Protein 3CRA (pdb70)

InterPro domains:
  IPR004518 NTP pyrophosphohydrolase MazG-like domain [PF03819] (27-100)
  IPR004518 NTP pyrophosphohydrolase MazG-like domain [PF03819] (169-228)
  IPR011551 NTP pyrophosphohydrolase MazG [PTHR30522] (2-260)
  IPR011551 NTP pyrophosphohydrolase MazG [TIGR00444] (10-257)
  IPR048011 MazG-like, C-terminal domain [cd11529] (140-257)
  IPR048015 MazG-like, N-terminal domain [cd11528] (5-119)

Organism: Escherichia coli (strain K12) (NCBI:txid83333)

Foldseek 3Di:
DVVVVLLVVLVQCCPPVDDHPVLVPDDLVNLVVVLVVLVVQLVVCVVVVDVVSNVVSVVVNVNSVQSHQNNCVVVPNHHPVVVVVVVVVLVVVQPPDPVVSVVVVVVPDDDDDLQPPDPPPDDPLQSLLSVQVSCVVVPPADPDQPVLVVQLVVLVVQLVVLVPDPDRDPVSNVVSVSSNSSSVSSNCNVVVHRVVVVVVVVVVVVVVLVVVLVVVDPVVHPDVPVSPPVSSVVSVVVD/DCVVVLLVVLVPDVSPPDDCPPCVVVLVVLVVQLVVCVVVVPVVSNVVSVVVNVSSLSNVQVNCVVVVNCGDVVVVVVVVVVVVHDDDPDDLLPDQDPPDDPLQSLLVNQVSCVVVPRADPDLVVLVVQLVVLVVQLVVLVPDPDHPPVSNVVSVSVSSSSVSSNCVVVPHRVVVVVVVVVVVVVVLVVQLCVVCVVVVHDPVRDDVVRSVVSSVVSVVVVD

Secondary structure (DSSP, 8-state):
-HHHHHHHHHHHHH-TTT--SSGGG--HHHHHHHHHHHHHHHHHHHHTT-HHHHHHHHHHHHHHHHHHHHHHHTTTS--HHHHHHHHHHHHHT----HHHHHHHHHTSS--S-TT-S--TT--HHHHHHHHHHHHHTTT-S-SSHHHHHHHHHHHHHHHHHHHHSSS--HHHHHHHHHHHHHHHHHHHHHTT--HHHHHHHHHHHHHHHHHHHHHHHHHS-------HHHHHHHHHHT-/-THHHHHHHHTT---S---SSSSHHHHHHHHHHHHHHHHTT-HHHHHHHHHHHHHHHHHHHHHHHHTTS-HHHHHHHHHHHHHH--PPPP-TT-S--TTS-HHHHHHHHHHHHHHTT-S-SSSHHHHHHHHHHHHHHHHHHSSSS--HHHHHHHHHHHHHHHHHHHHHTT--HHHHHHHHHHHHHHHHHHHHHHHHTTT--GGGS-HHHHHHHHHHHHHTT-

B-factor: mean 45.44, std 17.06, range [15.1, 91.83]

Structure (mmCIF, N/CA/C/O backbone):
data_3CRA
#
_entry.id   3CRA
#
_cell.length_a   62.789
_cell.length_b   67.568
_cell.length_c   140.425
_cell.angle_alpha   90.00
_cell.angle_beta   90.00
_cell.angle_gamma   90.00
#
_symmetry.space_group_name_H-M   'P 21 21 21'
#
loop_
_entity.id
_entity.type
_entity.pdbx_description
1 polymer 'Protein mazG'
2 water water
#
l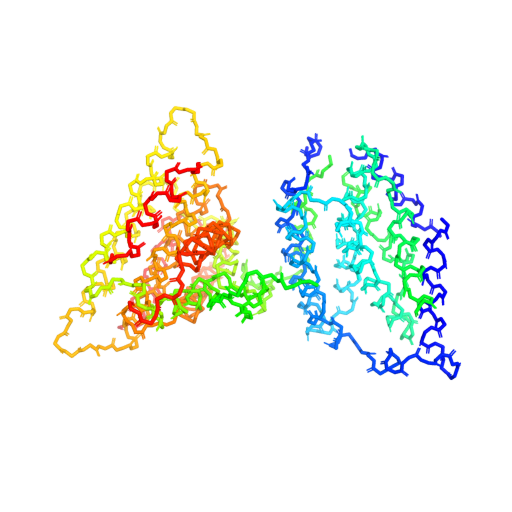oop_
_atom_site.group_PDB
_atom_site.id
_atom_site.type_symbol
_atom_site.label_atom_id
_atom_site.label_alt_id
_atom_site.label_comp_id
_atom_site.label_asym_id
_atom_site.label_entity_id
_atom_site.label_seq_id
_atom_site.pdbx_PDB_ins_code
_atom_site.Cartn_x
_atom_site.Cartn_y
_atom_site.Cartn_z
_atom_site.occupancy
_atom_site.B_iso_or_equiv
_atom_site.auth_seq_id
_atom_site.auth_comp_id
_atom_site.auth_asym_id
_atom_site.auth_atom_id
_atom_site.pdbx_PDB_model_num
ATOM 1 N N . ASN A 1 4 ? -5.241 60.751 85.279 1.00 61.83 2 ASN A N 1
ATOM 2 C CA . ASN A 1 4 ? -6.705 61.028 85.391 1.00 60.56 2 ASN A CA 1
ATOM 3 C C . ASN A 1 4 ? -7.609 60.021 84.665 1.00 58.56 2 ASN A C 1
ATOM 4 O O . ASN A 1 4 ? -8.701 59.742 85.132 1.00 57.94 2 ASN A O 1
ATOM 9 N N . GLN A 1 5 ? -7.179 59.490 83.521 1.00 57.04 3 GLN A N 1
ATOM 10 C CA . GLN A 1 5 ? -7.882 58.324 82.916 1.00 56.27 3 GLN A CA 1
ATOM 11 C C . GLN A 1 5 ? -7.996 57.123 83.897 1.00 54.78 3 GLN A C 1
ATOM 12 O O . GLN A 1 5 ? -9.011 56.431 83.909 1.00 53.76 3 GLN A O 1
ATOM 18 N N . ILE A 1 6 ? -6.968 56.883 84.721 1.00 53.57 4 ILE A N 1
ATOM 19 C CA . ILE A 1 6 ? -7.110 55.867 85.768 1.00 54.29 4 ILE A CA 1
ATOM 20 C C . ILE A 1 6 ? -8.418 55.987 86.576 1.00 54.95 4 ILE A C 1
ATOM 21 O O . ILE A 1 6 ? -9.088 54.964 86.875 1.00 54.60 4 ILE A O 1
ATOM 26 N N . ASP A 1 7 ? -8.814 57.238 86.869 1.00 55.25 5 ASP A N 1
ATOM 27 C CA . ASP A 1 7 ? -10.024 57.467 87.626 1.00 55.47 5 ASP A CA 1
ATOM 28 C C . ASP A 1 7 ? -11.305 57.078 86.877 1.00 55.30 5 ASP A C 1
ATOM 29 O O . ASP A 1 7 ? -12.280 56.663 87.490 1.00 54.26 5 ASP A O 1
ATOM 34 N N . ARG A 1 8 ? -11.266 57.177 85.544 1.00 55.44 6 ARG A N 1
ATOM 35 C CA . ARG A 1 8 ? -12.341 56.731 84.670 1.00 55.48 6 ARG A CA 1
ATOM 36 C C . ARG A 1 8 ? -12.452 55.218 84.762 1.00 54.53 6 ARG A C 1
ATOM 37 O O . ARG A 1 8 ? -13.534 54.627 85.050 1.00 53.71 6 ARG A O 1
ATOM 45 N N . LEU A 1 9 ? -11.303 54.583 84.524 1.00 53.47 7 LEU A N 1
ATOM 46 C CA . LEU A 1 9 ? -11.172 53.106 84.675 1.00 51.95 7 LEU A CA 1
ATOM 47 C C . LEU A 1 9 ? -11.814 52.613 85.989 1.00 50.95 7 LEU A C 1
ATOM 48 O O . LEU A 1 9 ? -12.666 51.697 85.990 1.00 49.66 7 LEU A O 1
ATOM 53 N N . LEU A 1 10 ? -11.417 53.248 87.106 1.00 50.41 8 LEU A N 1
ATOM 54 C CA . LEU A 1 10 ? -11.952 52.872 88.450 1.00 48.70 8 LEU A CA 1
ATOM 55 C C . LEU A 1 10 ? -13.471 52.979 88.569 1.00 49.24 8 LEU A C 1
ATOM 56 O O . LEU A 1 10 ? -14.161 52.007 89.027 1.00 48.36 8 LEU A O 1
ATOM 61 N N . THR A 1 11 ? -14.036 54.094 88.070 1.00 50.25 9 THR A N 1
ATOM 62 C CA . THR A 1 11 ? -15.494 54.230 88.168 1.00 51.05 9 THR A CA 1
ATOM 63 C C . THR A 1 11 ? -16.218 53.318 87.181 1.00 51.02 9 THR A C 1
ATOM 64 O O . THR A 1 11 ? -17.214 52.686 87.534 1.00 50.91 9 THR A O 1
ATOM 68 N N . ILE A 1 12 ? -15.682 53.192 85.964 1.00 52.23 10 ILE A N 1
ATOM 69 C CA . ILE A 1 12 ? -16.236 52.248 84.988 1.00 52.04 10 ILE A CA 1
ATOM 70 C C . ILE A 1 12 ? -16.285 50.881 85.622 1.00 51.55 10 ILE A C 1
ATOM 71 O O . ILE A 1 12 ? -17.363 50.272 85.658 1.00 51.12 10 ILE A O 1
ATOM 76 N N . MET A 1 13 ? -15.134 50.421 86.148 1.00 51.54 11 MET A N 1
ATOM 77 C CA . MET A 1 13 ? -15.069 49.180 86.956 1.00 51.95 11 MET A CA 1
ATOM 78 C C . MET A 1 13 ? -16.098 49.109 88.084 1.00 52.49 11 MET A C 1
ATOM 79 O O . MET A 1 13 ? -16.742 48.082 88.289 1.00 52.88 11 MET A O 1
ATOM 84 N N . GLN A 1 14 ? -16.233 50.198 88.829 1.00 53.73 12 GLN A N 1
ATOM 85 C CA . GLN A 1 14 ? -17.280 50.331 89.837 1.00 54.32 12 GLN A CA 1
ATOM 86 C C . GLN A 1 14 ? -18.648 50.196 89.190 1.00 55.34 12 GLN A C 1
ATOM 87 O O . GLN A 1 14 ? -19.456 49.345 89.579 1.00 55.10 12 GLN A O 1
ATOM 93 N N . ARG A 1 15 ? -18.902 51.028 88.177 1.00 56.81 13 ARG A N 1
ATOM 94 C CA . ARG A 1 15 ? -20.190 51.021 87.502 1.00 58.18 13 ARG A CA 1
ATOM 95 C C . ARG A 1 15 ? -20.551 49.661 86.866 1.00 58.62 13 ARG A C 1
ATOM 96 O O . ARG A 1 15 ? -21.733 49.283 86.843 1.00 58.81 13 ARG A O 1
ATOM 104 N N . LEU A 1 16 ? -19.535 48.907 86.415 1.00 59.73 14 LEU A N 1
ATOM 105 C CA . LEU A 1 16 ? -19.719 47.549 85.859 1.00 59.79 14 LEU A CA 1
ATOM 106 C C . LEU A 1 16 ? -20.207 46.553 86.885 1.00 60.63 14 LEU A C 1
ATOM 107 O O . LEU A 1 16 ? -20.940 45.610 86.559 1.00 60.11 14 LEU A O 1
ATOM 112 N N . ARG A 1 17 ? -19.784 46.746 88.134 1.00 61.86 15 ARG A N 1
ATOM 113 C CA . ARG A 1 17 ? -20.269 45.887 89.215 1.00 63.10 15 ARG A CA 1
ATOM 114 C C . ARG A 1 17 ? -21.383 46.484 90.075 1.00 65.16 15 ARG A C 1
ATOM 115 O O . ARG A 1 17 ? -22.065 45.753 90.820 1.00 64.99 15 ARG A O 1
ATOM 123 N N . ASP A 1 18 ? -21.571 47.796 89.928 1.00 67.53 16 ASP A N 1
ATOM 124 C CA . ASP A 1 18 ? -22.713 48.519 90.496 1.00 70.26 16 ASP A CA 1
ATOM 125 C C . ASP A 1 18 ? -23.942 47.599 90.586 1.00 72.14 16 ASP A C 1
ATOM 126 O O . ASP A 1 18 ? -24.401 47.064 89.581 1.00 71.95 16 ASP A O 1
ATOM 131 N N . PRO A 1 19 ? -24.407 47.321 91.819 1.00 74.75 17 PRO A N 1
ATOM 132 C CA . PRO A 1 19 ? -25.364 46.229 91.977 1.00 76.91 17 PRO A CA 1
ATOM 133 C C . PRO A 1 19 ? -26.746 46.582 92.543 1.00 79.02 17 PRO A C 1
ATOM 134 O O . PRO A 1 19 ? -26.825 46.875 93.752 1.00 79.67 17 PRO A O 1
ATOM 138 N N . GLU A 1 20 ? -27.820 46.660 91.750 1.00 80.78 18 GLU A N 1
ATOM 139 C CA . GLU A 1 20 ? -28.007 47.403 90.488 1.00 82.85 18 GLU A CA 1
ATOM 140 C C . GLU A 1 20 ? -27.095 48.652 90.241 1.00 83.36 18 GLU A C 1
ATOM 141 O O . GLU A 1 20 ? -26.717 49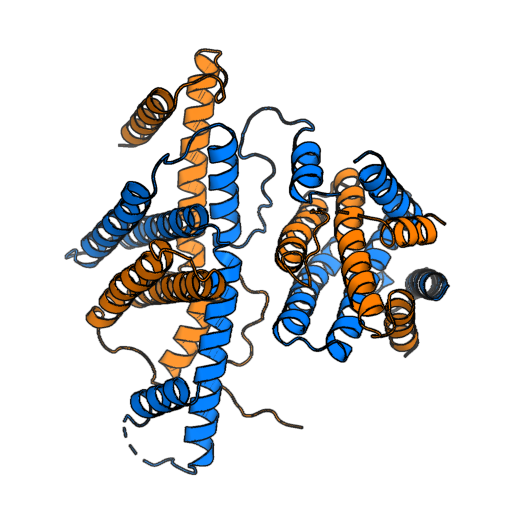.293 91.229 1.00 83.34 18 GLU A O 1
ATOM 147 N N . ASN A 1 21 ? -26.724 49.044 88.997 1.00 84.38 19 ASN A N 1
ATOM 148 C CA . ASN A 1 21 ? -26.599 48.289 87.715 1.00 84.93 19 ASN A CA 1
ATOM 149 C C . ASN A 1 21 ? -25.219 48.699 87.080 1.00 84.93 19 ASN A C 1
ATOM 150 O O . ASN A 1 21 ? -24.947 49.922 86.945 1.00 84.77 19 ASN A O 1
ATOM 155 N N . GLY A 1 22 ? -24.352 47.759 86.647 1.00 84.40 20 GLY A N 1
ATOM 156 C CA . GLY A 1 22 ? -24.601 46.318 86.472 1.00 83.57 20 GLY A CA 1
ATOM 157 C C . GLY A 1 22 ? -25.250 46.097 85.118 1.00 83.03 20 GLY A C 1
ATOM 158 O O . GLY A 1 22 ? -26.278 46.721 84.867 1.00 83.13 20 GLY A O 1
ATOM 159 N N . CYS A 1 23 ? -24.701 45.262 84.221 1.00 82.41 21 CYS A N 1
ATOM 160 C CA . CYS A 1 23 ? -23.492 44.444 84.401 1.00 81.26 21 CYS A CA 1
ATOM 161 C C . CYS A 1 23 ? -22.568 44.326 83.144 1.00 80.18 21 CYS A C 1
ATOM 162 O O . CYS A 1 23 ? -21.998 45.358 82.756 1.00 80.31 21 CYS A O 1
ATOM 165 N N . PRO A 1 24 ? -22.358 43.112 82.512 1.00 78.91 22 PRO A N 1
ATOM 166 C CA . PRO A 1 24 ? -22.580 41.618 82.408 1.00 77.97 22 PRO A CA 1
ATOM 167 C C . PRO A 1 24 ? -23.334 40.771 83.528 1.00 76.55 22 PRO A C 1
ATOM 168 O O . PRO A 1 24 ? -24.475 41.151 83.850 1.00 76.39 22 PRO A O 1
ATOM 172 N N . TRP A 1 25 ? -22.833 39.655 84.108 1.00 74.81 23 TRP A N 1
ATOM 173 C CA . TRP A 1 25 ? -21.571 38.876 83.896 1.00 72.96 23 TRP A CA 1
ATOM 174 C C . TRP A 1 25 ? -20.380 39.284 84.790 1.00 71.09 23 TRP A C 1
ATOM 175 O O . TRP A 1 25 ? -19.904 38.479 85.613 1.00 70.31 23 TRP A O 1
ATOM 186 N N . ASP A 1 26 ? -19.905 40.514 84.618 1.00 69.00 24 ASP A N 1
ATOM 187 C CA . ASP A 1 26 ? -18.912 41.087 85.514 1.00 67.05 24 ASP A CA 1
ATOM 188 C C . ASP A 1 26 ? -19.318 40.793 86.938 1.00 65.81 24 ASP A C 1
ATOM 189 O O . ASP A 1 26 ? -18.573 40.164 87.681 1.00 65.53 24 ASP A O 1
ATOM 194 N N . LYS A 1 27 ? -20.540 41.185 87.272 1.00 64.20 25 LYS A N 1
ATOM 195 C CA . LYS A 1 27 ? -21.141 40.949 88.570 1.00 62.98 25 LYS A CA 1
ATOM 196 C C . LYS A 1 27 ? -20.918 39.536 89.083 1.00 61.89 25 LYS A C 1
ATOM 197 O O . LYS A 1 27 ? -20.650 39.356 90.262 1.00 61.66 25 LYS A O 1
ATOM 203 N N . GLU A 1 28 ? -21.006 38.541 88.196 1.00 60.46 26 GLU A N 1
ATOM 204 C CA . GLU A 1 28 ? -20.850 37.123 88.592 1.00 59.22 26 GLU A CA 1
ATOM 205 C C . GLU A 1 28 ? -19.395 36.633 88.625 1.00 56.04 26 GLU A C 1
ATOM 206 O O . GLU A 1 28 ? -19.156 35.492 88.986 1.00 55.56 26 GLU A O 1
ATOM 212 N N . GLN A 1 29 ? -18.452 37.478 88.216 1.00 52.86 27 GLN A N 1
ATOM 213 C CA . GLN A 1 29 ? -17.032 37.132 88.294 1.00 51.16 27 GLN A CA 1
ATOM 214 C C . GLN A 1 29 ? -16.595 37.259 89.759 1.00 49.99 27 GLN A C 1
ATOM 215 O O . GLN A 1 29 ? -17.080 38.156 90.455 1.00 50.47 27 GLN A O 1
ATOM 221 N N . THR A 1 30 ? -15.695 36.359 90.170 1.00 47.87 28 THR A N 1
ATOM 222 C CA . THR A 1 30 ? -15.068 36.247 91.473 1.00 46.13 28 THR A CA 1
ATOM 223 C C . THR A 1 30 ? -13.522 36.233 91.304 1.00 45.84 28 THR A C 1
ATOM 224 O O . THR A 1 30 ? -13.041 36.324 90.197 1.00 45.21 28 THR A O 1
ATOM 228 N N . PHE A 1 31 ? -12.743 36.111 92.395 1.00 45.22 29 PHE A N 1
ATOM 229 C CA . PHE A 1 31 ? -11.262 36.051 92.292 1.00 43.81 29 PHE A CA 1
ATOM 230 C C . PHE A 1 31 ? -10.836 34.805 91.450 1.00 44.38 29 PHE A C 1
ATOM 231 O O . PHE A 1 31 ? -9.920 34.884 90.576 1.00 43.59 29 PHE A O 1
ATOM 239 N N . ALA A 1 32 ? -11.527 33.687 91.701 1.00 43.49 30 ALA A N 1
ATOM 240 C CA . ALA A 1 32 ? -11.317 32.426 91.000 1.00 43.94 30 ALA A CA 1
ATOM 241 C C . ALA A 1 32 ? -11.629 32.488 89.512 1.00 43.85 30 ALA A C 1
ATOM 242 O O . ALA A 1 32 ? -10.890 31.960 88.701 1.00 44.92 30 ALA A O 1
ATOM 244 N N . THR A 1 33 ? -12.698 33.153 89.125 1.00 43.60 31 THR A N 1
ATOM 245 C CA . THR A 1 33 ? -13.019 33.213 87.703 1.00 43.69 31 THR A CA 1
ATOM 246 C C . THR A 1 33 ? -12.115 34.148 86.876 1.00 43.09 31 THR A C 1
ATOM 247 O O . THR A 1 33 ? -11.936 33.917 85.677 1.00 43.07 31 THR A O 1
ATOM 251 N N . ILE A 1 34 ? -11.528 35.180 87.502 1.00 42.01 32 ILE A N 1
ATOM 252 C CA . ILE A 1 34 ? -10.619 36.087 86.827 1.00 40.05 32 ILE A CA 1
ATOM 253 C C . ILE A 1 34 ? -9.223 35.449 86.715 1.00 39.66 32 ILE A C 1
ATOM 254 O O . ILE A 1 34 ? -8.517 35.711 85.767 1.00 37.63 32 ILE A O 1
ATOM 259 N N . ALA A 1 35 ? -8.840 34.615 87.672 1.00 39.10 33 ALA A N 1
ATOM 260 C CA . ALA A 1 35 ? -7.530 33.968 87.643 1.00 39.72 33 ALA A CA 1
ATOM 261 C C . ALA A 1 35 ? -7.023 33.488 86.256 1.00 39.35 33 ALA A C 1
ATOM 262 O O . ALA A 1 35 ? -5.956 33.937 85.824 1.00 40.64 33 ALA A O 1
ATOM 264 N N . PRO A 1 36 ? -7.763 32.592 85.554 1.00 39.61 34 PRO A N 1
ATOM 265 C CA . PRO A 1 36 ? -7.182 32.108 84.260 1.00 39.30 34 PRO A CA 1
ATOM 266 C C . PRO A 1 36 ? -7.040 33.217 83.240 1.00 38.39 34 PRO A C 1
ATOM 267 O O . PRO A 1 36 ? -6.060 33.239 82.493 1.00 38.92 34 PRO A O 1
ATOM 271 N N . TYR A 1 37 ? -7.957 34.176 83.208 1.00 38.17 35 TYR A N 1
ATOM 272 C CA . TYR A 1 37 ? -7.705 35.351 82.348 1.00 38.77 35 TYR A CA 1
ATOM 273 C C . TYR A 1 37 ? -6.400 36.088 82.647 1.00 37.11 35 TYR A C 1
ATOM 274 O O . TYR A 1 37 ? -5.745 36.607 81.739 1.00 36.46 35 TYR A O 1
ATOM 283 N N . THR A 1 38 ? -6.016 36.166 83.917 1.00 35.20 36 THR A N 1
ATOM 284 C CA . THR A 1 38 ? -4.753 36.832 84.254 1.00 34.26 36 THR A CA 1
ATOM 285 C C . THR A 1 38 ? -3.552 36.058 83.682 1.00 33.55 36 THR A C 1
ATOM 286 O O . THR A 1 38 ? -2.563 36.652 83.221 1.00 34.01 36 THR A O 1
ATOM 290 N N . LEU A 1 39 ? -3.620 34.737 83.766 1.00 32.98 37 LEU A N 1
ATOM 291 C CA . LEU A 1 39 ? -2.602 33.863 83.198 1.00 33.33 37 LEU A CA 1
ATOM 292 C C . LEU A 1 39 ? -2.527 34.063 81.658 1.00 33.60 37 LEU A C 1
ATOM 293 O O . LEU A 1 39 ? -1.450 34.310 81.103 1.00 32.99 37 LEU A O 1
ATOM 298 N N . GLU A 1 40 ? -3.685 33.968 81.015 1.00 35.29 38 GLU A N 1
ATOM 299 C CA . GLU A 1 40 ? -3.816 34.157 79.601 1.00 38.59 38 GLU A CA 1
ATOM 300 C C . GLU A 1 40 ? -3.242 35.464 79.260 1.00 37.24 38 GLU A C 1
ATOM 301 O O . GLU A 1 40 ? -2.399 35.567 78.405 1.00 38.81 38 GLU A O 1
ATOM 307 N N . GLU A 1 41 ? -3.695 36.517 79.931 1.00 37.63 39 GLU A N 1
ATOM 308 C CA . GLU A 1 41 ? -3.241 37.884 79.599 1.00 35.02 39 GLU A CA 1
ATOM 309 C C . GLU A 1 41 ? -1.767 38.132 79.789 1.00 34.61 39 GLU A C 1
ATOM 310 O O . GLU A 1 41 ? -1.154 38.781 78.971 1.00 35.03 39 GLU A O 1
ATOM 316 N N . THR A 1 42 ? -1.168 37.662 80.870 1.00 34.22 40 THR A N 1
ATOM 317 C CA . THR A 1 42 ? 0.269 37.778 81.021 1.00 33.89 40 THR A CA 1
ATOM 318 C C . THR A 1 42 ? 1.143 37.202 79.840 1.00 35.90 40 THR A C 1
ATOM 319 O O . THR A 1 42 ? 2.220 37.756 79.473 1.00 35.66 40 THR A O 1
ATOM 323 N N . TYR A 1 43 ? 0.737 36.060 79.293 1.00 35.90 41 TYR A N 1
ATOM 324 C CA . TYR A 1 43 ? 1.484 35.517 78.131 1.00 36.72 41 TYR A CA 1
ATOM 325 C C . TYR A 1 43 ? 1.273 36.389 76.899 1.00 37.93 41 TYR A C 1
ATOM 326 O O . TYR A 1 43 ? 2.155 36.472 76.060 1.00 39.33 41 TYR A O 1
ATOM 335 N N . GLU A 1 44 ? 0.123 37.047 76.805 1.00 39.00 42 GLU A N 1
ATOM 336 C CA . GLU A 1 44 ? -0.111 37.972 75.689 1.00 41.39 42 GLU A CA 1
ATOM 337 C C . GLU A 1 44 ? 0.765 39.193 75.795 1.00 41.68 42 GLU A C 1
ATOM 338 O O . GLU A 1 44 ? 1.361 39.635 74.792 1.00 41.16 42 GLU A O 1
ATOM 344 N N . VAL A 1 45 ? 0.834 39.765 77.001 1.00 42.24 43 VAL A N 1
ATOM 345 C CA . VAL A 1 45 ? 1.876 40.733 77.308 1.00 42.72 43 VAL A CA 1
ATOM 346 C C . VAL A 1 45 ? 3.272 40.270 76.871 1.00 43.16 43 VAL A C 1
ATOM 347 O O . VAL A 1 45 ? 3.954 40.989 76.136 1.00 42.96 43 VAL A O 1
ATOM 351 N N . LEU A 1 46 ? 3.712 39.104 77.345 1.00 43.41 44 LEU A N 1
ATOM 352 C CA . LEU A 1 46 ? 5.062 38.580 77.000 1.00 44.20 44 LEU A CA 1
ATOM 353 C C . LEU A 1 46 ? 5.213 38.345 75.477 1.00 44.19 44 LEU A C 1
ATOM 354 O O . LEU A 1 46 ? 6.289 38.477 74.952 1.00 44.27 44 LEU A O 1
ATOM 359 N N . ASP A 1 47 ? 4.136 37.960 74.793 1.00 44.59 45 ASP A N 1
ATOM 360 C CA . ASP A 1 47 ? 4.178 37.797 73.327 1.00 45.76 45 ASP A CA 1
ATOM 361 C C . ASP A 1 47 ? 4.315 39.132 72.601 1.00 46.40 45 ASP A C 1
ATOM 362 O O . ASP A 1 47 ? 5.168 39.257 71.725 1.00 47.15 45 ASP A O 1
ATOM 367 N N . ALA A 1 48 ? 3.481 40.122 72.944 1.00 46.85 46 ALA A N 1
ATOM 368 C CA . ALA A 1 48 ? 3.619 41.491 72.382 1.00 46.56 46 ALA A CA 1
ATOM 369 C C . ALA A 1 48 ? 5.014 42.072 72.618 1.00 46.81 46 ALA A C 1
ATOM 370 O O . ALA A 1 48 ? 5.511 42.830 71.798 1.00 46.74 46 ALA A O 1
ATOM 372 N N . ILE A 1 49 ? 5.654 41.704 73.719 1.00 47.37 47 ILE A N 1
ATOM 373 C CA . ILE A 1 49 ? 7.054 42.071 73.980 1.00 48.87 47 ILE A CA 1
ATOM 374 C C . ILE A 1 49 ? 8.042 41.370 73.072 1.00 50.31 47 ILE A C 1
ATOM 375 O O . ILE A 1 49 ? 8.820 42.040 72.429 1.00 51.20 47 ILE A O 1
ATOM 380 N N . ALA A 1 50 ? 8.042 40.031 73.064 1.00 51.83 48 ALA A N 1
ATOM 381 C CA . ALA A 1 50 ? 8.875 39.211 72.141 1.00 53.56 48 ALA A CA 1
ATOM 382 C C . ALA A 1 50 ? 8.827 39.659 70.650 1.00 54.42 48 ALA A C 1
ATOM 383 O O . ALA A 1 50 ? 9.839 39.648 69.983 1.00 54.67 48 ALA A O 1
ATOM 385 N N . ARG A 1 51 ? 7.640 40.026 70.170 1.00 55.92 49 ARG A N 1
ATOM 386 C CA . ARG A 1 51 ? 7.385 40.557 68.843 1.00 57.85 49 ARG A CA 1
ATOM 387 C C . ARG A 1 51 ? 7.710 42.057 68.689 1.00 59.78 49 ARG A C 1
ATOM 388 O O . ARG A 1 51 ? 7.620 42.625 67.582 1.00 60.74 49 ARG A O 1
ATOM 396 N N . GLU A 1 52 ? 8.059 42.685 69.814 1.00 61.51 50 GLU A N 1
ATOM 397 C CA . GLU A 1 52 ? 8.284 44.134 69.981 1.00 62.46 50 GLU A CA 1
ATOM 398 C C . GLU A 1 52 ? 7.277 45.086 69.347 1.00 63.13 50 GLU A C 1
ATOM 399 O O . GLU A 1 52 ? 7.681 46.132 68.844 1.00 64.40 50 GLU A O 1
ATOM 405 N N . ASP A 1 53 ? 5.982 44.773 69.354 1.00 62.86 51 ASP A N 1
ATOM 406 C CA . ASP A 1 53 ? 5.058 45.818 68.944 1.00 62.89 51 ASP A CA 1
ATOM 407 C C . ASP A 1 53 ? 4.246 46.463 70.080 1.00 62.57 51 ASP A C 1
ATOM 408 O O . ASP A 1 53 ? 3.593 45.796 70.908 1.00 61.81 51 ASP A O 1
ATOM 413 N N . PHE A 1 54 ? 4.302 47.787 70.095 1.00 62.13 52 PHE A N 1
ATOM 414 C CA . PHE A 1 54 ? 3.797 48.564 71.199 1.00 61.69 52 PHE A CA 1
ATOM 415 C C . PHE A 1 54 ? 2.334 49.017 71.067 1.00 60.79 52 PHE A C 1
ATOM 416 O O . PHE A 1 54 ? 1.726 49.357 72.071 1.00 60.22 52 PHE A O 1
ATOM 424 N N . ASP A 1 55 ? 1.777 49.015 69.849 1.00 59.95 53 ASP A N 1
ATOM 425 C CA . ASP A 1 55 ? 0.307 49.071 69.646 1.00 58.71 53 ASP A CA 1
ATOM 426 C C . ASP A 1 55 ? -0.388 47.939 70.397 1.00 56.86 53 ASP A C 1
ATOM 427 O O . ASP A 1 55 ? -1.312 48.155 71.201 1.00 55.86 53 ASP A O 1
ATOM 432 N N . ASP A 1 56 ? 0.046 46.728 70.063 1.00 54.66 54 ASP A N 1
ATOM 433 C CA . ASP A 1 56 ? -0.328 45.508 70.790 1.00 53.75 54 ASP A CA 1
ATOM 434 C C . ASP A 1 56 ? -0.110 45.614 72.315 1.00 51.09 54 ASP A C 1
ATOM 435 O O . ASP A 1 56 ? -1.060 45.475 73.070 1.00 50.29 54 ASP A O 1
ATOM 440 N N . LEU A 1 57 ? 1.120 45.922 72.729 1.00 49.07 55 LEU A N 1
ATOM 441 C CA . LEU A 1 57 ? 1.510 45.975 74.121 1.00 46.97 55 LEU A CA 1
ATOM 442 C C . LEU A 1 57 ? 0.695 46.960 75.026 1.00 48.62 55 LEU A C 1
ATOM 443 O O . LEU A 1 57 ? 0.306 46.620 76.149 1.00 45.97 55 LEU A O 1
ATOM 448 N N . ARG A 1 58 ? 0.462 48.180 74.528 1.00 49.81 56 ARG A N 1
ATOM 449 C CA . ARG A 1 58 ? -0.348 49.159 75.220 1.00 51.06 56 ARG A CA 1
ATOM 450 C C . ARG A 1 58 ? -1.766 48.691 75.404 1.00 50.86 56 ARG A C 1
ATOM 451 O O . ARG A 1 58 ? -2.391 49.030 76.399 1.00 51.54 56 ARG A O 1
ATOM 459 N N . GLY A 1 59 ? -2.302 47.959 74.425 1.00 50.73 57 GLY A N 1
ATOM 460 C CA . GLY A 1 59 ? -3.618 47.302 74.552 1.00 49.68 57 GLY A CA 1
ATOM 461 C C . GLY A 1 59 ? -3.583 46.224 75.638 1.00 49.99 57 GLY A C 1
ATOM 462 O O . GLY A 1 59 ? -4.438 46.195 76.546 1.00 49.18 57 GLY A O 1
ATOM 463 N N . GLU A 1 60 ? -2.585 45.342 75.545 1.00 49.44 58 GLU A N 1
ATOM 464 C CA . GLU A 1 60 ? -2.480 44.183 76.436 1.00 49.34 58 GLU A CA 1
ATOM 465 C C . GLU A 1 60 ? -2.242 44.649 77.904 1.00 48.55 58 GLU A C 1
ATOM 466 O O . GLU A 1 60 ? -2.855 44.110 78.815 1.00 47.14 58 GLU A O 1
ATOM 472 N N . LEU A 1 61 ? -1.389 45.654 78.117 1.00 47.66 59 LEU A N 1
ATOM 473 C CA . LEU A 1 61 ? -1.204 46.216 79.475 1.00 48.27 59 LEU A CA 1
ATOM 474 C C . LEU A 1 61 ? -2.522 46.807 80.051 1.00 47.97 59 LEU A C 1
ATOM 475 O O . LEU A 1 61 ? -2.871 46.595 81.189 1.00 47.83 59 LEU A O 1
ATOM 480 N N . GLY A 1 62 ? -3.256 47.522 79.216 1.00 47.42 60 GLY A N 1
ATOM 481 C CA . GLY A 1 62 ? -4.614 47.913 79.537 1.00 47.10 60 GLY A CA 1
ATOM 482 C C . GLY A 1 62 ? -5.416 46.745 80.045 1.00 46.27 60 GLY A C 1
ATOM 483 O O . GLY A 1 62 ? -6.150 46.870 81.021 1.00 45.62 60 GLY A O 1
ATOM 484 N N . ASP A 1 63 ? -5.293 45.600 79.392 1.00 45.80 61 ASP A N 1
ATOM 485 C CA . ASP A 1 63 ? -6.084 44.446 79.830 1.00 45.71 61 ASP A CA 1
ATOM 486 C C . ASP A 1 63 ? -5.634 43.842 81.140 1.00 43.41 61 ASP A C 1
ATOM 487 O O . ASP A 1 63 ? -6.473 43.355 81.850 1.00 43.90 61 ASP A O 1
ATOM 492 N N . LEU A 1 64 ? -4.336 43.954 81.429 1.00 41.99 62 LEU A N 1
ATOM 493 C CA . LEU A 1 64 ? -3.659 43.486 82.633 1.00 42.66 62 LEU A CA 1
ATOM 494 C C . LEU A 1 64 ? -4.073 44.375 83.836 1.00 42.43 62 LEU A C 1
ATOM 495 O O . LEU A 1 64 ? -4.635 43.884 84.765 1.00 42.74 62 LEU A O 1
ATOM 500 N N . LEU A 1 65 ? -3.845 45.690 83.744 1.00 43.05 63 LEU A N 1
ATOM 501 C CA . LEU A 1 65 ? -4.538 46.687 84.539 1.00 43.32 63 LEU A CA 1
ATOM 502 C C . LEU A 1 65 ? -6.013 46.359 84.716 1.00 43.93 63 LEU A C 1
ATOM 503 O O . LEU A 1 65 ? -6.496 46.187 85.805 1.00 44.11 63 LEU A O 1
ATOM 508 N N . PHE A 1 66 ? -6.776 46.252 83.661 1.00 44.77 64 PHE A N 1
ATOM 509 C CA . PHE A 1 66 ? -8.184 46.057 83.912 1.00 45.43 64 PHE A CA 1
ATOM 510 C C . PHE A 1 66 ? -8.317 44.973 84.987 1.00 45.86 64 PHE A C 1
ATOM 511 O O . PHE A 1 66 ? -9.196 45.063 85.838 1.00 45.31 64 PHE A O 1
ATOM 519 N N . GLN A 1 67 ? -7.430 43.962 84.913 1.00 45.65 65 GLN A N 1
ATOM 520 C CA . GLN A 1 67 ? -7.394 42.752 85.779 1.00 44.78 65 GLN A CA 1
ATOM 521 C C . GLN A 1 67 ? -7.138 43.206 87.191 1.00 42.60 65 GLN A C 1
ATOM 522 O O . GLN A 1 67 ? -7.840 42.815 88.097 1.00 41.46 65 GLN A O 1
ATOM 528 N N . VAL A 1 68 ? -6.071 43.966 87.353 1.00 40.35 66 VAL A N 1
ATOM 529 C CA . VAL A 1 68 ? -5.670 44.417 88.679 1.00 40.28 66 VAL A CA 1
ATOM 530 C C . VAL A 1 68 ? -6.779 45.240 89.331 1.00 39.49 66 VAL A C 1
ATOM 531 O O . VAL A 1 68 ? -6.997 45.125 90.517 1.00 37.93 66 VAL A O 1
ATOM 535 N N . VAL A 1 69 ? -7.515 45.995 88.509 1.00 39.92 67 VAL A N 1
ATOM 536 C CA . VAL A 1 69 ? -8.540 46.944 88.974 1.00 40.40 67 VAL A CA 1
ATOM 537 C C . VAL A 1 69 ? -9.747 46.101 89.328 1.00 41.31 67 VAL A C 1
ATOM 538 O O . VAL A 1 69 ? -10.376 46.285 90.390 1.00 42.98 67 VAL A O 1
ATOM 542 N N . PHE A 1 70 ? -9.964 45.065 88.524 1.00 40.37 68 PHE A N 1
ATOM 543 C CA . PHE A 1 70 ? -11.031 44.116 88.773 1.00 40.44 68 PHE A CA 1
ATOM 544 C C . PHE A 1 70 ? -10.827 43.431 90.154 1.00 39.20 68 PHE A C 1
ATOM 545 O O . PHE A 1 70 ? -11.739 43.404 90.985 1.00 38.73 68 PHE A O 1
ATOM 553 N N . TYR A 1 71 ? -9.636 42.917 90.407 1.00 37.66 69 TYR A N 1
ATOM 554 C CA . TYR A 1 71 ? -9.338 42.313 91.723 1.00 36.45 69 TYR A CA 1
ATOM 555 C C . TYR A 1 71 ? -9.518 43.323 92.885 1.00 36.18 69 TYR A C 1
ATOM 556 O O . TYR A 1 71 ? -10.118 42.983 93.877 1.00 36.62 69 TYR A O 1
ATOM 565 N N . ALA A 1 72 ? -9.007 44.549 92.742 1.00 36.62 70 ALA A N 1
ATOM 566 C CA . ALA A 1 72 ? -9.113 45.600 93.773 1.00 37.55 70 ALA A CA 1
ATOM 567 C C . ALA A 1 72 ? -10.568 45.869 94.129 1.00 37.77 70 ALA A C 1
ATOM 568 O O . ALA A 1 72 ? -10.913 45.940 95.300 1.00 40.71 70 ALA A O 1
ATOM 570 N N . GLN A 1 73 ? -11.439 45.896 93.129 1.00 38.53 71 GLN A N 1
ATOM 571 C CA . GLN A 1 73 ? -12.864 46.206 93.291 1.00 38.23 71 GLN A CA 1
ATOM 572 C C . GLN A 1 73 ? -13.524 45.098 94.022 1.00 39.12 71 GLN A C 1
ATOM 573 O O . GLN A 1 73 ? -14.311 45.336 94.981 1.00 38.11 71 GLN A O 1
ATOM 579 N N . MET A 1 74 ? -13.241 43.864 93.596 1.00 37.35 72 MET A N 1
ATOM 580 C CA . MET A 1 74 ? -13.815 42.742 94.260 1.00 37.75 72 MET A CA 1
ATOM 581 C C . MET A 1 74 ? -13.325 42.655 95.706 1.00 38.38 72 MET A C 1
ATOM 582 O O . MET A 1 74 ? -14.090 42.216 96.573 1.00 38.36 72 MET A O 1
ATOM 587 N N . ALA A 1 75 ? -12.056 43.034 95.951 1.00 37.11 73 ALA A N 1
ATOM 588 C CA . ALA A 1 75 ? -11.534 43.112 97.324 1.00 37.64 73 ALA A CA 1
ATOM 589 C C . ALA A 1 75 ? -12.236 44.266 98.087 1.00 37.95 73 ALA A C 1
ATOM 590 O O . ALA A 1 75 ? -12.473 44.134 99.260 1.00 39.18 73 ALA A O 1
ATOM 592 N N . GLN A 1 76 ? -12.581 45.366 97.412 1.00 39.13 74 GLN A N 1
ATOM 593 C CA . GLN A 1 76 ? -13.103 46.548 98.101 1.00 39.73 74 GLN A CA 1
ATOM 594 C C . GLN A 1 76 ? -14.538 46.379 98.519 1.00 41.42 74 GLN A C 1
ATOM 595 O O . GLN A 1 76 ? -14.949 46.932 99.554 1.00 41.42 74 GLN A O 1
ATOM 601 N N . GLU A 1 77 ? -15.291 45.644 97.697 1.00 40.66 75 GLU A N 1
ATOM 602 C CA . GLU A 1 77 ? -16.592 45.106 97.982 1.00 41.08 75 GLU A CA 1
ATOM 603 C C . GLU A 1 77 ? -16.648 44.197 99.208 1.00 41.79 75 GLU A C 1
ATOM 604 O O . GLU A 1 77 ? -17.725 43.957 99.755 1.00 42.54 75 GLU A O 1
ATOM 610 N N . GLU A 1 78 ? -15.526 43.632 99.629 1.00 41.81 76 GLU A N 1
ATOM 611 C CA . GLU A 1 78 ? -15.525 42.855 100.878 1.00 42.40 76 GLU A CA 1
ATOM 612 C C . GLU A 1 78 ? -14.825 43.613 102.004 1.00 40.08 76 GLU A C 1
ATOM 613 O O . GLU A 1 78 ? -14.625 43.040 103.041 1.00 40.43 76 GLU A O 1
ATOM 619 N N . GLY A 1 79 ? -14.392 44.844 101.746 1.00 38.36 77 GLY A N 1
ATOM 620 C CA . GLY A 1 79 ? -13.759 45.728 102.695 1.00 37.84 77 GLY A CA 1
ATOM 621 C C . GLY A 1 79 ? -12.304 45.491 103.010 1.00 39.23 77 GLY A C 1
ATOM 622 O O . GLY A 1 79 ? -11.783 46.052 103.964 1.00 38.54 77 GLY A O 1
ATOM 623 N N . ARG A 1 80 ? -11.631 44.705 102.162 1.00 38.72 78 ARG A N 1
ATOM 624 C CA . ARG A 1 80 ? -10.298 44.187 102.472 1.00 38.02 78 ARG A CA 1
ATOM 625 C C . ARG A 1 80 ? -9.307 45.235 102.128 1.00 37.69 78 ARG A C 1
ATOM 626 O O . ARG A 1 80 ? -8.504 45.630 102.982 1.00 37.70 78 ARG A O 1
ATOM 634 N N . PHE A 1 81 ? -9.379 45.723 100.885 1.00 36.15 79 PHE A N 1
ATOM 635 C CA . PHE A 1 81 ? -8.519 46.809 100.397 1.00 37.78 79 PHE A CA 1
ATOM 636 C C . PHE A 1 81 ? -9.093 47.381 99.106 1.00 36.93 79 PHE A C 1
ATOM 637 O O . PHE A 1 81 ? -10.019 46.837 98.520 1.00 38.88 79 PHE A O 1
ATOM 645 N N . ASP A 1 82 ? -8.556 48.512 98.705 1.00 38.97 80 ASP A N 1
ATOM 646 C CA . ASP A 1 82 ? -8.856 49.164 97.441 1.00 39.65 80 ASP A CA 1
ATOM 647 C C . ASP A 1 82 ? -7.587 49.393 96.638 1.00 38.96 80 ASP A C 1
ATOM 648 O O . ASP A 1 82 ? -6.482 49.100 97.101 1.00 37.30 80 ASP A O 1
ATOM 653 N N . PHE A 1 83 ? -7.770 49.895 95.416 1.00 40.24 81 PHE A N 1
ATOM 654 C CA . PHE A 1 83 ? -6.674 50.187 94.504 1.00 39.83 81 PHE A CA 1
ATOM 655 C C . PHE A 1 83 ? -5.598 51.076 95.117 1.00 41.30 81 PHE A C 1
ATOM 656 O O . PHE A 1 83 ? -4.405 50.768 95.044 1.00 39.95 81 PHE A O 1
ATOM 664 N N . ASN A 1 84 ? -6.016 52.196 95.723 1.00 42.41 82 ASN A N 1
ATOM 665 C CA . ASN A 1 84 ? -5.095 53.114 96.440 1.00 42.18 82 ASN A CA 1
ATOM 666 C C . ASN A 1 84 ? -4.244 52.411 97.514 1.00 40.72 82 ASN A C 1
ATOM 667 O O . ASN A 1 84 ? -3.018 52.677 97.620 1.00 39.37 82 ASN A O 1
ATOM 672 N N . ASP A 1 85 ? -4.852 51.512 98.308 1.00 39.82 83 ASP A N 1
ATOM 673 C CA . ASP A 1 85 ? -4.072 50.684 99.296 1.00 40.35 83 ASP A CA 1
ATOM 674 C C . ASP A 1 85 ? -3.039 49.736 98.571 1.00 40.78 83 ASP A C 1
ATOM 675 O O . ASP A 1 85 ? -1.938 49.513 99.075 1.00 39.10 83 ASP A O 1
ATOM 680 N N . ILE A 1 86 ? -3.429 49.153 97.423 1.00 41.97 84 ILE A N 1
ATOM 681 C CA . ILE A 1 86 ? -2.437 48.409 96.605 1.00 42.19 84 ILE A CA 1
ATOM 682 C C . ILE A 1 86 ? -1.319 49.385 96.222 1.00 43.51 84 ILE A C 1
ATOM 683 O O . ILE A 1 86 ? -0.142 49.113 96.456 1.00 45.31 84 ILE A O 1
ATOM 688 N N . CYS A 1 87 ? -1.659 50.528 95.653 1.00 44.17 85 CYS A N 1
ATOM 689 C CA . CYS A 1 87 ? -0.594 51.431 95.211 1.00 46.58 85 CYS A CA 1
ATOM 690 C C . CYS A 1 87 ? 0.183 51.953 96.398 1.00 47.45 85 CYS A C 1
ATOM 691 O O . CYS A 1 87 ? 1.403 52.105 96.313 1.00 48.78 85 CYS A O 1
ATOM 694 N N . ALA A 1 88 ? -0.508 52.201 97.517 1.00 49.75 86 ALA A N 1
ATOM 695 C CA . ALA A 1 88 ? 0.150 52.613 98.798 1.00 50.69 86 ALA A CA 1
ATOM 696 C C . ALA A 1 88 ? 1.212 51.638 99.284 1.00 50.91 86 ALA A C 1
ATOM 697 O O . ALA A 1 88 ? 2.325 52.040 99.613 1.00 52.68 86 ALA A O 1
ATOM 699 N N . ALA A 1 89 ? 0.864 50.359 99.369 1.00 51.09 87 ALA A N 1
ATOM 700 C CA . ALA A 1 89 ? 1.805 49.338 99.825 1.00 50.26 87 ALA A CA 1
ATOM 701 C C . ALA A 1 89 ? 3.013 49.113 98.897 1.00 50.66 87 ALA A C 1
ATOM 702 O O . ALA A 1 89 ? 4.125 49.013 99.393 1.00 50.80 87 ALA A O 1
ATOM 704 N N . ILE A 1 90 ? 2.835 49.011 97.572 1.00 51.61 88 ILE A N 1
ATOM 705 C CA . ILE A 1 90 ? 4.046 48.904 96.707 1.00 52.60 88 ILE A CA 1
ATOM 706 C C . ILE A 1 90 ? 4.917 50.169 96.845 1.00 53.37 88 ILE A C 1
ATOM 707 O O . ILE A 1 90 ? 6.108 50.054 97.041 1.00 55.18 88 ILE A O 1
ATOM 712 N N . SER A 1 91 ? 4.313 51.350 96.740 1.00 53.52 89 SER A N 1
ATOM 713 C CA . SER A 1 91 ? 5.031 52.598 96.889 1.00 53.73 89 SER A CA 1
ATOM 714 C C . SER A 1 91 ? 5.847 52.615 98.157 1.00 53.97 89 SER A C 1
ATOM 715 O O . SER A 1 91 ? 6.959 53.080 98.127 1.00 54.72 89 SER A O 1
ATOM 718 N N . ASP A 1 92 ? 5.295 52.092 99.252 1.00 55.77 90 ASP A N 1
ATOM 719 C CA . ASP A 1 92 ? 5.961 52.067 100.571 1.00 56.60 90 ASP A CA 1
ATOM 720 C C . ASP A 1 92 ? 7.156 51.177 100.480 1.00 57.89 90 ASP A C 1
ATOM 721 O O . ASP A 1 92 ? 8.233 51.563 100.885 1.00 58.57 90 ASP A O 1
ATOM 726 N N . LYS A 1 93 ? 6.942 49.988 99.940 1.00 59.04 91 LYS A N 1
ATOM 727 C CA . LYS A 1 93 ? 7.968 48.976 99.787 1.00 60.59 91 LYS A CA 1
ATOM 728 C C . LYS A 1 93 ? 9.132 49.422 98.889 1.00 61.17 91 LYS A C 1
ATOM 729 O O . LYS A 1 93 ? 10.289 49.133 99.174 1.00 60.80 91 LYS A O 1
ATOM 735 N N . LEU A 1 94 ? 8.817 50.088 97.780 1.00 62.11 92 LEU A N 1
ATOM 736 C CA . LEU A 1 94 ? 9.843 50.540 96.860 1.00 62.42 92 LEU A CA 1
ATOM 737 C C . LEU A 1 94 ? 10.648 51.682 97.492 1.00 64.21 92 LEU A C 1
ATOM 738 O O . LEU A 1 94 ? 11.839 51.820 97.205 1.00 63.76 92 LEU A O 1
ATOM 743 N N . GLU A 1 95 ? 9.974 52.503 98.311 1.00 65.66 93 GLU A N 1
ATOM 744 C CA . GLU A 1 95 ? 10.589 53.659 98.976 1.00 67.55 93 GLU A CA 1
ATOM 745 C C . GLU A 1 95 ? 11.579 53.178 100.020 1.00 68.33 93 GLU A C 1
ATOM 746 O O . GLU A 1 95 ? 12.769 53.424 99.904 1.00 69.16 93 GLU A O 1
ATOM 752 N N . ARG A 1 96 ? 11.073 52.457 101.011 1.00 69.54 94 ARG A N 1
ATOM 753 C CA . ARG A 1 96 ? 11.863 51.756 102.010 1.00 70.57 94 ARG A CA 1
ATOM 754 C C . ARG A 1 96 ? 13.012 50.896 101.473 1.00 70.93 94 ARG A C 1
ATOM 755 O O . ARG A 1 96 ? 13.734 50.301 102.262 1.00 71.55 94 ARG A O 1
ATOM 763 N N . ARG A 1 97 ? 13.193 50.824 100.151 1.00 71.68 95 ARG A N 1
ATOM 764 C CA . ARG A 1 97 ? 14.230 49.951 99.544 1.00 71.76 95 ARG A CA 1
ATOM 765 C C . ARG A 1 97 ? 15.212 50.633 98.557 1.00 71.77 95 ARG A C 1
ATOM 766 O O . ARG A 1 97 ? 15.321 51.871 98.494 1.00 71.49 95 ARG A O 1
ATOM 774 N N . LEU A 1 114 ? 18.076 50.800 92.951 1.00 71.06 112 LEU A N 1
ATOM 775 C CA . LEU A 1 114 ? 16.725 50.228 93.148 1.00 71.17 112 LEU A CA 1
ATOM 776 C C . LEU A 1 114 ? 16.235 49.599 91.881 1.00 70.96 112 LEU A C 1
ATOM 777 O O . LEU A 1 114 ? 15.834 50.288 90.953 1.00 71.93 112 LEU A O 1
ATOM 782 N N . ALA A 1 115 ? 16.144 48.289 91.866 1.00 72.29 113 ALA A N 1
ATOM 783 C CA . ALA A 1 115 ? 15.767 47.530 93.043 1.00 73.58 113 ALA A CA 1
ATOM 784 C C . ALA A 1 115 ? 16.884 46.887 93.856 1.00 74.47 113 ALA A C 1
ATOM 785 O O . ALA A 1 115 ? 17.664 47.630 94.455 1.00 74.71 113 ALA A O 1
ATOM 787 N N . ARG A 1 116 ? 17.008 45.548 93.896 1.00 75.65 114 ARG A N 1
ATOM 788 C CA . ARG A 1 116 ? 16.436 44.575 92.932 1.00 76.02 114 ARG A CA 1
ATOM 789 C C . ARG A 1 116 ? 14.991 44.018 93.168 1.00 75.79 114 ARG A C 1
ATOM 790 O O . ARG A 1 116 ? 14.338 44.303 94.177 1.00 75.15 114 ARG A O 1
ATOM 798 N N . TRP A 1 117 ? 14.516 43.244 92.186 1.00 75.29 115 TRP A N 1
ATOM 799 C CA . TRP A 1 117 ? 13.223 42.581 92.242 1.00 75.15 115 TRP A CA 1
ATOM 800 C C . TRP A 1 117 ? 13.324 41.273 93.016 1.00 74.62 115 TRP A C 1
ATOM 801 O O . TRP A 1 117 ? 12.330 40.786 93.546 1.00 75.24 115 TRP A O 1
ATOM 812 N N . GLU A 1 118 ? 14.527 40.717 93.067 1.00 73.83 116 GLU A N 1
ATOM 813 C CA . GLU A 1 118 ? 14.833 39.559 93.882 1.00 73.20 116 GLU A CA 1
ATOM 814 C C . GLU A 1 118 ? 14.731 39.936 95.339 1.00 72.48 116 GLU A C 1
ATOM 815 O O . GLU A 1 118 ? 14.224 39.173 96.152 1.00 72.16 116 GLU A O 1
ATOM 821 N N . GLN A 1 119 ? 15.223 41.124 95.661 1.00 72.10 117 GLN A N 1
ATOM 822 C CA . GLN A 1 119 ? 15.283 41.602 97.040 1.00 72.04 117 GLN A CA 1
ATOM 823 C C . GLN A 1 119 ? 13.867 41.685 97.673 1.00 71.30 117 GLN A C 1
ATOM 824 O O . GLN A 1 119 ? 13.603 41.101 98.735 1.00 70.69 117 GLN A O 1
ATOM 830 N N . ILE A 1 120 ? 12.977 42.400 96.974 1.00 70.69 118 ILE A N 1
ATOM 831 C CA . ILE A 1 120 ? 11.556 42.557 97.312 1.00 69.82 118 ILE A CA 1
ATOM 832 C C . ILE A 1 120 ? 10.867 41.216 97.559 1.00 69.03 118 ILE A C 1
ATOM 833 O O . ILE A 1 120 ? 10.139 41.047 98.541 1.00 68.99 118 ILE A O 1
ATOM 838 N N . LYS A 1 121 ? 11.106 40.281 96.646 1.00 68.09 119 LYS A N 1
ATOM 839 C CA . LYS A 1 121 ? 10.603 38.919 96.729 1.00 67.06 119 LYS A CA 1
ATOM 840 C C . LYS A 1 121 ? 11.144 38.079 97.888 1.00 66.93 119 LYS A C 1
ATOM 841 O O . LYS A 1 121 ? 10.393 37.349 98.511 1.00 66.46 119 LYS A O 1
ATOM 847 N N . THR A 1 122 ? 12.442 38.161 98.163 1.00 67.53 120 THR A N 1
ATOM 848 C CA . THR A 1 122 ? 13.065 37.285 99.174 1.00 68.13 120 THR A CA 1
ATOM 849 C C . THR A 1 122 ? 12.757 37.721 100.613 1.00 68.40 120 THR A C 1
ATOM 850 O O . THR A 1 122 ? 12.685 36.892 101.526 1.00 68.16 120 THR A O 1
ATOM 854 N N . GLU A 1 123 ? 12.576 39.017 100.819 1.00 68.62 121 GLU A N 1
ATOM 855 C CA . GLU A 1 123 ? 12.151 39.468 102.143 1.00 68.99 121 GLU A CA 1
ATOM 856 C C . GLU A 1 123 ? 10.639 39.319 102.347 1.00 68.96 121 GLU A C 1
ATOM 857 O O . GLU A 1 123 ? 10.163 39.288 103.491 1.00 67.97 121 GLU A O 1
ATOM 863 N N . GLU A 1 124 ? 9.896 39.249 101.232 1.00 68.97 122 GLU A N 1
ATOM 864 C CA . GLU A 1 124 ? 8.510 38.826 101.275 1.00 69.36 122 GLU A CA 1
ATOM 865 C C . GLU A 1 124 ? 8.475 37.430 101.898 1.00 70.34 122 GLU A C 1
ATOM 866 O O . GLU A 1 124 ? 7.772 37.205 102.872 1.00 70.36 122 GLU A O 1
ATOM 872 N N . ARG A 1 125 ? 9.260 36.511 101.348 1.00 71.51 123 ARG A N 1
ATOM 873 C CA . ARG A 1 125 ? 9.372 35.134 101.851 1.00 73.42 123 ARG A CA 1
ATOM 874 C C . ARG A 1 125 ? 9.811 35.081 103.330 1.00 74.42 123 ARG A C 1
ATOM 875 O O . ARG A 1 125 ? 9.254 34.294 104.126 1.00 74.73 123 ARG A O 1
ATOM 883 N N . ALA A 1 126 ? 10.791 35.923 103.692 1.00 75.81 124 ALA A N 1
ATOM 884 C CA . ALA A 1 126 ? 11.420 35.944 105.044 1.00 77.08 124 ALA A CA 1
ATOM 885 C C . ALA A 1 126 ? 10.424 36.066 106.220 1.00 77.87 124 ALA A C 1
ATOM 886 O O . ALA A 1 126 ? 10.810 36.046 107.400 1.00 78.52 124 ALA A O 1
ATOM 888 N N . GLN A 1 127 ? 9.142 36.160 105.870 1.00 78.81 125 GLN A N 1
ATOM 889 C CA . GLN A 1 127 ? 8.023 36.186 106.809 1.00 79.26 125 GLN A CA 1
ATOM 890 C C . GLN A 1 127 ? 7.012 35.081 106.438 1.00 79.58 125 GLN A C 1
ATOM 891 O O . GLN A 1 127 ? 6.444 35.126 105.344 1.00 79.82 125 GLN A O 1
ATOM 897 N N . LYS A 1 128 ? 6.803 34.069 107.292 1.00 79.69 126 LYS A N 1
ATOM 898 C CA . LYS A 1 128 ? 7.584 33.797 108.508 1.00 79.63 126 LYS A CA 1
ATOM 899 C C . LYS A 1 128 ? 7.613 32.293 108.800 1.00 79.23 126 LYS A C 1
ATOM 900 O O . LYS A 1 128 ? 7.723 31.868 109.961 1.00 79.22 126 LYS A O 1
ATOM 906 N N . ALA A 1 129 ? 7.493 31.489 107.749 1.00 78.57 127 ALA A N 1
ATOM 907 C CA . ALA A 1 129 ? 7.992 30.120 107.796 1.00 77.91 127 ALA A CA 1
ATOM 908 C C . ALA A 1 129 ? 9.503 30.227 108.174 1.00 77.30 127 ALA A C 1
ATOM 909 O O . ALA A 1 129 ? 10.226 31.046 107.589 1.00 77.56 127 ALA A O 1
ATOM 911 N N . GLN A 1 130 ? 10.019 29.447 109.129 1.00 75.70 128 GLN A N 1
ATOM 912 C CA . GLN A 1 130 ? 9.480 28.183 109.653 1.00 74.35 128 GLN A CA 1
ATOM 913 C C . GLN A 1 130 ? 9.509 27.065 108.602 1.00 71.55 128 GLN A C 1
ATOM 914 O O . GLN A 1 130 ? 9.047 27.196 107.457 1.00 70.56 128 GLN A O 1
ATOM 920 N N . HIS A 1 131 ? 10.087 25.970 109.071 1.00 68.31 129 HIS A N 1
ATOM 921 C CA . HIS A 1 131 ? 10.189 24.725 108.363 1.00 64.67 129 HIS A CA 1
ATOM 922 C C . HIS A 1 131 ? 10.964 24.883 107.046 1.00 61.34 129 HIS A C 1
ATOM 923 O O . HIS A 1 131 ? 12.134 25.305 107.051 1.00 61.07 129 HIS A O 1
ATOM 930 N N . SER A 1 132 ? 10.325 24.587 105.928 1.00 56.71 130 SER A N 1
ATOM 931 C CA . SER A 1 132 ? 11.115 24.161 104.790 1.00 52.01 130 SER A CA 1
ATOM 932 C C . SER A 1 132 ? 11.618 25.275 103.909 1.00 50.12 130 SER A C 1
ATOM 933 O O . SER A 1 132 ? 10.974 26.314 103.745 1.00 48.28 130 SER A O 1
ATOM 936 N N . ALA A 1 133 ? 12.759 24.986 103.289 1.00 48.72 131 ALA A N 1
ATOM 937 C CA . ALA A 1 133 ? 13.292 25.785 102.193 1.00 48.16 131 ALA A CA 1
ATOM 938 C C . ALA A 1 133 ? 12.490 26.248 100.891 1.00 47.52 131 ALA A C 1
ATOM 939 O O . ALA A 1 133 ? 12.980 27.102 100.223 1.00 50.54 131 ALA A O 1
ATOM 941 N N . LEU A 1 134 ? 11.358 25.816 100.378 1.00 47.62 132 LEU A N 1
ATOM 942 C CA . LEU A 1 134 ? 10.751 24.555 99.987 1.00 44.35 132 LEU A CA 1
ATOM 943 C C . LEU A 1 134 ? 9.220 24.757 100.179 1.00 43.55 132 LEU A C 1
ATOM 944 O O . LEU A 1 134 ? 8.417 24.509 99.290 1.00 39.78 132 LEU A O 1
ATOM 949 N N . ASP A 1 135 ? 8.852 25.320 101.326 1.00 42.26 133 ASP A N 1
ATOM 950 C CA . ASP A 1 135 ? 7.494 25.828 101.522 1.00 42.66 133 ASP A CA 1
ATOM 951 C C . ASP A 1 135 ? 7.216 27.041 100.682 1.00 43.21 133 ASP A C 1
ATOM 952 O O . ASP A 1 135 ? 8.145 27.786 100.312 1.00 42.87 133 ASP A O 1
ATOM 957 N N . ASP A 1 136 ? 5.928 27.220 100.361 1.00 44.71 134 ASP A N 1
ATOM 958 C CA . ASP A 1 136 ? 5.426 28.422 99.706 1.00 45.69 134 ASP A CA 1
ATOM 959 C C . ASP A 1 136 ? 5.921 28.477 98.269 1.00 44.73 134 ASP A C 1
ATOM 960 O O . ASP A 1 136 ? 6.455 29.503 97.803 1.00 45.93 134 ASP A O 1
ATOM 965 N N . ILE A 1 137 ? 5.782 27.356 97.579 1.00 43.34 135 ILE A N 1
ATOM 966 C CA . ILE A 1 137 ? 6.095 27.334 96.154 1.00 42.39 135 ILE A CA 1
ATOM 967 C C . ILE A 1 137 ? 4.757 27.140 95.425 1.00 43.15 135 ILE A C 1
ATOM 968 O O . ILE A 1 137 ? 4.076 26.116 95.628 1.00 44.83 135 ILE A O 1
ATOM 973 N N . PRO A 1 138 ? 4.343 28.133 94.618 1.00 42.39 136 PRO A N 1
ATOM 974 C CA . PRO A 1 138 ? 3.045 27.944 94.007 1.00 42.49 136 PRO A CA 1
ATOM 975 C C . PRO A 1 138 ? 2.903 26.522 93.453 1.00 42.84 136 PRO A C 1
ATOM 976 O O . PRO A 1 138 ? 3.769 26.025 92.706 1.00 43.70 136 PRO A O 1
ATOM 980 N N . ARG A 1 139 ? 1.865 25.824 93.871 1.00 43.09 137 ARG A N 1
ATOM 981 C CA . ARG A 1 139 ? 1.476 24.564 93.210 1.00 43.57 137 ARG A CA 1
ATOM 982 C C . ARG A 1 139 ? 1.094 24.702 91.686 1.00 41.78 137 ARG A C 1
ATOM 983 O O . ARG A 1 139 ? 1.136 23.706 90.942 1.00 42.63 137 ARG A O 1
ATOM 991 N N . SER A 1 140 ? 0.731 25.909 91.232 1.00 38.66 138 SER A N 1
ATOM 992 C CA . SER A 1 140 ? 0.411 26.157 89.816 1.00 38.06 138 SER A CA 1
ATOM 993 C C . SER A 1 140 ? 1.619 26.192 88.793 1.00 36.04 138 SER A C 1
ATOM 994 O O . SER A 1 140 ? 1.411 26.245 87.576 1.00 36.03 138 SER A O 1
ATOM 997 N N . LEU A 1 141 ? 2.853 26.205 89.275 1.00 33.21 139 LEU A N 1
ATOM 998 C CA . LEU A 1 141 ? 4.010 26.521 88.405 1.00 30.73 139 LEU A CA 1
ATOM 999 C C . LEU A 1 141 ? 4.272 25.490 87.300 1.00 28.92 139 LEU A C 1
ATOM 1000 O O . LEU A 1 141 ? 4.280 24.306 87.573 1.00 28.90 139 LEU A O 1
ATOM 1005 N N . PRO A 1 142 ? 4.484 25.917 86.047 1.00 28.70 140 PRO A N 1
ATOM 1006 C CA . PRO A 1 142 ? 4.939 24.975 85.015 1.00 25.91 140 PRO A CA 1
ATOM 1007 C C . PRO A 1 142 ? 6.134 24.191 85.553 1.00 24.95 140 PRO A C 1
ATOM 1008 O O . PRO A 1 142 ? 6.859 24.715 86.389 1.00 24.91 140 PRO A O 1
ATOM 1012 N N . ALA A 1 143 ? 6.328 22.957 85.092 1.00 23.04 141 ALA A N 1
ATOM 1013 C CA . ALA A 1 143 ? 7.356 22.068 85.634 1.00 23.83 141 ALA A CA 1
ATOM 1014 C C . ALA A 1 143 ? 8.769 22.593 85.638 1.00 22.62 141 ALA A C 1
ATOM 1015 O O . ALA A 1 143 ? 9.512 22.393 86.621 1.00 23.77 141 ALA A O 1
ATOM 1017 N N . LEU A 1 144 ? 9.148 23.265 84.561 1.00 24.03 142 LEU A N 1
ATOM 1018 C CA . LEU A 1 144 ? 10.525 23.820 84.485 1.00 25.37 142 LEU A CA 1
ATOM 1019 C C . LEU A 1 144 ? 10.760 24.954 85.495 1.00 24.86 142 LEU A C 1
ATOM 1020 O O . LEU A 1 144 ? 11.835 25.020 86.101 1.00 23.16 142 LEU A O 1
ATOM 1025 N N . MET A 1 145 ? 9.761 25.860 85.623 1.00 26.52 143 MET A N 1
ATOM 1026 C CA . MET A 1 145 ? 9.740 26.932 86.620 1.00 28.50 143 MET A CA 1
ATOM 1027 C C . MET A 1 145 ? 9.809 26.368 88.004 1.00 26.89 143 MET A C 1
ATOM 1028 O O . MET A 1 145 ? 10.625 26.784 88.806 1.00 25.11 143 MET A O 1
ATOM 1033 N N . ARG A 1 146 ? 9.005 25.339 88.281 1.00 26.88 144 ARG A N 1
ATOM 1034 C CA . ARG A 1 146 ? 9.036 24.734 89.616 1.00 27.03 144 ARG A CA 1
ATOM 1035 C C . ARG A 1 146 ? 10.376 24.083 89.884 1.00 26.25 144 ARG A C 1
ATOM 1036 O O . ARG A 1 146 ? 10.913 24.205 91.002 1.00 29.06 144 ARG A O 1
ATOM 1044 N N . ALA A 1 147 ? 10.962 23.352 88.922 1.00 24.36 145 ALA A N 1
ATOM 1045 C CA . ALA A 1 147 ? 12.267 22.664 89.238 1.00 24.34 145 ALA A CA 1
ATOM 1046 C C . ALA A 1 147 ? 13.356 23.671 89.557 1.00 24.28 145 ALA A C 1
ATOM 1047 O O . ALA A 1 147 ? 14.166 23.442 90.416 1.00 25.97 145 ALA A O 1
ATOM 1049 N N . GLN A 1 148 ? 13.383 24.779 88.822 1.00 26.26 146 GLN A N 1
ATOM 1050 C CA . GLN A 1 148 ? 14.428 25.785 88.916 1.00 28.10 146 GLN A CA 1
ATOM 1051 C C . GLN A 1 148 ? 14.266 26.508 90.228 1.00 28.75 146 GLN A C 1
ATOM 1052 O O . GLN A 1 148 ? 15.265 26.790 90.945 1.00 28.53 146 GLN A O 1
ATOM 1058 N N . LYS A 1 149 ? 13.001 26.766 90.587 1.00 29.69 147 LYS A N 1
ATOM 1059 C CA . LYS A 1 149 ? 12.703 27.372 91.905 1.00 31.25 147 LYS A CA 1
ATOM 1060 C C . LYS A 1 149 ? 13.118 26.439 93.072 1.00 30.22 147 LYS A C 1
ATOM 1061 O O . LYS A 1 149 ? 13.813 26.852 93.998 1.00 30.27 147 LYS A O 1
ATOM 1067 N N . ILE A 1 150 ? 12.721 25.168 93.036 1.00 29.64 148 ILE A N 1
ATOM 1068 C CA . ILE A 1 150 ? 13.240 24.204 94.029 1.00 28.46 148 ILE A CA 1
ATOM 1069 C C . ILE A 1 150 ? 14.742 24.194 94.139 1.00 28.43 148 ILE A C 1
ATOM 1070 O O . ILE A 1 150 ? 15.264 24.204 95.235 1.00 28.69 148 ILE A O 1
ATOM 1075 N N . GLN A 1 151 ? 15.446 24.101 93.001 1.00 26.94 149 GLN A N 1
ATOM 1076 C CA . GLN A 1 151 ? 16.889 24.104 92.987 1.00 27.02 149 GLN A CA 1
ATOM 1077 C C . GLN A 1 151 ? 17.522 25.374 93.605 1.00 27.54 149 GLN A C 1
ATOM 1078 O O . GLN A 1 151 ? 18.517 25.287 94.354 1.00 29.38 149 GLN A O 1
ATOM 1084 N N . LYS A 1 152 ? 16.972 26.530 93.306 1.00 28.63 150 LYS A N 1
ATOM 1085 C CA . LYS A 1 152 ? 17.553 27.772 93.818 1.00 31.55 150 LYS A CA 1
ATOM 1086 C C . LYS A 1 152 ? 17.243 27.944 95.326 1.00 34.31 150 LYS A C 1
ATOM 1087 O O . LYS A 1 152 ? 18.104 28.338 96.148 1.00 33.36 150 LYS A O 1
ATOM 1093 N N . ARG A 1 153 ? 15.999 27.637 95.727 1.00 34.75 151 ARG A N 1
ATOM 1094 C CA . ARG A 1 153 ? 15.745 27.503 97.189 1.00 35.00 151 ARG A CA 1
ATOM 1095 C C . ARG A 1 153 ? 16.767 26.639 97.918 1.00 34.87 151 ARG A C 1
ATOM 1096 O O . ARG A 1 153 ? 17.228 27.060 98.952 1.00 35.56 151 ARG A O 1
ATOM 1104 N N . CYS A 1 154 ? 17.171 25.479 97.369 1.00 33.86 152 CYS A N 1
ATOM 1105 C CA . CYS A 1 154 ? 18.150 24.618 97.992 1.00 33.62 152 CYS A CA 1
ATOM 1106 C C . CYS A 1 154 ? 19.568 25.204 97.902 1.00 36.07 152 CYS A C 1
ATOM 1107 O O . CYS A 1 154 ? 20.369 25.032 98.822 1.00 36.23 152 CYS A O 1
ATOM 1110 N N . ALA A 1 155 ? 19.885 25.816 96.759 1.00 35.71 153 ALA A N 1
ATOM 1111 C CA . ALA A 1 155 ? 21.129 26.536 96.595 1.00 37.20 153 ALA A CA 1
ATOM 1112 C C . ALA A 1 155 ? 21.235 27.595 97.678 1.00 37.54 153 ALA A C 1
ATOM 1113 O O . ALA A 1 155 ? 22.268 27.691 98.317 1.00 38.23 153 ALA A O 1
ATOM 1115 N N . ASN A 1 156 ? 20.189 28.396 97.864 1.00 38.52 154 ASN A N 1
ATOM 1116 C CA . ASN A 1 156 ? 20.206 29.462 98.877 1.00 39.40 154 ASN A CA 1
ATOM 1117 C C . ASN A 1 156 ? 20.605 28.996 100.285 1.00 39.53 154 ASN A C 1
ATOM 1118 O O . ASN A 1 156 ? 20.983 29.834 101.096 1.00 39.82 154 ASN A O 1
ATOM 1123 N N . VAL A 1 157 ? 20.532 27.695 100.566 1.00 37.32 155 VAL A N 1
ATOM 1124 C CA . VAL A 1 157 ? 20.927 27.162 101.875 1.00 37.48 155 VAL A CA 1
ATOM 1125 C C . VAL A 1 157 ? 22.195 26.391 101.740 1.00 38.02 155 VAL A C 1
ATOM 1126 O O . VAL A 1 157 ? 22.641 25.744 102.692 1.00 40.26 155 VAL A O 1
ATOM 1130 N N . GLY A 1 158 ? 22.810 26.490 100.565 1.00 36.42 156 GLY A N 1
ATOM 1131 C CA . GLY A 1 158 ? 24.078 25.816 100.360 1.00 37.09 156 GLY A CA 1
ATOM 1132 C C . GLY A 1 158 ? 24.091 24.433 99.741 1.00 36.18 156 GLY A C 1
ATOM 1133 O O . GLY A 1 158 ? 25.173 23.899 99.550 1.00 36.43 156 GLY A O 1
ATOM 1134 N N . PHE A 1 159 ? 22.915 23.871 99.402 1.00 34.18 157 PHE A N 1
ATOM 1135 C CA . PHE A 1 159 ? 22.867 22.574 98.696 1.00 33.56 157 PHE A CA 1
ATOM 1136 C C . PHE A 1 159 ? 22.788 22.787 97.158 1.00 32.80 157 PHE A C 1
ATOM 1137 O O . PHE A 1 159 ? 21.732 23.174 96.606 1.00 30.63 157 PHE A O 1
ATOM 1145 N N . ASP A 1 160 ? 23.930 22.560 96.505 1.00 32.71 158 ASP A N 1
ATOM 1146 C CA . ASP A 1 160 ? 24.174 22.864 95.099 1.00 33.34 158 ASP A CA 1
ATOM 1147 C C . ASP A 1 160 ? 25.527 22.318 94.713 1.00 35.23 158 ASP A C 1
ATOM 1148 O O . ASP A 1 160 ? 26.402 22.117 95.553 1.00 35.96 158 ASP A O 1
ATOM 1153 N N . TRP A 1 161 ? 25.710 22.092 93.416 1.00 37.25 159 TRP A N 1
ATOM 1154 C CA . TRP A 1 161 ? 27.032 21.771 92.852 1.00 38.40 159 TRP A CA 1
ATOM 1155 C C . TRP A 1 161 ? 27.882 23.036 92.867 1.00 39.09 159 TRP A C 1
ATOM 1156 O O . TRP A 1 161 ? 27.342 24.106 92.721 1.00 37.96 159 TRP A O 1
ATOM 1167 N N . THR A 1 162 ? 29.195 22.916 93.109 1.00 41.69 160 THR A N 1
ATOM 1168 C CA . THR A 1 162 ? 30.091 24.084 93.242 1.00 43.13 160 THR A CA 1
ATOM 1169 C C . THR A 1 162 ? 30.739 24.410 91.899 1.00 43.45 160 THR A C 1
ATOM 1170 O O . THR A 1 162 ? 30.973 25.605 91.600 1.00 45.96 160 THR A O 1
ATOM 1174 N N . THR A 1 163 ? 31.048 23.375 91.116 1.00 41.87 161 THR A N 1
ATOM 1175 C CA . THR A 1 163 ? 31.544 23.516 89.709 1.00 39.67 161 THR A CA 1
ATOM 1176 C C . THR A 1 163 ? 30.577 23.074 88.549 1.00 38.58 161 THR A C 1
ATOM 1177 O O . THR A 1 163 ? 29.623 22.303 88.741 1.00 36.80 161 THR A O 1
ATOM 1181 N N . LEU A 1 164 ? 30.870 23.545 87.341 1.00 37.29 162 LEU A N 1
ATOM 1182 C CA . LEU A 1 164 ? 29.994 23.315 86.213 1.00 35.68 162 LEU A CA 1
ATOM 1183 C C . LEU A 1 164 ? 30.063 21.905 85.601 1.00 35.43 162 LEU A C 1
ATOM 1184 O O . LEU A 1 164 ? 29.039 21.409 85.125 1.00 33.60 162 LEU A O 1
ATOM 1189 N N . GLY A 1 165 ? 31.242 21.268 85.619 1.00 34.02 163 GLY A N 1
ATOM 1190 C CA . GLY A 1 165 ? 31.436 19.989 84.958 1.00 34.01 163 GLY A CA 1
ATOM 1191 C C . GLY A 1 165 ? 30.630 18.777 85.433 1.00 34.85 163 GLY A C 1
ATOM 1192 O O . GLY A 1 165 ? 30.255 17.949 84.625 1.00 35.29 163 GLY A O 1
ATOM 1193 N N . PRO A 1 166 ? 30.478 18.584 86.770 1.00 34.12 164 PRO A N 1
ATOM 1194 C CA . PRO A 1 166 ? 29.658 17.468 87.373 1.00 32.35 164 PRO A CA 1
ATOM 1195 C C . PRO A 1 166 ? 28.156 17.689 87.083 1.00 29.43 164 PRO A C 1
ATOM 1196 O O . PRO A 1 166 ? 27.399 16.742 87.001 1.00 32.47 164 PRO A O 1
ATOM 1200 N N . VAL A 1 167 ? 27.765 18.923 86.848 1.00 28.49 165 VAL A N 1
ATOM 1201 C CA . VAL A 1 167 ? 26.412 19.281 86.426 1.00 27.89 165 VAL A CA 1
ATOM 1202 C C . VAL A 1 167 ? 26.167 18.726 85.048 1.00 29.02 165 VAL A C 1
ATOM 1203 O O . VAL A 1 167 ? 25.073 18.196 84.789 1.00 27.69 165 VAL A O 1
ATOM 1207 N N . VAL A 1 168 ? 27.139 18.933 84.114 1.00 27.46 166 VAL A N 1
ATOM 1208 C CA . VAL A 1 168 ? 27.032 18.409 82.752 1.00 25.28 166 VAL A CA 1
ATOM 1209 C C . VAL A 1 168 ? 27.098 16.910 82.877 1.00 25.45 166 VAL A C 1
ATOM 1210 O O . VAL A 1 168 ? 26.383 16.162 82.216 1.00 24.20 166 VAL A O 1
ATOM 1214 N N . ASP A 1 169 ? 27.939 16.437 83.760 1.00 26.21 167 ASP A N 1
ATOM 1215 C CA . ASP A 1 169 ? 28.076 15.014 83.824 1.00 27.64 167 ASP A CA 1
ATOM 1216 C C . ASP A 1 169 ? 26.796 14.292 84.331 1.00 27.36 167 ASP A C 1
ATOM 1217 O O . ASP A 1 169 ? 26.516 13.135 83.999 1.00 26.20 167 ASP A O 1
ATOM 1222 N N . LYS A 1 170 ? 26.104 14.948 85.246 1.00 27.20 168 LYS A N 1
ATOM 1223 C CA . LYS A 1 170 ? 24.811 14.446 85.724 1.00 26.00 168 LYS A CA 1
ATOM 1224 C C . LYS A 1 170 ? 23.788 14.408 84.598 1.00 25.15 168 LYS A C 1
ATOM 1225 O O . LYS A 1 170 ? 22.969 13.502 84.563 1.00 26.55 168 LYS A O 1
ATOM 1231 N N . VAL A 1 171 ? 23.847 15.327 83.632 1.00 24.94 169 VAL A N 1
ATOM 1232 C CA . VAL A 1 171 ? 22.965 15.203 82.427 1.00 23.75 169 VAL A CA 1
ATOM 1233 C C . VAL A 1 171 ? 23.271 13.884 81.663 1.00 24.18 169 VAL A C 1
ATOM 1234 O O . VAL A 1 171 ? 22.375 13.138 81.242 1.00 21.58 169 VAL A O 1
ATOM 1238 N N . TYR A 1 172 ? 24.547 13.611 81.444 1.00 24.61 170 TYR A N 1
ATOM 1239 C CA . TYR A 1 172 ? 24.989 12.426 80.725 1.00 25.55 170 TYR A CA 1
ATOM 1240 C C . TYR A 1 172 ? 24.592 11.166 81.487 1.00 25.21 170 TYR A C 1
ATOM 1241 O O . TYR A 1 172 ? 24.247 10.164 80.911 1.00 27.53 170 TYR A O 1
ATOM 1250 N N . GLU A 1 173 ? 24.690 11.200 82.791 1.00 26.32 171 GLU A N 1
ATOM 1251 C CA . GLU A 1 173 ? 24.316 10.036 83.591 1.00 28.54 171 GLU A CA 1
ATOM 1252 C C . GLU A 1 173 ? 22.817 9.768 83.480 1.00 26.17 171 GLU A C 1
ATOM 1253 O O . GLU A 1 173 ? 22.407 8.645 83.376 1.00 25.29 171 GLU A O 1
ATOM 1259 N N . GLU A 1 174 ? 22.004 10.810 83.424 1.00 26.66 172 GLU A N 1
ATOM 1260 C CA . GLU A 1 174 ? 20.563 10.629 83.379 1.00 25.06 172 GLU A CA 1
ATOM 1261 C C . GLU A 1 174 ? 20.156 10.225 81.979 1.00 25.64 172 GLU A C 1
ATOM 1262 O O . GLU A 1 174 ? 19.197 9.408 81.793 1.00 25.45 172 GLU A O 1
ATOM 1268 N N . ILE A 1 175 ? 20.871 10.710 80.968 1.00 22.96 173 ILE A N 1
ATOM 1269 C CA . ILE A 1 175 ? 20.584 10.158 79.609 1.00 24.75 173 ILE A CA 1
ATOM 1270 C C . ILE A 1 175 ? 20.836 8.632 79.518 1.00 25.43 173 ILE A C 1
ATOM 1271 O O . ILE A 1 175 ? 20.089 7.878 78.903 1.00 27.89 173 ILE A O 1
ATOM 1276 N N . ASP A 1 176 ? 21.931 8.175 80.090 1.00 26.82 174 ASP A N 1
ATOM 1277 C CA . ASP A 1 176 ? 22.279 6.722 80.141 1.00 26.00 174 ASP A CA 1
ATOM 1278 C C . ASP A 1 176 ? 21.242 5.911 80.927 1.00 26.24 174 ASP A C 1
ATOM 1279 O O . ASP A 1 176 ? 20.830 4.852 80.555 1.00 26.07 174 ASP A O 1
ATOM 1284 N N . GLU A 1 177 ? 20.834 6.420 82.042 1.00 25.90 175 GLU A N 1
ATOM 1285 C CA . GLU A 1 177 ? 19.711 5.867 82.786 1.00 30.01 175 GLU A CA 1
ATOM 1286 C C . GLU A 1 177 ? 18.440 5.723 81.966 1.00 29.68 175 GLU A C 1
ATOM 1287 O O . GLU A 1 177 ? 17.878 4.635 81.891 1.00 30.59 175 GLU A O 1
ATOM 1293 N N . VAL A 1 178 ? 17.921 6.838 81.424 1.00 29.02 176 VAL A N 1
ATOM 1294 C CA . VAL A 1 178 ? 16.762 6.794 80.458 1.00 27.92 176 VAL A CA 1
ATOM 1295 C C . VAL A 1 178 ? 16.959 5.701 79.387 1.00 30.04 176 VAL A C 1
ATOM 1296 O O . VAL A 1 178 ? 16.043 4.876 79.094 1.00 28.89 176 VAL A O 1
ATOM 1300 N N . MET A 1 179 ? 18.143 5.667 78.757 1.00 29.71 177 MET A N 1
ATOM 1301 C CA . MET A 1 179 ? 18.370 4.791 77.612 1.00 29.15 177 MET A CA 1
ATOM 1302 C C . MET A 1 179 ? 18.525 3.309 78.057 1.00 31.12 177 MET A C 1
ATOM 1303 O O . MET A 1 179 ? 18.079 2.369 77.360 1.00 31.81 177 MET A O 1
ATOM 1308 N N . TYR A 1 180 ? 19.131 3.099 79.186 1.00 31.46 178 TYR A N 1
ATOM 1309 C CA . TYR A 1 180 ? 19.090 1.781 79.807 1.00 34.72 178 TYR A CA 1
ATOM 1310 C C . TYR A 1 180 ? 17.652 1.234 79.969 1.00 34.91 178 TYR A C 1
ATOM 1311 O O . TYR A 1 180 ? 17.361 0.186 79.520 1.00 33.78 178 TYR A O 1
ATOM 1320 N N . GLU A 1 181 ? 16.750 1.984 80.635 1.00 37.52 179 GLU A N 1
ATOM 1321 C CA . GLU A 1 181 ? 15.347 1.574 80.795 1.00 36.44 179 GLU A CA 1
ATOM 1322 C C . GLU A 1 181 ? 14.675 1.262 79.475 1.00 37.88 179 GLU A C 1
ATOM 1323 O O . GLU A 1 181 ? 13.894 0.298 79.378 1.00 39.29 179 GLU A O 1
ATOM 1329 N N . ALA A 1 182 ? 14.987 2.064 78.465 1.00 38.36 180 ALA A N 1
ATOM 1330 C CA . ALA A 1 182 ? 14.349 2.040 77.137 1.00 37.80 180 ALA A CA 1
ATOM 1331 C C . ALA A 1 182 ? 14.786 0.853 76.348 1.00 38.73 180 ALA A C 1
ATOM 1332 O O . ALA A 1 182 ? 14.087 0.423 75.443 1.00 38.41 180 ALA A O 1
ATOM 1334 N N . ARG A 1 183 ? 15.984 0.389 76.646 1.00 40.81 181 ARG A N 1
ATOM 1335 C CA . ARG A 1 183 ? 16.555 -0.799 76.044 1.00 43.28 181 ARG A CA 1
ATOM 1336 C C . ARG A 1 183 ? 16.076 -2.126 76.616 1.00 43.84 181 ARG A C 1
ATOM 1337 O O . ARG A 1 183 ? 16.358 -3.155 76.025 1.00 45.03 181 ARG A O 1
ATOM 1345 N N . GLN A 1 184 ? 15.385 -2.109 77.757 1.00 45.00 182 GLN A N 1
ATOM 1346 C CA . GLN A 1 184 ? 15.115 -3.336 78.479 1.00 45.93 182 GLN A CA 1
ATOM 1347 C C . GLN A 1 184 ? 14.189 -4.214 77.671 1.00 46.12 182 GLN A C 1
ATOM 1348 O O . GLN A 1 184 ? 13.331 -3.701 76.963 1.00 45.68 182 GLN A O 1
ATOM 1354 N N . ALA A 1 185 ? 14.359 -5.537 77.795 1.00 48.12 183 ALA A N 1
ATOM 1355 C CA . ALA A 1 185 ? 13.441 -6.540 77.126 1.00 49.11 183 ALA A CA 1
ATOM 1356 C C . ALA A 1 185 ? 11.981 -6.248 77.439 1.00 49.00 183 ALA A C 1
ATOM 1357 O O . ALA A 1 185 ? 11.146 -6.128 76.555 1.00 50.00 183 ALA A O 1
ATOM 1359 N N . VAL A 1 186 ? 11.691 -6.050 78.715 1.00 48.94 184 VAL A N 1
ATOM 1360 C CA . VAL A 1 186 ? 10.387 -5.588 79.096 1.00 48.22 184 VAL A CA 1
ATOM 1361 C C . VAL A 1 186 ? 10.643 -4.214 79.635 1.00 47.20 184 VAL A C 1
ATOM 1362 O O . VAL A 1 186 ? 11.321 -4.063 80.669 1.00 45.91 184 VAL A O 1
ATOM 1366 N N . VAL A 1 187 ? 10.091 -3.204 78.963 1.00 46.49 185 VAL A N 1
ATOM 1367 C CA . VAL A 1 187 ? 10.254 -1.848 79.454 1.00 45.71 185 VAL A CA 1
ATOM 1368 C C . VAL A 1 187 ? 9.301 -1.579 80.628 1.00 46.16 185 VAL A C 1
ATOM 1369 O O . VAL A 1 187 ? 8.073 -1.749 80.528 1.00 47.40 185 VAL A O 1
ATOM 1373 N N . ASP A 1 188 ? 9.895 -1.202 81.752 1.00 44.22 186 ASP A N 1
ATOM 1374 C CA . ASP A 1 188 ? 9.193 -0.688 82.865 1.00 43.31 186 ASP A CA 1
ATOM 1375 C C . ASP A 1 188 ? 8.888 0.804 82.635 1.00 42.88 186 ASP A C 1
ATOM 1376 O O . ASP A 1 188 ? 9.779 1.656 82.736 1.00 42.60 186 ASP A O 1
ATOM 1381 N N . GLN A 1 189 ? 7.620 1.096 82.341 1.00 41.82 187 GLN A N 1
ATOM 1382 C CA . GLN A 1 189 ? 7.127 2.396 81.879 1.00 41.33 187 GLN A CA 1
ATOM 1383 C C . GLN A 1 189 ? 7.175 3.462 82.953 1.00 39.58 187 GLN A C 1
ATOM 1384 O O . GLN A 1 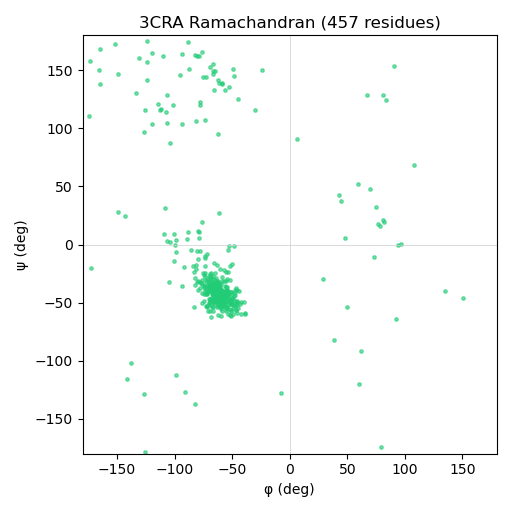189 ? 7.482 4.631 82.700 1.00 38.01 187 GLN A O 1
ATOM 1390 N N . ALA A 1 190 ? 6.852 3.049 84.159 1.00 38.03 188 ALA A N 1
ATOM 1391 C CA . ALA A 1 190 ? 6.915 3.892 85.311 1.00 36.96 188 ALA A CA 1
ATOM 1392 C C . ALA A 1 190 ? 8.394 4.327 85.628 1.00 35.89 188 ALA A C 1
ATOM 1393 O O . ALA A 1 190 ? 8.703 5.484 85.976 1.00 32.78 188 ALA A O 1
ATOM 1395 N N . LYS A 1 191 ? 9.287 3.351 85.542 1.00 35.14 189 LYS A N 1
ATOM 1396 C CA . LYS A 1 191 ? 10.693 3.587 85.803 1.00 34.54 189 LYS A CA 1
ATOM 1397 C C . LYS A 1 191 ? 11.327 4.445 84.668 1.00 33.07 189 LYS A C 1
ATOM 1398 O O . LYS A 1 191 ? 12.144 5.318 84.928 1.00 31.47 189 LYS A O 1
ATOM 1404 N N . LEU A 1 192 ? 10.903 4.208 83.438 1.00 31.78 190 LEU A N 1
ATOM 1405 C CA . LEU A 1 192 ? 11.311 5.016 82.300 1.00 33.47 190 LEU A CA 1
ATOM 1406 C C . LEU A 1 192 ? 10.814 6.489 82.414 1.00 32.65 190 LEU A C 1
ATOM 1407 O O . LEU A 1 192 ? 11.586 7.475 82.159 1.00 31.86 190 LEU A O 1
ATOM 1412 N N . GLU A 1 193 ? 9.533 6.660 82.751 1.00 29.88 191 GLU A N 1
ATOM 1413 C CA . GLU A 1 193 ? 9.060 7.988 83.155 1.00 30.15 191 GLU A CA 1
ATOM 1414 C C . GLU A 1 193 ? 9.842 8.635 84.322 1.00 29.33 191 GLU A C 1
ATOM 1415 O O . GLU A 1 193 ? 10.144 9.839 84.311 1.00 26.66 191 GLU A O 1
ATOM 1421 N N . GLU A 1 194 ? 10.121 7.874 85.378 1.00 29.99 192 GLU A N 1
ATOM 1422 C CA . GLU A 1 194 ? 10.970 8.404 86.453 1.00 30.33 192 GLU A CA 1
ATOM 1423 C C . GLU A 1 194 ? 12.377 8.869 85.992 1.00 29.22 192 GLU A C 1
ATOM 1424 O O . GLU A 1 194 ? 12.821 9.955 86.344 1.00 29.49 192 GLU A O 1
ATOM 1430 N N . GLU A 1 195 ? 13.103 8.033 85.266 1.00 28.60 193 GLU A N 1
ATOM 1431 C CA . GLU A 1 195 ? 14.376 8.473 84.678 1.00 28.05 193 GLU A CA 1
ATOM 1432 C C . GLU A 1 195 ? 14.274 9.675 83.738 1.00 26.89 193 GLU A C 1
ATOM 1433 O O . GLU A 1 195 ? 15.061 10.612 83.848 1.00 26.56 193 GLU A O 1
ATOM 1439 N N . MET A 1 196 ? 13.280 9.676 82.855 1.00 25.39 194 MET A N 1
ATOM 1440 C CA . MET A 1 196 ? 13.028 10.818 82.019 1.00 25.95 194 MET A CA 1
ATOM 1441 C C . MET A 1 196 ? 12.850 12.095 82.818 1.00 26.09 194 MET A C 1
ATOM 1442 O O . MET A 1 196 ? 13.378 13.148 82.446 1.00 23.73 194 MET A O 1
ATOM 1447 N N . GLY A 1 197 ? 12.082 11.994 83.920 1.00 24.79 195 GLY A N 1
ATOM 1448 C CA . GLY A 1 197 ? 11.872 13.104 84.802 1.00 23.77 195 GLY A CA 1
ATOM 1449 C C . GLY A 1 197 ? 13.157 13.588 85.423 1.00 23.65 195 GLY A C 1
ATOM 1450 O O . GLY A 1 197 ? 13.374 14.803 85.514 1.00 22.30 195 GLY A O 1
ATOM 1451 N N . ASP A 1 198 ? 14.014 12.656 85.875 1.00 23.48 196 ASP A N 1
ATOM 1452 C CA . ASP A 1 198 ? 15.299 13.052 86.488 1.00 23.53 196 ASP A CA 1
ATOM 1453 C C . ASP A 1 198 ? 16.222 13.665 85.384 1.00 23.15 196 ASP A C 1
ATOM 1454 O O . ASP A 1 198 ? 16.978 14.564 85.633 1.00 25.28 196 ASP A O 1
ATOM 1459 N N . LEU A 1 199 ? 16.167 13.148 84.166 1.00 22.87 197 LEU A N 1
ATOM 1460 C CA . LEU A 1 199 ? 16.971 13.757 83.077 1.00 23.63 197 LEU A CA 1
ATOM 1461 C C . LEU A 1 199 ? 16.489 15.226 82.915 1.00 23.58 197 LEU A C 1
ATOM 1462 O O . LEU A 1 199 ? 17.281 16.177 82.854 1.00 24.81 197 LEU A O 1
ATOM 1467 N N . LEU A 1 200 ? 15.198 15.434 82.800 1.00 22.77 198 LEU A N 1
ATOM 1468 C CA . LEU A 1 200 ? 14.725 16.831 82.684 1.00 24.19 198 LEU A CA 1
ATOM 1469 C C . LEU A 1 200 ? 15.116 17.735 83.853 1.00 23.92 198 LEU A C 1
ATOM 1470 O O . LEU A 1 200 ? 15.430 18.916 83.673 1.00 26.55 198 LEU A O 1
ATOM 1475 N N . PHE A 1 201 ? 15.045 17.225 85.072 1.00 24.53 199 PHE A N 1
ATOM 1476 C CA . PHE A 1 201 ? 15.492 17.963 86.244 1.00 22.59 199 PHE A CA 1
ATOM 1477 C C . PHE A 1 201 ? 16.991 18.381 86.163 1.00 24.31 199 PHE A C 1
ATOM 1478 O O . PHE A 1 201 ? 17.356 19.504 86.489 1.00 23.08 199 PHE A O 1
ATOM 1486 N N . ALA A 1 202 ? 17.829 17.424 85.797 1.00 24.55 200 ALA A N 1
ATOM 1487 C CA . ALA A 1 202 ? 19.246 17.612 85.517 1.00 24.99 200 ALA A CA 1
ATOM 1488 C C . ALA A 1 202 ? 19.460 18.660 84.465 1.00 24.55 200 ALA A C 1
ATOM 1489 O O . ALA A 1 202 ? 20.341 19.448 84.632 1.00 25.74 200 ALA A O 1
ATOM 1491 N N . THR A 1 203 ? 18.690 18.666 83.366 1.00 24.33 201 THR A N 1
ATOM 1492 C CA . THR A 1 203 ? 18.913 19.661 82.359 1.00 24.68 201 THR A CA 1
ATOM 1493 C C . THR A 1 203 ? 18.523 21.040 82.863 1.00 24.50 201 THR A C 1
ATOM 1494 O O . THR A 1 203 ? 19.077 22.018 82.414 1.00 25.18 201 THR A O 1
ATOM 1498 N N . VAL A 1 204 ? 17.524 21.156 83.756 1.00 23.22 202 VAL A N 1
ATOM 1499 C CA . VAL A 1 204 ? 17.197 22.456 84.396 1.00 21.34 202 VAL A CA 1
ATOM 1500 C C . VAL A 1 204 ? 18.355 22.931 85.271 1.00 21.01 202 VAL A C 1
ATOM 1501 O O . VAL A 1 204 ? 18.634 24.129 85.313 1.00 21.05 202 VAL A O 1
ATOM 1505 N N . ASN A 1 205 ? 18.961 22.030 86.055 1.00 22.52 203 ASN A N 1
ATOM 1506 C CA . ASN A 1 205 ? 20.147 22.329 86.894 1.00 25.88 203 ASN A CA 1
ATOM 1507 C C . ASN A 1 205 ? 21.279 22.948 86.019 1.00 26.99 203 ASN A C 1
ATOM 1508 O O . ASN A 1 205 ? 22.021 23.861 86.422 1.00 28.26 203 ASN A O 1
ATOM 1513 N N . LEU A 1 206 ? 21.449 22.382 84.837 1.00 27.25 204 LEU A N 1
ATOM 1514 C CA . LEU A 1 206 ? 22.464 22.898 83.867 1.00 26.50 204 LEU A CA 1
ATOM 1515 C C . LEU A 1 206 ? 22.016 24.259 83.386 1.00 26.38 204 LEU A C 1
ATOM 1516 O O . LEU A 1 206 ? 22.788 25.176 83.360 1.00 27.81 204 LEU A O 1
ATOM 1521 N N . ALA A 1 207 ? 20.781 24.395 82.903 1.00 25.09 205 ALA A N 1
ATOM 1522 C CA . ALA A 1 207 ? 20.298 25.716 82.499 1.00 25.63 205 ALA A CA 1
ATOM 1523 C C . ALA A 1 207 ? 20.538 26.766 83.561 1.00 26.75 205 ALA A C 1
ATOM 1524 O O . ALA A 1 207 ? 21.012 27.871 83.265 1.00 29.29 205 ALA A O 1
ATOM 1526 N N . ARG A 1 208 ? 20.208 26.434 84.790 1.00 26.70 206 ARG A N 1
ATOM 1527 C CA . ARG A 1 208 ? 20.417 27.321 85.926 1.00 27.98 206 ARG A CA 1
ATOM 1528 C C . ARG A 1 208 ? 21.874 27.643 86.193 1.00 27.56 206 ARG A C 1
ATOM 1529 O O . ARG A 1 208 ? 22.222 28.785 86.408 1.00 27.37 206 ARG A O 1
ATOM 1537 N N . HIS A 1 209 ? 22.717 26.635 86.182 1.00 28.73 207 HIS A N 1
ATOM 1538 C CA . HIS A 1 209 ? 24.139 26.848 86.350 1.00 28.79 207 HIS A CA 1
ATOM 1539 C C . HIS A 1 209 ? 24.722 27.670 85.208 1.00 30.78 207 HIS A C 1
ATOM 1540 O O . HIS A 1 209 ? 25.674 28.396 85.429 1.00 30.66 207 HIS A O 1
ATOM 1547 N N . LEU A 1 210 ? 24.130 27.581 84.013 1.00 30.40 208 LEU A N 1
ATOM 1548 C CA . LEU A 1 210 ? 24.472 28.463 82.895 1.00 29.76 208 LEU A CA 1
ATOM 1549 C C . LEU A 1 210 ? 23.856 29.915 82.910 1.00 30.24 208 LEU A C 1
ATOM 1550 O O . LEU A 1 210 ? 24.065 30.669 81.971 1.00 31.90 208 LEU A O 1
ATOM 1555 N N . GLY A 1 211 ? 23.145 30.360 83.955 1.00 29.65 209 GLY A N 1
ATOM 1556 C CA . GLY A 1 211 ? 22.638 31.753 83.940 1.00 27.88 209 GLY A CA 1
ATOM 1557 C C . GLY A 1 211 ? 21.365 31.897 83.147 1.00 28.54 209 GLY A C 1
ATOM 1558 O O . GLY A 1 211 ? 20.980 33.013 82.703 1.00 27.28 209 GLY A O 1
ATOM 1559 N N . THR A 1 212 ? 20.645 30.780 82.908 1.00 28.11 210 THR A N 1
ATOM 1560 C CA . THR A 1 212 ? 19.450 30.911 82.042 1.00 27.27 210 THR A CA 1
ATOM 1561 C C . THR A 1 212 ? 18.213 30.502 82.836 1.00 27.39 210 THR A C 1
ATOM 1562 O O . THR A 1 212 ? 18.353 29.840 83.876 1.00 26.57 210 THR A O 1
ATOM 1566 N N . LYS A 1 213 ? 17.003 30.848 82.317 1.00 27.11 211 LYS A N 1
ATOM 1567 C CA . LYS A 1 213 ? 15.756 30.372 82.889 1.00 28.14 211 LYS A CA 1
ATOM 1568 C C . LYS A 1 213 ? 15.193 29.360 81.948 1.00 24.67 211 LYS A C 1
ATOM 1569 O O . LYS A 1 213 ? 14.848 29.687 80.820 1.00 25.79 211 LYS A O 1
ATOM 1575 N N . ALA A 1 214 ? 15.137 28.132 82.418 1.00 22.98 212 ALA A N 1
ATOM 1576 C CA . ALA A 1 214 ? 14.754 26.977 81.615 1.00 24.40 212 ALA A CA 1
ATOM 1577 C C . ALA A 1 214 ? 13.381 27.133 80.961 1.00 25.34 212 ALA A C 1
ATOM 1578 O O . ALA A 1 214 ? 13.235 26.833 79.789 1.00 25.35 212 ALA A O 1
ATOM 1580 N N . GLU A 1 215 ? 12.371 27.648 81.679 1.00 24.32 213 GLU A N 1
ATOM 1581 C CA . GLU A 1 215 ? 11.039 27.715 81.088 1.00 26.48 213 GLU A CA 1
ATOM 1582 C C . GLU A 1 215 ? 11.020 28.749 79.967 1.00 27.22 213 GLU A C 1
ATOM 1583 O O . GLU A 1 215 ? 10.504 28.505 78.865 1.00 27.78 213 GLU A O 1
ATOM 1589 N N . ILE A 1 216 ? 11.567 29.932 80.248 1.00 27.37 214 ILE A N 1
ATOM 1590 C CA . ILE A 1 216 ? 11.751 30.940 79.178 1.00 27.36 214 ILE A CA 1
ATOM 1591 C C . ILE A 1 216 ? 12.582 30.445 77.989 1.00 26.95 214 ILE A C 1
ATOM 1592 O O . ILE A 1 216 ? 12.199 30.647 76.844 1.00 29.80 214 ILE A O 1
ATOM 1597 N N . ALA A 1 217 ? 13.666 29.732 78.245 1.00 25.54 215 ALA A N 1
ATOM 1598 C CA . ALA A 1 217 ? 14.516 29.239 77.159 1.00 24.18 215 ALA A CA 1
ATOM 1599 C C . ALA A 1 217 ? 13.694 28.341 76.264 1.00 23.55 215 ALA A C 1
ATOM 1600 O O . ALA A 1 217 ? 13.717 28.463 75.046 1.00 22.68 215 ALA A O 1
ATOM 1602 N N . LEU A 1 218 ? 12.941 27.421 76.861 1.00 22.80 216 LEU A N 1
ATOM 1603 C CA . LEU A 1 218 ? 12.151 26.551 75.990 1.00 22.80 216 LEU A CA 1
ATOM 1604 C C . LEU A 1 218 ? 11.049 27.342 75.350 1.00 22.79 216 LEU A C 1
ATOM 1605 O O . LEU A 1 218 ? 10.710 27.111 74.192 1.00 24.65 216 LEU A O 1
ATOM 1610 N N . GLN A 1 219 ? 10.427 28.299 76.041 1.00 27.08 217 GLN A N 1
ATOM 1611 C CA . GLN A 1 219 ? 9.385 29.116 75.306 1.00 26.87 217 GLN A CA 1
ATOM 1612 C C . GLN A 1 219 ? 9.948 29.718 74.013 1.00 26.41 217 GLN A C 1
ATOM 1613 O O . GLN A 1 219 ? 9.280 29.718 72.954 1.00 25.12 217 GLN A O 1
ATOM 1619 N N . LYS A 1 220 ? 11.168 30.258 74.081 1.00 25.19 218 LYS A N 1
ATOM 1620 C CA . LYS A 1 220 ? 11.805 30.832 72.836 1.00 26.02 218 LYS A CA 1
ATOM 1621 C C . LYS A 1 220 ? 12.130 29.789 71.776 1.00 25.20 218 LYS A C 1
ATOM 1622 O O . LYS A 1 220 ? 11.974 30.072 70.595 1.00 27.03 218 LYS A O 1
ATOM 1628 N N . ALA A 1 221 ? 12.575 28.596 72.175 1.00 24.03 219 ALA A N 1
ATOM 1629 C CA . ALA A 1 221 ? 12.805 27.482 71.236 1.00 24.19 219 ALA A CA 1
ATOM 1630 C C . ALA A 1 221 ? 11.489 27.031 70.560 1.00 23.40 219 ALA A C 1
ATOM 1631 O O . ALA A 1 221 ? 11.478 26.636 69.384 1.00 24.57 219 ALA A O 1
ATOM 1633 N N . ASN A 1 222 ? 10.406 27.034 71.332 1.00 21.97 220 ASN A N 1
ATOM 1634 C CA . ASN A 1 222 ? 9.060 26.723 70.828 1.00 22.75 220 ASN A CA 1
ATOM 1635 C C . ASN A 1 222 ? 8.664 27.708 69.763 1.00 23.27 220 ASN A C 1
ATOM 1636 O O . ASN A 1 222 ? 8.257 27.322 68.670 1.00 24.39 220 ASN A O 1
ATOM 1641 N N . GLU A 1 223 ? 8.819 29.018 70.018 1.00 24.58 221 GLU A N 1
ATOM 1642 C CA . GLU A 1 223 ? 8.486 30.019 68.973 1.00 25.48 221 GLU A CA 1
ATOM 1643 C C . GLU A 1 223 ? 9.394 29.951 67.761 1.00 25.65 221 GLU A C 1
ATOM 1644 O O . GLU A 1 223 ? 9.005 30.110 66.601 1.00 25.73 221 GLU A O 1
ATOM 1650 N N . LYS A 1 224 ? 10.653 29.705 68.007 1.00 26.79 222 LYS A N 1
ATOM 1651 C CA . LYS A 1 224 ? 11.578 29.464 66.867 1.00 27.81 222 LYS A CA 1
ATOM 1652 C C . LYS A 1 224 ? 11.116 28.339 65.939 1.00 27.23 222 LYS A C 1
ATOM 1653 O O . LYS A 1 224 ? 11.031 28.510 64.698 1.00 28.50 222 LYS A O 1
ATOM 1659 N N . PHE A 1 225 ? 10.891 27.176 66.526 1.00 27.04 223 PHE A N 1
ATOM 1660 C CA . PHE A 1 225 ? 10.441 26.007 65.777 1.00 27.85 223 PHE A CA 1
ATOM 1661 C C . PHE A 1 225 ? 9.071 26.240 65.061 1.00 29.59 223 PHE A C 1
ATOM 1662 O O . PHE A 1 225 ? 8.848 25.872 63.910 1.00 28.71 223 PHE A O 1
ATOM 1670 N N . GLU A 1 226 ? 8.138 26.814 65.794 1.00 31.89 224 GLU A N 1
ATOM 1671 C CA . GLU A 1 226 ? 6.841 27.134 65.253 1.00 33.62 224 GLU A CA 1
ATOM 1672 C C . GLU A 1 226 ? 6.928 28.080 64.065 1.00 34.67 224 GLU A C 1
ATOM 1673 O O . GLU A 1 226 ? 6.323 27.845 63.027 1.00 35.34 224 GLU A O 1
ATOM 1679 N N . ARG A 1 227 ? 7.722 29.133 64.196 1.00 37.83 225 ARG A N 1
ATOM 1680 C CA . ARG A 1 227 ? 8.000 30.114 63.087 1.00 40.52 225 ARG A CA 1
ATOM 1681 C C . ARG A 1 227 ? 8.608 29.423 61.837 1.00 39.03 225 ARG A C 1
ATOM 1682 O O . ARG A 1 227 ? 8.129 29.590 60.680 1.00 39.28 225 ARG A O 1
ATOM 1690 N N . ARG A 1 228 ? 9.633 28.596 62.036 1.00 37.77 226 ARG A N 1
ATOM 1691 C CA . ARG A 1 228 ? 10.138 27.798 60.915 1.00 37.01 226 ARG A CA 1
ATOM 1692 C C . ARG A 1 228 ? 9.092 26.863 60.329 1.00 36.08 226 ARG A C 1
ATOM 1693 O O . ARG A 1 228 ? 9.032 26.682 59.095 1.00 35.73 226 ARG A O 1
ATOM 1701 N N . PHE A 1 229 ? 8.329 26.188 61.183 1.00 32.59 227 PHE A N 1
ATOM 1702 C CA . PHE A 1 229 ? 7.437 25.148 60.621 1.00 32.27 227 PHE A CA 1
ATOM 1703 C C . PHE A 1 229 ? 6.381 25.804 59.785 1.00 31.03 227 PHE A C 1
ATOM 1704 O O . PHE A 1 229 ? 6.076 25.328 58.722 1.00 33.65 227 PHE A O 1
ATOM 1712 N N . ARG A 1 230 ? 5.840 26.894 60.304 1.00 33.39 228 ARG A N 1
ATOM 1713 C CA . ARG A 1 230 ? 4.858 27.735 59.646 1.00 35.54 228 ARG A CA 1
ATOM 1714 C C . ARG A 1 230 ? 5.353 28.198 58.256 1.00 36.74 228 ARG A C 1
ATOM 1715 O O . ARG A 1 230 ? 4.627 28.097 57.250 1.00 38.10 228 ARG A O 1
ATOM 1723 N N . GLU A 1 231 ? 6.616 28.600 58.178 1.00 36.80 229 GLU A N 1
ATOM 1724 C CA . GLU A 1 231 ? 7.231 28.944 56.896 1.00 38.44 229 GLU A CA 1
ATOM 1725 C C . GLU A 1 231 ? 7.287 27.719 55.911 1.00 37.57 229 GLU A C 1
ATOM 1726 O O . GLU A 1 231 ? 6.814 27.801 54.781 1.00 37.62 229 GLU A O 1
ATOM 1732 N N . VAL A 1 232 ? 7.834 26.595 56.332 1.00 35.66 230 VAL A N 1
ATOM 1733 C CA . VAL A 1 232 ? 7.771 25.416 55.505 1.00 37.26 230 VAL A CA 1
ATOM 1734 C C . VAL A 1 232 ? 6.298 25.115 55.001 1.00 37.53 230 VAL A C 1
ATOM 1735 O O . VAL A 1 232 ? 6.049 24.697 53.817 1.00 37.42 230 VAL A O 1
ATOM 1739 N N . GLU A 1 233 ? 5.330 25.269 55.916 1.00 37.39 231 GLU A N 1
ATOM 1740 C CA . GLU A 1 233 ? 3.921 25.086 55.578 1.00 38.04 231 GLU A CA 1
ATOM 1741 C C . GLU A 1 233 ? 3.484 26.049 54.458 1.00 40.48 231 GLU A C 1
ATOM 1742 O O . GLU A 1 233 ? 2.834 25.648 53.506 1.00 39.93 231 GLU A O 1
ATOM 1748 N N . ARG A 1 234 ? 3.795 27.323 54.643 1.00 42.99 232 ARG A N 1
ATOM 1749 C CA . ARG A 1 234 ? 3.559 28.407 53.674 1.00 45.83 232 ARG A CA 1
ATOM 1750 C C . ARG A 1 234 ? 4.210 28.067 52.335 1.00 47.28 232 ARG A C 1
ATOM 1751 O O . ARG A 1 234 ? 3.597 28.214 51.289 1.00 48.27 232 ARG A O 1
ATOM 1759 N N . ILE A 1 235 ? 5.450 27.592 52.379 1.00 48.62 233 ILE A N 1
ATOM 1760 C CA . ILE A 1 235 ? 6.159 27.213 51.169 1.00 50.05 233 ILE A CA 1
ATOM 1761 C C . ILE A 1 235 ? 5.510 25.997 50.501 1.00 51.50 233 ILE A C 1
ATOM 1762 O O . ILE A 1 235 ? 5.130 26.071 49.321 1.00 53.58 233 ILE A O 1
ATOM 1767 N N . VAL A 1 236 ? 5.386 24.878 51.208 1.00 51.74 234 VAL A N 1
ATOM 1768 C CA . VAL A 1 236 ? 4.750 23.698 50.608 1.00 51.64 234 VAL A CA 1
ATOM 1769 C C . VAL A 1 236 ? 3.356 24.051 50.065 1.00 52.70 234 VAL A C 1
ATOM 1770 O O . V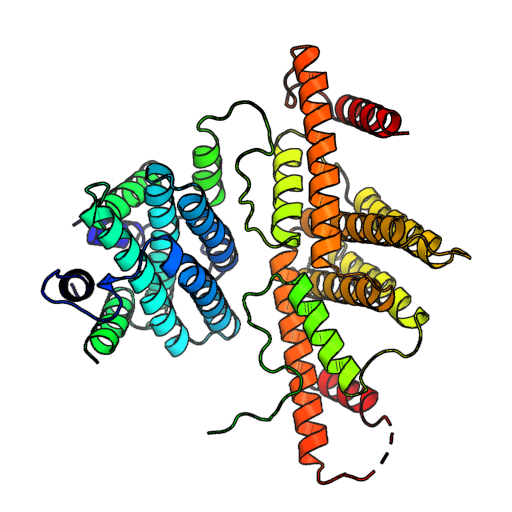AL A 1 236 ? 2.937 23.528 49.041 1.00 52.24 234 VAL A O 1
ATOM 1774 N N . ALA A 1 237 ? 2.644 24.933 50.765 1.00 53.94 235 ALA A N 1
ATOM 1775 C CA . ALA A 1 237 ? 1.272 25.306 50.413 1.00 56.24 235 ALA A CA 1
ATOM 1776 C C . ALA A 1 237 ? 1.221 26.191 49.154 1.00 58.64 235 ALA A C 1
ATOM 1777 O O . ALA A 1 237 ? 0.381 26.001 48.261 1.00 58.91 235 ALA A O 1
ATOM 1779 N N . ALA A 1 238 ? 2.140 27.147 49.067 1.00 61.07 236 ALA A N 1
ATOM 1780 C CA . ALA A 1 238 ? 2.219 27.982 47.893 1.00 63.33 236 ALA A CA 1
ATOM 1781 C C . ALA A 1 238 ? 2.571 27.148 46.659 1.00 64.78 236 ALA A C 1
ATOM 1782 O O . ALA A 1 238 ? 2.325 27.573 45.535 1.00 65.48 236 ALA A O 1
ATOM 1784 N N . ARG A 1 239 ? 3.096 25.944 46.858 1.00 66.87 237 ARG A N 1
ATOM 1785 C CA . ARG A 1 239 ? 3.715 25.229 45.737 1.00 68.61 237 ARG A CA 1
ATOM 1786 C C . ARG A 1 239 ? 2.975 25.282 44.409 1.00 70.00 237 ARG A C 1
ATOM 1787 O O . ARG A 1 239 ? 3.559 25.815 43.451 1.00 71.52 237 ARG A O 1
ATOM 1795 N N . GLY A 1 240 ? 1.721 24.805 44.324 1.00 70.27 238 GLY A N 1
ATOM 1796 C CA . GLY A 1 240 ? 0.939 24.363 45.461 1.00 70.31 238 GLY A CA 1
ATOM 1797 C C . GLY A 1 240 ? 0.174 23.089 45.174 1.00 70.89 238 GLY A C 1
ATOM 1798 O O . GLY A 1 240 ? 0.738 21.981 45.228 1.00 70.97 238 GLY A O 1
ATOM 1799 N N . LEU A 1 241 ? -1.104 23.226 44.915 1.00 20.00 239 LEU A N 1
ATOM 1800 C CA . LEU A 1 241 ? -2.032 22.151 44.583 1.00 20.00 239 LEU A CA 1
ATOM 1801 C C . LEU A 1 241 ? -1.744 20.899 45.403 1.00 20.00 239 LEU A C 1
ATOM 1802 O O . LEU A 1 241 ? -2.440 20.562 46.407 1.00 69.31 239 LEU A O 1
ATOM 1807 N N . GLU A 1 242 ? -0.774 20.136 44.922 1.00 68.49 240 GLU A N 1
ATOM 1808 C CA . GLU A 1 242 ? -0.478 18.772 45.325 1.00 67.56 240 GLU A CA 1
ATOM 1809 C C . GLU A 1 242 ? -1.410 17.998 46.322 1.00 66.43 240 GLU A C 1
ATOM 1810 O O . GLU A 1 242 ? -1.289 18.044 47.558 1.00 65.54 240 GLU A O 1
ATOM 1816 N N . MET A 1 243 ? -2.370 17.308 45.703 1.00 64.94 241 MET A N 1
ATOM 1817 C CA . MET A 1 243 ? -2.819 15.990 46.116 1.00 62.83 241 MET A CA 1
ATOM 1818 C C . MET A 1 243 ? -1.707 15.022 45.699 1.00 62.82 241 MET A C 1
ATOM 1819 O O . MET A 1 243 ? -1.705 13.866 46.125 1.00 62.30 241 MET A O 1
ATOM 1824 N N . THR A 1 244 ? -0.883 15.519 44.781 1.00 20.00 242 THR A N 1
ATOM 1825 C CA . THR A 1 244 ? 0.311 14.833 44.302 1.00 20.00 242 THR A CA 1
ATOM 1826 C C . THR A 1 244 ? 1.494 15.018 45.234 1.00 20.00 242 THR A C 1
ATOM 1827 O O . THR A 1 244 ? 1.333 15.170 46.434 1.00 63.99 242 THR A O 1
ATOM 1831 N N . GLU A 1 249 ? 11.683 15.194 51.936 1.00 77.87 247 GLU A N 1
ATOM 1832 C CA . GLU A 1 249 ? 10.565 14.518 51.256 1.00 78.29 247 GLU A CA 1
ATOM 1833 C C . GLU A 1 249 ? 10.315 14.941 49.779 1.00 78.06 247 GLU A C 1
ATOM 1834 O O . GLU A 1 249 ? 10.241 14.032 48.942 1.00 78.20 247 GLU A O 1
ATOM 1840 N N . THR A 1 250 ? 10.144 16.237 49.410 1.00 77.59 248 THR A N 1
ATOM 1841 C CA . THR A 1 250 ? 9.639 17.444 50.197 1.00 76.97 248 THR A CA 1
ATOM 1842 C C . THR A 1 250 ? 10.336 18.047 51.498 1.00 76.35 248 THR A C 1
ATOM 1843 O O . THR A 1 250 ? 11.222 18.926 51.392 1.00 76.23 248 THR A O 1
ATOM 1847 N N . MET A 1 251 ? 9.922 17.577 52.688 1.00 74.98 249 MET A N 1
ATOM 1848 C CA . MET A 1 251 ? 9.893 18.405 53.922 1.00 73.53 249 MET A CA 1
ATOM 1849 C C . MET A 1 251 ? 11.205 18.806 54.628 1.00 72.91 249 MET A C 1
ATOM 1850 O O . MET A 1 251 ? 11.345 19.962 55.049 1.00 71.55 249 MET A O 1
ATOM 1855 N N . GLU A 1 252 ? 12.144 17.865 54.732 1.00 72.16 250 GLU A N 1
ATOM 1856 C CA . GLU A 1 252 ? 13.399 18.070 55.450 1.00 72.01 250 GLU A CA 1
ATOM 1857 C C . GLU A 1 252 ? 14.323 19.039 54.713 1.00 71.98 250 GLU A C 1
ATOM 1858 O O . GLU A 1 252 ? 15.125 19.745 55.331 1.00 71.94 250 GLU A O 1
ATOM 1864 N N . GLU A 1 253 ? 14.175 19.098 53.389 1.00 72.02 251 GLU A N 1
ATOM 1865 C CA . GLU A 1 253 ? 14.932 20.021 52.539 1.00 71.69 251 GLU A CA 1
ATOM 1866 C C . GLU A 1 253 ? 14.405 21.486 52.606 1.00 70.19 251 GLU A C 1
ATOM 1867 O O . GLU A 1 253 ? 15.190 22.455 52.662 1.00 69.75 251 GLU A O 1
ATOM 1873 N N . VAL A 1 254 ? 13.080 21.650 52.611 1.00 68.49 252 VAL A N 1
ATOM 1874 C CA . VAL A 1 254 ? 12.486 22.987 52.832 1.00 67.00 252 VAL A CA 1
ATOM 1875 C C . VAL A 1 254 ? 12.814 23.484 54.260 1.00 65.92 252 VAL A C 1
ATOM 1876 O O . VAL A 1 254 ? 13.204 24.642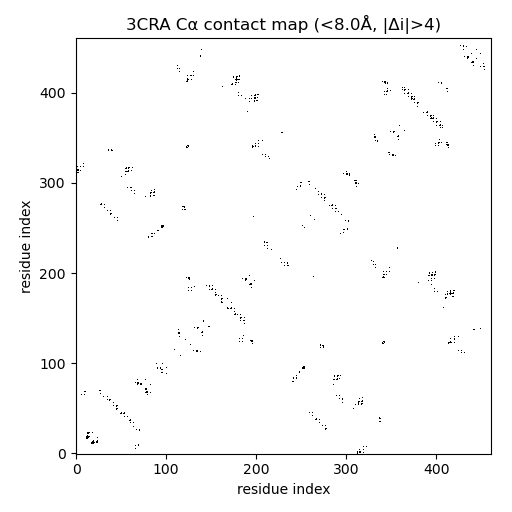 54.428 1.00 65.67 252 VAL A O 1
ATOM 1880 N N . TRP A 1 255 ? 12.688 22.607 55.263 1.00 64.83 253 TRP A N 1
ATOM 1881 C CA . TRP A 1 255 ? 13.122 22.942 56.632 1.00 64.58 253 TRP A CA 1
ATOM 1882 C C . TRP A 1 255 ? 14.562 23.463 56.567 1.00 65.26 253 TRP A C 1
ATOM 1883 O O . TRP A 1 255 ? 14.845 24.551 57.050 1.00 64.92 253 TRP A O 1
ATOM 1894 N N . GLN A 1 256 ? 15.444 22.716 55.908 1.00 66.49 254 GLN A N 1
ATOM 1895 C CA . GLN A 1 256 ? 16.811 23.196 55.645 1.00 68.25 254 GLN A CA 1
ATOM 1896 C C . GLN A 1 256 ? 16.961 24.609 55.027 1.00 68.71 254 GLN A C 1
ATOM 1897 O O . GLN A 1 256 ? 17.735 25.438 55.570 1.00 68.72 254 GLN A O 1
ATOM 1903 N N . GLN A 1 257 ? 16.245 24.871 53.918 1.00 69.31 255 GLN A N 1
ATOM 1904 C CA . GLN A 1 257 ? 16.253 26.193 53.239 1.00 69.67 255 GLN A CA 1
ATOM 1905 C C . GLN A 1 257 ? 15.789 27.306 54.178 1.00 70.06 255 GLN A C 1
ATOM 1906 O O . GLN A 1 257 ? 16.492 28.297 54.343 1.00 70.30 255 GLN A O 1
ATOM 1912 N N . VAL A 1 258 ? 14.617 27.128 54.798 1.00 70.09 256 VAL A N 1
ATOM 1913 C CA . VAL A 1 258 ? 14.044 28.097 55.750 1.00 70.24 256 VAL A CA 1
ATOM 1914 C C . VAL A 1 258 ? 15.026 28.400 56.892 1.00 72.00 256 VAL A C 1
ATOM 1915 O O . VAL A 1 258 ? 15.137 29.544 57.341 1.00 71.42 256 VAL A O 1
ATOM 1919 N N . LYS A 1 259 ? 15.719 27.350 57.346 1.00 74.22 257 LYS A N 1
ATOM 1920 C CA . LYS A 1 259 ? 16.802 27.419 58.341 1.00 77.00 257 LYS A CA 1
ATOM 1921 C C . LYS A 1 259 ? 17.957 28.301 57.790 1.00 78.90 257 LYS A C 1
ATOM 1922 O O . LYS A 1 259 ? 18.475 29.177 58.507 1.00 78.91 257 LYS A O 1
ATOM 1928 N N . ARG A 1 260 ? 18.324 28.081 56.514 1.00 80.87 258 ARG A N 1
ATOM 1929 C CA . ARG A 1 260 ? 19.309 28.934 55.805 1.00 82.99 258 ARG A CA 1
ATOM 1930 C C . ARG A 1 260 ? 18.855 30.397 55.723 1.00 83.73 258 ARG A C 1
ATOM 1931 O O . ARG A 1 260 ? 19.527 31.281 56.258 1.00 84.04 258 ARG A O 1
ATOM 1939 N N . GLN A 1 2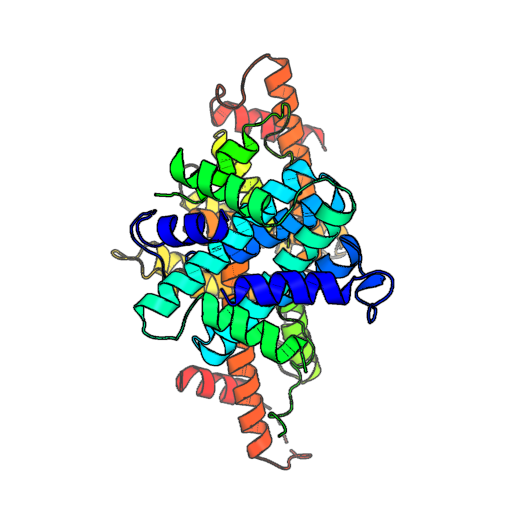61 ? 17.720 30.648 55.068 1.00 84.68 259 GLN A N 1
ATOM 1940 C CA . GLN A 1 261 ? 17.207 32.020 54.877 1.00 85.87 259 GLN A CA 1
ATOM 1941 C C . GLN A 1 261 ? 17.067 32.835 56.189 1.00 85.98 259 GLN A C 1
ATOM 1942 O O . GLN A 1 261 ? 16.752 34.028 56.153 1.00 85.59 259 GLN A O 1
ATOM 1948 N N . GLU A 1 262 ? 17.325 32.183 57.327 1.00 86.49 260 GLU A N 1
ATOM 1949 C CA . GLU A 1 262 ? 17.285 32.838 58.641 1.00 87.29 260 GLU A CA 1
ATOM 1950 C C . GLU A 1 262 ? 18.618 33.448 59.086 1.00 87.30 260 GLU A C 1
ATOM 1951 O O . GLU A 1 262 ? 18.854 33.644 60.279 1.00 87.05 260 GLU A O 1
ATOM 1957 N N . ASN B 1 4 ? -4.817 59.005 96.812 1.00 63.11 2 ASN B N 1
ATOM 1958 C CA . ASN B 1 4 ? -4.260 59.092 95.420 1.00 63.39 2 ASN B CA 1
ATOM 1959 C C . ASN B 1 4 ? -2.776 58.632 95.305 1.00 62.47 2 ASN B C 1
ATOM 1960 O O . ASN B 1 4 ? -1.891 59.379 94.819 1.00 61.60 2 ASN B O 1
ATOM 1965 N N . GLN B 1 5 ? -2.516 57.395 95.751 1.00 61.04 3 GLN B N 1
ATOM 1966 C CA . GLN B 1 5 ? -1.145 56.838 95.750 1.00 60.32 3 GLN B CA 1
ATOM 1967 C C . GLN B 1 5 ? -0.707 56.370 94.358 1.00 58.61 3 GLN B C 1
ATOM 1968 O O . GLN B 1 5 ? 0.435 55.997 94.130 1.00 57.11 3 GLN B O 1
ATOM 1974 N N . ILE B 1 6 ? -1.661 56.430 93.437 1.00 58.11 4 ILE B N 1
ATOM 1975 C CA . ILE B 1 6 ? -1.463 56.058 92.061 1.00 58.35 4 ILE B CA 1
ATOM 1976 C C . ILE B 1 6 ? -0.476 57.048 91.419 1.00 57.30 4 ILE B C 1
ATOM 1977 O O . ILE B 1 6 ? 0.510 56.642 90.802 1.00 56.41 4 ILE B O 1
ATOM 1982 N N . ASP B 1 7 ? -0.739 58.340 91.625 1.00 55.85 5 ASP B N 1
ATOM 1983 C CA . ASP B 1 7 ? 0.179 59.413 91.265 1.00 55.62 5 ASP B CA 1
ATOM 1984 C C . ASP B 1 7 ? 1.524 59.289 91.937 1.00 53.98 5 ASP B C 1
ATOM 1985 O O . ASP B 1 7 ? 2.510 59.751 91.406 1.00 53.50 5 ASP B O 1
ATOM 1990 N N . ARG B 1 8 ? 1.555 58.673 93.105 1.00 52.81 6 ARG B N 1
ATOM 1991 C CA . ARG B 1 8 ? 2.778 58.638 93.867 1.00 52.19 6 ARG B CA 1
ATOM 1992 C C . ARG B 1 8 ? 3.666 57.534 93.373 1.00 52.53 6 ARG B C 1
ATOM 1993 O O . ARG B 1 8 ? 4.894 57.665 93.464 1.00 52.74 6 ARG B O 1
ATOM 2001 N N . LEU B 1 9 ? 3.043 56.418 92.945 1.00 51.31 7 LEU B N 1
ATOM 2002 C CA . LEU B 1 9 ? 3.791 55.259 92.509 1.00 50.18 7 LEU B CA 1
ATOM 2003 C C . LEU B 1 9 ? 4.439 55.661 91.192 1.00 49.26 7 LEU B C 1
ATOM 2004 O O . LEU B 1 9 ? 5.637 55.418 90.980 1.00 47.84 7 LEU B O 1
ATOM 2009 N N . LEU B 1 10 ? 3.619 56.269 90.327 1.00 48.04 8 LEU B N 1
ATOM 2010 C CA . LEU B 1 10 ? 4.066 56.757 89.052 1.00 48.55 8 LEU B CA 1
ATOM 2011 C C . LEU B 1 10 ? 5.320 57.578 89.237 1.00 48.86 8 LEU B C 1
ATOM 2012 O O . LEU B 1 10 ? 6.356 57.214 88.691 1.00 49.42 8 LEU B O 1
ATOM 2017 N N . THR B 1 11 ? 5.263 58.656 90.018 1.00 50.18 9 THR B N 1
ATOM 2018 C CA . THR B 1 11 ? 6.466 59.499 90.160 1.00 51.63 9 THR B CA 1
ATOM 2019 C C . THR B 1 11 ? 7.640 58.716 90.816 1.00 51.77 9 THR B C 1
ATOM 2020 O O . THR B 1 11 ? 8.803 58.945 90.481 1.00 52.16 9 THR B O 1
ATOM 2024 N N . ILE B 1 12 ? 7.343 57.787 91.709 1.00 51.53 10 ILE B N 1
ATOM 2025 C CA . ILE B 1 12 ? 8.372 56.855 92.182 1.00 53.28 10 ILE B CA 1
ATOM 2026 C C . ILE B 1 12 ? 9.041 56.053 91.027 1.00 54.38 10 ILE B C 1
ATOM 2027 O O . ILE B 1 12 ? 10.205 55.681 91.136 1.00 55.10 10 ILE B O 1
ATOM 2032 N N . MET B 1 13 ? 8.302 55.768 89.954 1.00 55.90 11 MET B N 1
ATOM 2033 C CA . MET B 1 13 ? 8.833 55.046 88.783 1.00 56.72 11 MET B CA 1
ATOM 2034 C C . MET B 1 13 ? 9.776 55.938 88.025 1.00 58.13 11 MET B C 1
ATOM 2035 O O . MET B 1 13 ? 10.904 55.530 87.752 1.00 57.71 11 MET B O 1
ATOM 2040 N N . GLN B 1 14 ? 9.302 57.136 87.660 1.00 59.70 12 GLN B N 1
ATOM 2041 C CA . GLN B 1 14 ? 10.188 58.221 87.211 1.00 61.97 12 GLN B CA 1
ATOM 2042 C C . GLN B 1 14 ? 11.098 58.555 88.363 1.00 63.35 12 GLN B C 1
ATOM 2043 O O . GLN B 1 14 ? 10.709 59.324 89.235 1.00 64.43 12 GLN B O 1
ATOM 2049 N N . ARG B 1 15 ? 12.295 57.988 88.413 1.00 64.45 13 ARG B N 1
ATOM 2050 C CA . ARG B 1 15 ? 13.163 58.301 89.523 1.00 65.67 13 ARG B CA 1
ATOM 2051 C C . ARG B 1 15 ? 13.811 57.062 90.094 1.00 65.92 13 ARG B C 1
ATOM 2052 O O . ARG B 1 15 ? 15.027 57.018 90.165 1.00 66.73 13 ARG B O 1
ATOM 2060 N N . LEU B 1 16 ? 13.128 55.965 90.219 1.00 20.00 14 LEU B N 1
ATOM 2061 C CA . LEU B 1 16 ? 13.906 54.767 90.374 1.00 20.00 14 LEU B CA 1
ATOM 2062 C C . LEU B 1 16 ? 14.555 54.229 89.120 1.00 20.00 14 LEU B C 1
ATOM 2063 O O . LEU B 1 16 ? 15.640 54.646 88.719 1.00 66.25 14 LEU B O 1
ATOM 2068 N N . TRP B 1 25 ? 20.671 48.397 89.363 1.00 80.88 23 TRP B N 1
ATOM 2069 C CA . TRP B 1 25 ? 19.584 47.534 88.907 1.00 80.37 23 TRP B CA 1
ATOM 2070 C C . TRP B 1 25 ? 18.454 48.180 88.075 1.00 80.32 23 TRP B C 1
ATOM 2071 O O . TRP B 1 25 ? 17.966 47.544 87.151 1.00 80.24 23 TRP B O 1
ATOM 2082 N N . ASP B 1 26 ? 18.122 49.457 88.261 1.00 80.37 24 ASP B N 1
ATOM 2083 C CA . ASP B 1 26 ? 19.070 50.551 88.593 1.00 80.33 24 ASP B CA 1
ATOM 2084 C C . ASP B 1 26 ? 20.287 50.508 87.659 1.00 79.89 24 ASP B C 1
ATOM 2085 O O . ASP B 1 26 ? 21.288 51.197 87.861 1.00 79.80 24 ASP B O 1
ATOM 2090 N N . LYS B 1 27 ? 20.155 49.591 86.696 1.00 79.48 25 LYS B N 1
ATOM 2091 C CA . LYS B 1 27 ? 20.595 49.694 85.321 1.00 78.79 25 LYS B CA 1
ATOM 2092 C C . LYS B 1 27 ? 19.350 50.273 84.646 1.00 78.42 25 LYS B C 1
ATOM 2093 O O . LYS B 1 27 ? 18.794 51.323 85.024 1.00 78.44 25 LYS B O 1
ATOM 2099 N N . GLU B 1 28 ? 18.929 49.587 83.607 1.00 77.65 26 GLU B N 1
ATOM 2100 C CA . GLU B 1 28 ? 17.526 49.361 83.442 1.00 76.74 26 GLU B CA 1
ATOM 2101 C C . GLU B 1 28 ? 17.456 48.061 82.670 1.00 76.27 26 GLU B C 1
ATOM 2102 O O . GLU B 1 28 ? 18.477 47.479 82.260 1.00 75.41 26 GLU B O 1
ATOM 2108 N N . GLN B 1 29 ? 16.237 47.585 82.541 1.00 75.83 27 GLN B N 1
ATOM 2109 C CA . GLN B 1 29 ? 15.930 46.474 81.703 1.00 74.92 27 GLN B CA 1
ATOM 2110 C C . GLN B 1 29 ? 14.444 46.608 81.630 1.00 74.71 27 GLN B C 1
ATOM 2111 O O . GLN B 1 29 ? 13.827 46.974 82.648 1.00 74.05 27 GLN B O 1
ATOM 2117 N N . THR B 1 30 ? 13.820 46.426 80.469 1.00 74.04 28 THR B N 1
ATOM 2118 C CA . THR B 1 30 ? 14.215 46.860 79.128 1.00 72.90 28 THR B CA 1
ATOM 2119 C C . THR B 1 30 ? 12.927 46.442 78.412 1.00 72.20 28 THR B C 1
ATOM 2120 O O . THR B 1 30 ? 12.577 47.007 77.380 1.00 72.67 28 THR B O 1
ATOM 2124 N N . PHE B 1 31 ? 12.190 45.536 79.054 1.00 70.68 29 PHE B N 1
ATOM 2125 C CA . PHE B 1 31 ? 11.178 44.655 78.471 1.00 70.01 29 PHE B CA 1
ATOM 2126 C C . PHE B 1 31 ? 11.858 43.278 78.505 1.00 69.37 29 PHE B C 1
ATOM 2127 O O . PHE B 1 31 ? 12.214 42.693 77.474 1.00 69.50 29 PHE B O 1
ATOM 2135 N N . ALA B 1 32 ? 12.034 42.786 79.740 1.00 68.60 30 ALA B N 1
ATOM 2136 C CA . ALA B 1 32 ? 13.141 41.889 80.156 1.00 66.46 30 ALA B CA 1
ATOM 2137 C C . ALA B 1 32 ? 14.297 42.779 80.641 1.00 65.78 30 ALA B C 1
ATOM 2138 O O . ALA B 1 32 ? 14.309 43.981 80.350 1.00 66.89 30 ALA B O 1
ATOM 2140 N N . THR B 1 33 ? 15.148 42.272 81.524 1.00 63.46 31 THR B N 1
ATOM 2141 C CA . THR B 1 33 ? 14.770 41.089 82.255 1.00 61.85 31 THR B CA 1
ATOM 2142 C C . THR B 1 33 ? 13.516 41.313 83.109 1.00 59.44 31 THR B C 1
ATOM 2143 O O . THR B 1 33 ? 13.372 40.617 84.110 1.00 59.94 31 THR B O 1
ATOM 2147 N N . ILE B 1 34 ? 12.623 42.240 82.716 1.00 57.26 32 ILE B N 1
ATOM 2148 C CA . ILE B 1 34 ? 11.303 42.373 83.418 1.00 55.69 32 ILE B CA 1
ATOM 2149 C C . ILE B 1 34 ? 10.310 41.240 83.069 1.00 53.07 32 ILE B C 1
ATOM 2150 O O . ILE B 1 34 ? 9.724 40.644 83.956 1.00 52.76 32 ILE B O 1
ATOM 2155 N N . ALA B 1 35 ? 10.161 40.966 81.778 1.00 50.47 33 ALA B N 1
ATOM 2156 C CA . ALA B 1 35 ? 9.187 40.002 81.278 1.00 48.12 33 ALA B CA 1
ATOM 2157 C C . ALA B 1 35 ? 9.139 38.650 82.044 1.00 46.53 33 ALA B C 1
ATOM 2158 O O . ALA B 1 35 ? 8.074 38.269 82.465 1.00 46.54 33 ALA B O 1
ATOM 2160 N N . PRO B 1 36 ? 10.285 37.966 82.292 1.00 45.64 34 PRO B N 1
ATOM 2161 C CA . PRO B 1 36 ? 10.299 36.793 83.182 1.00 44.36 34 PRO B CA 1
ATOM 2162 C C . PRO B 1 36 ? 9.753 37.023 84.566 1.00 44.06 34 PRO B C 1
ATOM 2163 O O . PRO B 1 36 ? 9.383 36.052 85.264 1.00 42.45 34 PRO B O 1
ATOM 2167 N N . TYR B 1 37 ? 9.789 38.292 85.004 1.00 43.67 35 TYR B N 1
ATOM 2168 C CA . TYR B 1 37 ? 9.297 38.654 86.323 1.00 42.67 35 TYR B CA 1
ATOM 2169 C C . TYR B 1 37 ? 7.800 38.748 86.257 1.00 40.10 35 TYR B C 1
ATOM 2170 O O . TYR B 1 37 ? 7.161 38.378 87.198 1.00 39.37 35 TYR B O 1
ATOM 2179 N N . THR B 1 38 ? 7.254 39.285 85.158 1.00 38.95 36 THR B N 1
ATOM 2180 C CA . THR B 1 38 ? 5.809 39.294 84.939 1.00 39.36 36 THR B CA 1
ATOM 2181 C C . THR B 1 38 ? 5.201 37.863 85.040 1.00 39.57 36 THR B C 1
ATOM 2182 O O . THR B 1 38 ? 4.164 37.682 85.684 1.00 40.51 36 THR B O 1
ATOM 2186 N N . LEU B 1 39 ? 5.867 36.872 84.444 1.00 39.08 37 LEU B N 1
ATOM 2187 C CA . LEU B 1 39 ? 5.436 35.444 84.500 1.00 40.33 37 LEU B CA 1
ATOM 2188 C C . LEU B 1 39 ? 5.515 34.836 85.900 1.00 39.58 37 LEU B C 1
ATOM 2189 O O . LEU B 1 39 ? 4.551 34.203 86.383 1.00 38.49 37 LEU B O 1
ATOM 2194 N N . GLU B 1 40 ? 6.656 35.035 86.553 1.00 39.52 38 GLU B N 1
ATOM 2195 C CA . GLU B 1 40 ? 6.831 34.571 87.943 1.00 41.29 38 GLU B CA 1
ATOM 2196 C C . GLU B 1 40 ? 5.763 35.188 88.855 1.00 40.00 38 GLU B C 1
ATOM 2197 O O . GLU B 1 40 ? 5.157 34.474 89.667 1.00 42.54 38 GLU B O 1
ATOM 2203 N N . GLU B 1 41 ? 5.524 36.492 88.742 1.00 38.11 39 GLU B N 1
ATOM 2204 C CA . GLU B 1 41 ? 4.597 37.193 89.666 1.00 36.40 39 GLU B CA 1
ATOM 2205 C C . GLU B 1 41 ? 3.139 36.776 89.398 1.00 35.73 39 GLU B C 1
ATOM 2206 O O . GLU B 1 41 ? 2.296 36.715 90.308 1.00 37.07 39 GLU B O 1
ATOM 2212 N N . THR B 1 42 ? 2.831 36.535 88.142 1.00 33.63 40 THR B N 1
ATOM 2213 C CA . THR B 1 42 ? 1.501 36.065 87.811 1.00 33.87 40 THR B CA 1
ATOM 2214 C C . THR B 1 42 ? 1.136 34.758 88.504 1.00 32.38 40 THR B C 1
ATOM 2215 O O . THR B 1 42 ? 0.041 34.632 89.019 1.00 31.69 40 THR B O 1
ATOM 2219 N N . TYR B 1 43 ? 2.066 33.836 88.596 1.00 31.70 41 TYR B N 1
ATOM 2220 C CA . TYR B 1 43 ? 1.813 32.607 89.339 1.00 32.60 41 TYR B CA 1
ATOM 2221 C C . TYR B 1 43 ? 1.646 32.880 90.839 1.00 33.26 41 TYR B C 1
ATOM 2222 O O . TYR B 1 43 ? 0.905 32.178 91.500 1.00 33.53 41 TYR B O 1
ATOM 2231 N N . GLU B 1 44 ? 2.386 33.847 91.358 1.00 32.79 42 GLU B N 1
ATOM 2232 C CA . GLU B 1 44 ? 2.264 34.266 92.767 1.00 34.58 42 GLU B CA 1
ATOM 2233 C C . GLU B 1 44 ? 0.832 34.788 92.992 1.00 34.06 42 GLU B C 1
ATOM 2234 O O . GLU B 1 44 ? 0.155 34.376 93.919 1.00 35.07 42 GLU B O 1
ATOM 2240 N N . VAL B 1 45 ? 0.367 35.660 92.107 1.00 33.17 43 VAL B N 1
ATOM 2241 C CA . VAL B 1 45 ? -0.989 36.184 92.217 1.00 34.63 43 VAL B CA 1
ATOM 2242 C C . VAL B 1 45 ? -1.991 35.044 92.210 1.00 33.70 43 VAL B C 1
ATOM 2243 O O . VAL B 1 45 ? -2.894 35.024 93.074 1.00 32.14 43 VAL B O 1
ATOM 2247 N N . LEU B 1 46 ? -1.853 34.099 91.272 1.00 33.14 44 LEU B N 1
ATOM 2248 C CA . LEU B 1 46 ? -2.858 33.002 91.199 1.00 33.98 44 LEU B CA 1
ATOM 2249 C C . LEU B 1 46 ? -2.765 32.125 92.403 1.00 33.78 44 LEU B C 1
ATOM 2250 O O . LEU B 1 46 ? -3.791 31.638 92.868 1.00 33.97 44 LEU B O 1
ATOM 2255 N N . ASP B 1 47 ? -1.555 31.917 92.923 1.00 32.93 45 ASP B N 1
ATOM 2256 C CA . ASP B 1 47 ? -1.460 31.098 94.132 1.00 34.59 45 ASP B CA 1
ATOM 2257 C C . ASP B 1 47 ? -2.183 31.754 95.373 1.00 36.49 45 ASP B C 1
ATOM 2258 O O . ASP B 1 47 ? -2.843 31.066 96.194 1.00 36.65 45 ASP B O 1
ATOM 2263 N N . ALA B 1 48 ? -2.001 33.073 95.506 1.00 34.93 46 ALA B N 1
ATOM 2264 C CA . ALA B 1 48 ? -2.586 33.820 96.577 1.00 35.63 46 ALA B CA 1
ATOM 2265 C C . ALA B 1 48 ? -4.087 33.741 96.486 1.00 36.78 46 ALA B C 1
ATOM 2266 O O . ALA B 1 48 ? -4.733 33.627 97.522 1.00 37.65 46 ALA B O 1
ATOM 2268 N N . ILE B 1 49 ? -4.645 33.832 95.274 1.00 37.66 47 ILE B N 1
ATOM 2269 C CA . ILE B 1 49 ? -6.070 33.591 95.021 1.00 39.74 47 ILE B CA 1
ATOM 2270 C C . ILE B 1 49 ? -6.486 32.155 95.357 1.00 41.94 47 ILE B C 1
ATOM 2271 O O . ILE B 1 49 ? -7.525 31.965 96.000 1.00 42.11 47 ILE B O 1
ATOM 2276 N N . ALA B 1 50 ? -5.673 31.149 94.960 1.00 43.54 48 ALA B N 1
ATOM 2277 C CA . ALA B 1 50 ? -5.958 29.713 95.279 1.00 44.47 48 ALA B CA 1
ATOM 2278 C C . ALA B 1 50 ? -6.003 29.441 96.782 1.00 45.90 48 ALA B C 1
ATOM 2279 O O . ALA B 1 50 ? -6.929 28.835 97.273 1.00 47.34 48 ALA B O 1
ATOM 2281 N N . ARG B 1 51 ? -4.997 29.905 97.514 1.00 46.89 49 ARG B N 1
ATOM 2282 C CA . ARG B 1 51 ? -4.976 29.803 98.954 1.00 47.68 49 ARG B CA 1
ATOM 2283 C C . ARG B 1 51 ? -5.854 30.859 99.684 1.00 48.92 49 ARG B C 1
ATOM 2284 O O . ARG B 1 51 ? -5.710 31.053 100.892 1.00 48.54 49 ARG B O 1
ATOM 2292 N N . GLU B 1 52 ? -6.696 31.596 98.950 1.00 49.57 50 GLU B N 1
ATOM 2293 C CA . GLU B 1 52 ? -7.597 32.579 99.552 1.00 50.44 50 GLU B CA 1
ATOM 2294 C C . GLU B 1 52 ? -6.934 33.434 100.639 1.00 49.08 50 GLU B C 1
ATOM 2295 O O . GLU B 1 52 ? -7.554 33.678 101.663 1.00 49.94 50 GLU B O 1
ATOM 2301 N N . ASP B 1 53 ? -5.710 33.899 100.425 1.00 46.87 51 ASP B N 1
ATOM 2302 C CA . ASP B 1 53 ? -5.008 34.684 101.409 1.00 46.13 51 ASP B CA 1
ATOM 2303 C C . ASP B 1 53 ? -4.985 36.118 100.937 1.00 45.54 51 ASP B C 1
ATOM 2304 O O . ASP B 1 53 ? -4.216 36.461 100.021 1.00 45.22 51 ASP B O 1
ATOM 2309 N N . PHE B 1 54 ? -5.815 36.972 101.534 1.00 42.97 52 PHE B N 1
ATOM 2310 C CA . PHE B 1 54 ? -5.985 38.331 100.975 1.00 41.90 52 PHE B CA 1
ATOM 2311 C C . PHE B 1 54 ? -4.943 39.347 101.335 1.00 41.23 52 PHE B C 1
ATOM 2312 O O . PHE B 1 54 ? -4.803 40.374 100.650 1.00 42.47 52 PHE B O 1
ATOM 2320 N N . ASP B 1 55 ? -4.183 39.064 102.377 1.00 40.69 53 ASP B N 1
ATOM 2321 C CA . ASP B 1 55 ? -3.017 39.886 102.711 1.00 41.71 53 ASP B CA 1
ATOM 2322 C C . ASP B 1 55 ? -1.882 39.710 101.676 1.00 40.76 53 ASP B C 1
ATOM 2323 O O . ASP B 1 55 ? -1.343 40.702 101.165 1.00 39.27 53 ASP B O 1
ATOM 2328 N N . ASP B 1 56 ? -1.540 38.437 101.397 1.00 39.93 54 ASP B N 1
ATOM 2329 C CA . ASP B 1 56 ? -0.671 38.078 100.243 1.00 41.27 54 ASP B CA 1
ATOM 2330 C C . ASP B 1 56 ? -1.154 38.676 98.948 1.00 39.70 54 ASP B C 1
ATOM 2331 O O . ASP B 1 56 ? -0.375 39.242 98.201 1.00 40.55 54 ASP B O 1
ATOM 2336 N N . LEU B 1 57 ? -2.439 38.540 98.676 1.00 37.90 55 LEU B N 1
ATOM 2337 C CA . LEU B 1 57 ? -2.966 39.019 97.460 1.00 36.38 55 LEU B CA 1
ATOM 2338 C C . LEU B 1 57 ? -2.746 40.493 97.290 1.00 38.19 55 LEU B C 1
ATOM 2339 O O . LEU B 1 57 ? -2.413 40.915 96.154 1.00 37.49 55 LEU B O 1
ATOM 2344 N N . ARG B 1 58 ? -2.962 41.295 98.360 1.00 37.26 56 ARG B N 1
ATOM 2345 C CA . ARG B 1 58 ? -2.765 42.752 98.241 1.00 37.89 56 ARG B CA 1
ATOM 2346 C C . ARG B 1 58 ? -1.349 43.111 97.830 1.00 36.03 56 ARG B C 1
ATOM 2347 O O . ARG B 1 58 ? -1.136 44.042 97.008 1.00 35.80 56 ARG B O 1
ATOM 2355 N N . GLY B 1 59 ? -0.404 42.418 98.441 1.00 35.33 57 GLY B N 1
ATOM 2356 C CA . GLY B 1 59 ? 1.011 42.608 98.178 1.00 37.35 57 GLY B CA 1
ATOM 2357 C C . GLY B 1 59 ? 1.347 42.169 96.761 1.00 37.92 57 GLY B C 1
ATOM 2358 O O . GLY B 1 59 ? 2.083 42.854 96.046 1.00 38.72 57 GLY B O 1
ATOM 2359 N N . GLU B 1 60 ? 0.785 41.045 96.324 1.00 37.56 58 GLU B N 1
ATOM 2360 C CA . GLU B 1 60 ? 1.115 40.540 94.966 1.00 38.02 58 GLU B CA 1
ATOM 2361 C C . GLU B 1 60 ? 0.574 41.448 93.888 1.00 39.04 58 GLU B C 1
ATOM 2362 O O . GLU B 1 60 ? 1.201 41.641 92.837 1.00 40.58 58 GLU B O 1
ATOM 2368 N N . LEU B 1 61 ? -0.605 42.005 94.124 1.00 37.87 59 LEU B N 1
ATOM 2369 C CA . LEU B 1 61 ? -1.152 42.874 93.167 1.00 38.46 59 LEU B CA 1
ATOM 2370 C C . LEU B 1 61 ? -0.318 44.138 93.053 1.00 39.19 59 LEU B C 1
ATOM 2371 O O . LEU B 1 61 ? -0.316 44.769 91.985 1.00 40.40 59 LEU B O 1
ATOM 2376 N N . GLY B 1 62 ? 0.360 44.500 94.136 1.00 39.21 60 GLY B N 1
ATOM 2377 C CA . GLY B 1 62 ? 1.281 45.641 94.158 1.00 41.17 60 GLY B CA 1
ATOM 2378 C C . GLY B 1 62 ? 2.482 45.331 93.279 1.00 42.03 60 GLY B C 1
ATOM 2379 O O . GLY B 1 62 ? 2.802 46.097 92.363 1.00 43.21 60 GLY B O 1
ATOM 2380 N N . ASP B 1 63 ? 3.127 44.202 93.549 1.00 41.98 61 ASP B N 1
ATOM 2381 C CA . ASP B 1 63 ? 4.157 43.648 92.638 1.00 43.33 61 ASP B CA 1
ATOM 2382 C C . ASP B 1 63 ? 3.785 43.579 91.153 1.00 43.88 61 ASP B C 1
ATOM 2383 O O . ASP B 1 63 ? 4.519 44.126 90.320 1.00 46.02 61 ASP B O 1
ATOM 2388 N N . LEU B 1 64 ? 2.641 42.991 90.817 1.00 43.10 62 LEU B N 1
ATOM 2389 C CA . LEU B 1 64 ? 2.131 43.039 89.436 1.00 43.65 62 LEU B CA 1
ATOM 2390 C C . LEU B 1 64 ? 1.961 44.463 88.891 1.00 44.20 62 LEU B C 1
ATOM 2391 O O . LEU B 1 64 ? 2.512 44.802 87.822 1.00 43.50 62 LEU B O 1
ATOM 2396 N N . LEU B 1 65 ? 1.214 45.295 89.638 1.00 44.86 63 LEU B N 1
ATOM 2397 C CA . LEU B 1 65 ? 0.943 46.698 89.262 1.00 45.68 63 LEU B CA 1
ATOM 2398 C C . LEU B 1 65 ? 2.210 47.469 88.926 1.00 45.40 63 LEU B C 1
ATOM 2399 O O . LEU B 1 65 ? 2.244 48.298 87.990 1.00 46.35 63 LEU B O 1
ATOM 2404 N N . PHE B 1 66 ? 3.236 47.225 89.721 1.00 44.87 64 PHE B N 1
ATOM 2405 C CA . PHE B 1 66 ? 4.513 47.870 89.578 1.00 44.65 64 PHE B CA 1
ATOM 2406 C C . PHE B 1 66 ? 5.196 47.607 88.196 1.00 44.98 64 PHE B C 1
ATOM 2407 O O . PHE B 1 66 ? 5.816 48.506 87.565 1.00 45.39 64 PHE B O 1
ATOM 2415 N N . GLN B 1 67 ? 5.046 46.385 87.704 1.00 44.27 65 GLN B N 1
ATOM 2416 C CA . GLN B 1 67 ? 5.506 46.063 86.374 1.00 43.22 65 GLN B CA 1
ATOM 2417 C C . GLN B 1 67 ? 4.689 46.769 85.284 1.00 42.83 65 GLN B C 1
ATOM 2418 O O . GLN B 1 67 ? 5.283 47.215 84.302 1.00 43.87 65 GLN B O 1
ATOM 2424 N N . VAL B 1 68 ? 3.366 46.871 85.436 1.00 41.49 66 VAL B N 1
ATOM 2425 C CA . VAL B 1 68 ? 2.541 47.617 84.474 1.00 42.25 66 VAL B CA 1
ATOM 2426 C C . VAL B 1 68 ? 3.045 49.031 84.398 1.00 43.19 66 VAL B C 1
ATOM 2427 O O . VAL B 1 68 ? 3.272 49.554 83.305 1.00 44.23 66 VAL B O 1
ATOM 2431 N N . VAL B 1 69 ? 3.318 49.622 85.554 1.00 44.71 67 VAL B N 1
ATOM 2432 C CA . VAL B 1 69 ? 3.897 50.983 85.618 1.00 45.27 67 VAL B CA 1
ATOM 2433 C C . VAL B 1 69 ? 5.312 51.098 84.921 1.00 45.68 67 VAL B C 1
ATOM 2434 O O . VAL B 1 69 ? 5.616 52.094 84.246 1.00 45.29 67 VAL B O 1
ATOM 2438 N N . PHE B 1 70 ? 6.098 50.027 85.023 1.00 46.25 68 PHE B N 1
ATOM 2439 C CA . PHE B 1 70 ? 7.493 49.951 84.529 1.00 46.90 68 PHE B CA 1
ATOM 2440 C C . PHE B 1 70 ? 7.458 49.886 83.005 1.00 46.90 68 PHE B C 1
ATOM 2441 O O . PHE B 1 70 ? 8.089 50.677 82.284 1.00 44.93 68 PHE B O 1
ATOM 2449 N N . TYR B 1 71 ? 6.674 48.930 82.521 1.00 48.38 69 TYR B N 1
ATOM 2450 C CA . TYR B 1 71 ? 6.323 48.863 81.109 1.00 48.82 69 TYR B CA 1
ATOM 2451 C C . TYR B 1 71 ? 5.856 50.238 80.597 1.00 49.20 69 TYR B C 1
ATOM 2452 O O . TYR B 1 71 ? 6.407 50.733 79.612 1.00 48.31 69 TYR B O 1
ATOM 2461 N N . ALA B 1 72 ? 4.873 50.856 81.270 1.00 49.74 70 ALA B N 1
ATOM 2462 C CA . ALA B 1 72 ? 4.460 52.236 80.914 1.00 51.15 70 ALA B CA 1
ATOM 2463 C C . ALA B 1 72 ? 5.651 53.231 80.920 1.00 51.65 70 ALA B C 1
ATOM 2464 O O . ALA B 1 72 ? 5.742 54.027 80.014 1.00 52.38 70 ALA B O 1
ATOM 2466 N N . GLN B 1 73 ? 6.569 53.148 81.887 1.00 53.59 71 GLN B N 1
ATOM 2467 C CA . GLN B 1 73 ? 7.706 54.086 81.968 1.00 54.38 71 GLN B CA 1
ATOM 2468 C C . GLN B 1 73 ? 8.663 53.940 80.785 1.00 55.31 71 GLN B C 1
ATOM 2469 O O . GLN B 1 73 ? 9.213 54.933 80.260 1.00 56.40 71 GLN B O 1
ATOM 2475 N N . MET B 1 74 ? 8.878 52.707 80.367 1.00 55.53 72 MET B N 1
ATOM 2476 C CA . MET B 1 74 ? 9.812 52.462 79.268 1.00 55.41 72 MET B CA 1
ATOM 2477 C C . MET B 1 74 ? 9.213 52.924 77.974 1.00 55.44 72 MET B C 1
ATOM 2478 O O . MET B 1 74 ? 9.802 53.775 77.300 1.00 55.15 72 MET B O 1
ATOM 2483 N N . ALA B 1 75 ? 8.002 52.448 77.700 1.00 55.28 73 ALA B N 1
ATOM 2484 C CA . ALA B 1 75 ? 7.151 52.978 76.646 1.00 56.44 73 ALA B CA 1
ATOM 2485 C C . ALA B 1 75 ? 7.121 54.545 76.537 1.00 57.80 73 ALA B C 1
ATOM 2486 O O . ALA B 1 75 ? 7.300 55.103 75.431 1.00 58.00 73 ALA B O 1
ATOM 2488 N N . GLN B 1 76 ? 6.914 55.248 77.661 1.00 20.00 74 GLN B N 1
ATOM 2489 C CA . GLN B 1 76 ? 6.939 56.702 77.756 1.00 20.00 74 GLN B CA 1
ATOM 2490 C C . GLN B 1 76 ? 8.292 57.260 77.331 1.00 20.00 74 GLN B C 1
ATOM 2491 O O . GLN B 1 76 ? 8.350 58.191 76.477 1.00 59.88 74 GLN B O 1
ATOM 2497 N N . GLU B 1 77 ? 9.407 56.772 77.870 1.00 61.15 75 GLU B N 1
ATOM 2498 C CA . GLU B 1 77 ? 10.759 57.164 77.400 1.00 61.87 75 GLU B CA 1
ATOM 2499 C C . GLU B 1 77 ? 11.034 57.008 75.889 1.00 62.99 75 GLU B C 1
ATOM 2500 O O . GLU B 1 77 ? 11.941 57.653 75.344 1.00 63.19 75 GLU B O 1
ATOM 2506 N N . GLU B 1 78 ? 10.278 56.122 75.244 1.00 64.27 76 GLU B N 1
ATOM 2507 C CA . GLU B 1 78 ? 10.434 55.831 73.821 1.00 65.16 76 GLU B CA 1
ATOM 2508 C C . GLU B 1 78 ? 9.396 56.588 72.964 1.00 65.99 76 GLU B C 1
ATOM 2509 O O . GLU B 1 78 ? 9.341 56.412 71.734 1.00 66.74 76 GLU B O 1
ATOM 2515 N N . GLY B 1 79 ? 8.581 57.430 73.599 1.00 66.50 77 GLY B N 1
ATOM 2516 C CA . GLY B 1 79 ? 7.577 58.227 72.875 1.00 67.13 77 GLY B CA 1
ATOM 2517 C C . GLY B 1 79 ? 6.358 57.454 72.409 1.00 67.89 77 GLY B C 1
ATOM 2518 O O . GLY B 1 79 ? 5.762 57.789 71.376 1.00 67.31 77 GLY B O 1
ATOM 2519 N N . ARG B 1 80 ? 5.979 56.432 73.184 1.00 68.79 78 ARG B N 1
ATOM 2520 C CA . ARG B 1 80 ? 4.876 55.530 72.823 1.00 69.61 78 ARG B CA 1
ATOM 2521 C C . ARG B 1 80 ? 3.583 55.684 73.664 1.00 69.92 78 ARG B C 1
ATOM 2522 O O . ARG B 1 80 ? 2.879 54.712 73.936 1.00 70.72 78 ARG B O 1
ATOM 2530 N N . PHE B 1 81 ? 3.321 56.909 74.118 1.00 70.59 79 PHE B N 1
ATOM 2531 C CA . PHE B 1 81 ? 1.992 57.405 74.630 1.00 69.90 79 PHE B CA 1
ATOM 2532 C C . PHE B 1 81 ? 1.371 56.999 76.006 1.00 68.14 79 PHE B C 1
ATOM 2533 O O . PHE B 1 81 ? 0.327 57.575 76.398 1.00 68.07 79 PHE B O 1
ATOM 2541 N N . ASP B 1 82 ? 1.973 55.993 76.670 1.00 64.92 80 ASP B N 1
ATOM 2542 C CA . ASP B 1 82 ? 2.139 55.919 78.158 1.00 61.35 80 ASP B CA 1
ATOM 2543 C C . ASP B 1 82 ? 1.041 55.493 79.224 1.00 59.62 80 ASP B C 1
ATOM 2544 O O . ASP B 1 82 ? -0.021 55.005 78.843 1.00 58.73 80 ASP B O 1
ATOM 2549 N N . PHE B 1 83 ? 1.332 55.601 80.538 1.00 57.35 81 PHE B N 1
ATOM 2550 C CA . PHE B 1 83 ? 0.434 54.995 81.577 1.00 57.14 81 PHE B CA 1
ATOM 2551 C C . PHE B 1 83 ? -1.021 55.427 81.501 1.00 55.83 81 PHE B C 1
ATOM 2552 O O . PHE B 1 83 ? -1.929 54.587 81.578 1.00 54.81 81 PHE B O 1
ATOM 2560 N N . ASN B 1 84 ? -1.261 56.723 81.361 1.00 55.27 82 ASN B N 1
ATOM 2561 C CA . ASN B 1 84 ? -2.635 57.120 81.117 1.00 55.48 82 ASN B CA 1
ATOM 2562 C C . ASN B 1 84 ? -3.263 56.685 79.751 1.00 54.74 82 ASN B C 1
ATOM 2563 O O . ASN B 1 84 ? -4.437 56.378 79.708 1.00 53.54 82 ASN B O 1
ATOM 2568 N N . ASP B 1 85 ? -2.489 56.610 78.654 1.00 56.60 83 ASP B N 1
ATOM 2569 C CA . ASP B 1 85 ? -3.042 56.045 77.379 1.00 56.02 83 ASP B CA 1
ATOM 2570 C C . ASP B 1 85 ? -3.472 54.621 77.585 1.00 54.20 83 ASP B C 1
ATOM 2571 O O . ASP B 1 85 ? -4.522 54.206 77.096 1.00 54.02 83 ASP B O 1
ATOM 2576 N N . ILE B 1 86 ? -2.655 53.866 78.318 1.00 52.81 84 ILE B N 1
ATOM 2577 C CA . ILE B 1 86 ? -3.056 52.510 78.775 1.00 50.55 84 ILE B CA 1
ATOM 2578 C C . ILE B 1 86 ? -4.486 52.542 79.361 1.00 49.35 84 ILE B C 1
ATOM 2579 O O . ILE B 1 86 ? -5.396 51.800 78.909 1.00 48.37 84 ILE B O 1
ATOM 2584 N N . CYS B 1 87 ? -4.678 53.416 80.363 1.00 48.82 85 CYS B N 1
ATOM 2585 C CA . CYS B 1 87 ? -5.986 53.603 80.992 1.00 48.47 85 CYS B CA 1
ATOM 2586 C C . CYS B 1 87 ? -7.060 54.068 79.995 1.00 49.15 85 CYS B C 1
ATOM 2587 O O . CYS B 1 87 ? -8.220 53.627 80.042 1.00 48.04 85 CYS B O 1
ATOM 2590 N N . ALA B 1 88 ? -6.666 54.986 79.114 1.00 50.46 86 ALA B N 1
ATOM 2591 C CA . ALA B 1 88 ? -7.567 55.519 78.077 1.00 51.23 86 ALA B CA 1
ATOM 2592 C C . ALA B 1 88 ? -8.028 54.378 77.193 1.00 51.13 86 ALA B C 1
ATOM 2593 O O . ALA B 1 88 ? -9.244 54.168 77.023 1.00 50.52 86 ALA B O 1
ATOM 2595 N N . ALA B 1 89 ? -7.037 53.621 76.692 1.00 51.79 87 ALA B N 1
ATOM 2596 C CA . ALA B 1 89 ? -7.231 52.431 75.838 1.00 52.92 87 ALA B CA 1
ATOM 2597 C C . ALA B 1 89 ? -8.300 51.488 76.345 1.00 53.40 87 ALA B C 1
ATOM 2598 O O . ALA B 1 89 ? -9.299 51.210 75.657 1.00 53.77 87 ALA B O 1
ATOM 2600 N N . ILE B 1 90 ? -8.089 51.006 77.567 1.00 54.12 88 ILE B N 1
ATOM 2601 C CA . ILE B 1 90 ? -8.997 50.043 78.152 1.00 54.41 88 ILE B CA 1
ATOM 2602 C C . ILE B 1 90 ? -10.366 50.665 78.499 1.00 55.03 88 ILE B C 1
ATOM 2603 O O . ILE B 1 90 ? -11.395 50.012 78.337 1.00 55.13 88 ILE B O 1
ATOM 2608 N N . SER B 1 91 ? -10.376 51.926 78.939 1.00 56.04 89 SER B N 1
ATOM 2609 C CA . SER B 1 91 ? -11.622 52.623 79.262 1.00 57.60 89 SER B CA 1
ATOM 2610 C C . SER B 1 91 ? -12.541 52.768 78.022 1.00 58.83 89 SER B C 1
ATOM 2611 O O . SER B 1 91 ? -13.673 52.233 77.987 1.00 58.51 89 SER B O 1
ATOM 2614 N N . ASP B 1 92 ? -12.029 53.459 76.996 1.00 60.67 90 ASP B N 1
ATOM 2615 C CA . ASP B 1 92 ? -12.703 53.566 75.658 1.00 61.70 90 ASP B CA 1
ATOM 2616 C C . ASP B 1 92 ? -13.271 52.223 75.189 1.00 61.92 90 ASP B C 1
ATOM 2617 O O . ASP B 1 92 ? -14.451 52.141 74.849 1.00 61.94 90 ASP B O 1
ATOM 2622 N N . LYS B 1 93 ? -12.420 51.183 75.223 1.00 62.12 91 LYS B N 1
ATOM 2623 C CA . LYS B 1 93 ? -12.793 49.803 74.895 1.00 62.63 91 LYS B CA 1
ATOM 2624 C C . LYS B 1 93 ? -13.881 49.188 75.826 1.00 63.92 91 LYS B C 1
ATOM 2625 O O . LYS B 1 93 ? -14.694 48.333 75.397 1.00 63.62 91 LYS B O 1
ATOM 2631 N N . LEU B 1 94 ? -13.892 49.615 77.094 1.00 64.88 92 LEU B N 1
ATOM 2632 C CA . LEU B 1 94 ? -14.854 49.095 78.067 1.00 66.45 92 LEU B CA 1
ATOM 2633 C C . LEU B 1 94 ? -16.209 49.794 77.961 1.00 67.26 92 LEU B C 1
ATOM 2634 O O . LEU B 1 94 ? -17.244 49.212 78.304 1.00 66.74 92 LEU B O 1
ATOM 2639 N N . GLU B 1 95 ? -16.162 51.054 77.516 1.00 69.25 93 GLU B N 1
ATOM 2640 C CA . GLU B 1 95 ? -17.351 51.855 77.153 1.00 71.13 93 GLU B CA 1
ATOM 2641 C C . GLU B 1 95 ? -18.028 51.337 75.868 1.00 71.62 93 GLU B C 1
ATOM 2642 O O . GLU B 1 95 ? -19.234 51.544 75.662 1.00 71.64 93 GLU B O 1
ATOM 2648 N N . ARG B 1 96 ? -17.235 50.668 75.022 1.00 72.60 94 ARG B N 1
ATOM 2649 C CA . ARG B 1 96 ? -17.722 49.987 73.814 1.00 73.29 94 ARG B CA 1
ATOM 2650 C C . ARG B 1 96 ? -18.280 48.612 74.177 1.00 73.44 94 ARG B C 1
ATOM 2651 O O . ARG B 1 96 ? -18.644 48.354 75.334 1.00 73.77 94 ARG B O 1
ATOM 2659 N N . GLN B 1 127 ? -9.309 38.834 57.934 1.00 20.00 125 GLN B N 1
ATOM 2660 C CA . GLN B 1 127 ? -8.427 38.293 56.907 1.00 20.00 125 GLN B CA 1
ATOM 2661 C C . GLN B 1 127 ? -7.654 37.085 57.423 1.00 20.00 125 GLN B C 1
ATOM 2662 O O . GLN B 1 127 ? -6.919 37.093 58.434 1.00 61.38 125 GLN B O 1
ATOM 2668 N N . LYS B 1 128 ? -7.732 35.966 56.620 1.00 61.16 126 LYS B N 1
ATOM 2669 C CA . LYS B 1 128 ? -7.213 34.660 57.005 1.00 59.95 126 LYS B CA 1
ATOM 2670 C C . LYS B 1 128 ? -5.703 34.757 57.223 1.00 59.19 126 LYS B C 1
ATOM 2671 O O . LYS B 1 128 ? -5.013 35.462 56.489 1.00 60.11 126 LYS B O 1
ATOM 2677 N N . ALA B 1 129 ? -5.200 34.094 58.264 1.00 57.27 127 ALA B N 1
ATOM 2678 C CA . ALA B 1 129 ? -3.774 33.757 58.319 1.00 54.46 127 ALA B CA 1
ATOM 2679 C C . ALA B 1 129 ? -3.545 32.496 57.453 1.00 52.71 127 ALA B C 1
ATOM 2680 O O . ALA B 1 129 ? -4.505 31.797 57.073 1.00 51.87 127 ALA B O 1
ATOM 2682 N N . GLN B 1 130 ? -2.304 32.226 57.076 1.00 50.16 128 GLN B N 1
ATOM 2683 C CA . GLN B 1 130 ? -2.005 30.923 56.523 1.00 48.58 128 GLN B CA 1
ATOM 2684 C C . GLN B 1 130 ? -2.513 29.794 57.493 1.00 46.08 128 GLN B C 1
ATOM 2685 O O . GLN B 1 130 ? -2.364 29.881 58.706 1.00 46.39 128 GLN B O 1
ATOM 2691 N N . HIS B 1 131 ? -3.156 28.772 56.947 1.00 42.84 129 HIS B N 1
ATOM 2692 C CA . HIS B 1 131 ? -3.598 27.662 57.726 1.00 40.20 129 HIS B CA 1
ATOM 2693 C C . HIS B 1 131 ? -2.394 26.862 58.279 1.00 37.45 129 HIS B C 1
ATOM 2694 O O . HIS B 1 131 ? -1.334 26.821 57.641 1.00 35.03 129 HIS B O 1
ATOM 2701 N N . SER B 1 132 ? -2.576 26.244 59.454 1.00 35.21 130 SER B N 1
ATOM 2702 C CA . SER B 1 132 ? -1.478 25.543 60.128 1.00 32.42 130 SER B CA 1
ATOM 2703 C C . SER B 1 132 ? -1.846 24.347 60.965 1.00 31.95 130 SER B C 1
ATOM 2704 O O . SER B 1 132 ? -2.870 24.336 61.653 1.00 31.62 130 SER B O 1
ATOM 2707 N N . ALA B 1 133 ? -0.942 23.355 60.987 1.00 29.15 131 ALA B N 1
ATOM 2708 C CA . ALA B 1 133 ? -1.110 22.222 61.845 1.00 27.67 131 ALA B CA 1
ATOM 2709 C C . ALA B 1 133 ? -0.870 22.627 63.301 1.00 25.80 131 ALA B C 1
ATOM 2710 O O . ALA B 1 133 ? -1.156 21.842 64.224 1.00 24.24 131 ALA B O 1
ATOM 2712 N N . LEU B 1 134 ? -0.390 23.855 63.503 1.00 25.13 132 LEU B N 1
ATOM 2713 C CA . LEU B 1 134 ? 0.106 24.308 64.824 1.00 25.61 132 LEU B CA 1
ATOM 2714 C C . LEU B 1 134 ? -0.981 25.150 65.561 1.00 24.94 132 LEU B C 1
ATOM 2715 O O . LEU B 1 134 ? -0.790 25.638 66.689 1.00 24.25 132 LEU B O 1
ATOM 2720 N N . ASP B 1 135 ? -2.122 25.327 64.906 1.00 24.69 133 ASP B N 1
ATOM 2721 C CA . ASP B 1 135 ? -3.141 26.178 65.483 1.00 25.24 133 ASP B CA 1
ATOM 2722 C C . ASP B 1 135 ? -3.727 25.622 66.733 1.00 23.73 133 ASP B C 1
ATOM 2723 O O . ASP B 1 135 ? -3.716 24.424 66.921 1.00 25.02 133 ASP B O 1
ATOM 2728 N N . ASP B 1 136 ? -4.264 26.493 67.586 1.00 25.15 134 ASP B N 1
ATOM 2729 C CA . ASP B 1 136 ? -4.869 26.075 68.859 1.00 26.82 134 ASP B CA 1
ATOM 2730 C C . ASP B 1 136 ? -3.940 25.345 69.790 1.00 27.76 134 ASP B C 1
ATOM 2731 O O . ASP B 1 136 ? -4.249 24.236 70.251 1.00 26.91 134 ASP B O 1
ATOM 2736 N N . ILE B 1 137 ? -2.778 25.928 70.061 1.00 26.51 135 ILE B N 1
ATOM 2737 C CA . ILE B 1 137 ? -1.867 25.400 71.110 1.00 26.48 135 ILE B CA 1
ATOM 2738 C C . ILE B 1 137 ? -1.648 26.680 71.975 1.00 29.34 135 ILE B C 1
ATOM 2739 O O . ILE B 1 137 ? -0.889 27.553 71.521 1.00 30.34 135 ILE B O 1
ATOM 2744 N N . PRO B 1 138 ? -2.413 26.856 73.107 1.00 30.17 136 PRO B N 1
ATOM 2745 C CA . PRO B 1 138 ? -2.358 28.148 73.780 1.00 32.11 136 PRO B CA 1
ATOM 2746 C C . PRO B 1 138 ? -0.966 28.519 74.23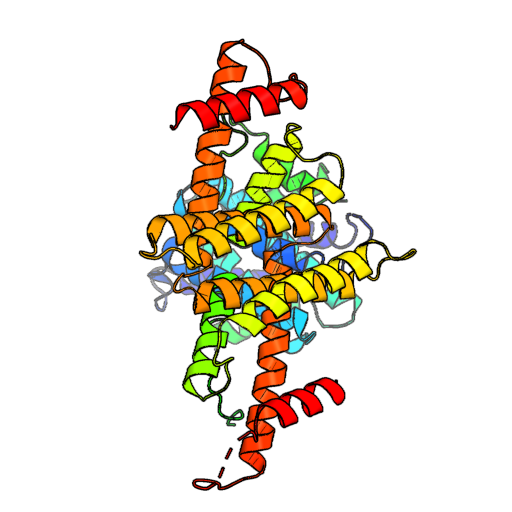2 1.00 33.83 136 PRO B C 1
ATOM 2747 O O . PRO B 1 138 ? -0.170 27.669 74.664 1.00 33.38 136 PRO B O 1
ATOM 2751 N N . ARG B 1 139 ? -0.642 29.791 74.046 1.00 35.56 137 ARG B N 1
ATOM 2752 C CA . ARG B 1 139 ? 0.661 30.327 74.443 1.00 36.32 137 ARG B CA 1
ATOM 2753 C C . ARG B 1 139 ? 0.986 30.010 75.879 1.00 34.54 137 ARG B C 1
ATOM 2754 O O . ARG B 1 139 ? 2.160 29.811 76.277 1.00 35.69 137 ARG B O 1
ATOM 2762 N N . SER B 1 140 ? -0.064 29.917 76.663 1.00 32.85 138 SER B N 1
ATOM 2763 C CA . SER B 1 140 ? 0.088 29.801 78.075 1.00 32.11 138 SER B CA 1
ATOM 2764 C C . SER B 1 140 ? 0.214 28.405 78.634 1.00 30.95 138 SER B C 1
ATOM 2765 O O . SER B 1 140 ? 0.338 28.284 79.828 1.00 31.30 138 SER B O 1
ATOM 2768 N N . LEU B 1 141 ? 0.279 27.366 77.807 1.00 29.79 139 LEU B N 1
ATOM 2769 C CA . LEU B 1 141 ? 0.567 26.031 78.336 1.00 29.42 139 LEU B CA 1
ATOM 2770 C C . LEU B 1 141 ? 1.960 26.016 78.908 1.00 28.24 139 LEU B C 1
ATOM 2771 O O . LEU B 1 141 ? 2.780 26.772 78.424 1.00 29.62 139 LEU B O 1
ATOM 2776 N N . PRO B 1 142 ? 2.227 25.188 79.950 1.00 26.42 140 PRO B N 1
ATOM 2777 C CA . PRO B 1 142 ? 3.618 24.997 80.344 1.00 26.64 140 PRO B CA 1
ATOM 2778 C C . PRO B 1 142 ? 4.507 24.692 79.070 1.00 26.16 140 PRO B C 1
ATOM 2779 O O . PRO B 1 142 ? 4.043 24.093 78.148 1.00 26.70 140 PRO B O 1
ATOM 2783 N N . ALA B 1 143 ? 5.752 25.161 79.056 1.00 25.71 141 ALA B N 1
ATOM 2784 C CA . ALA B 1 143 ? 6.682 25.107 77.897 1.00 22.73 141 ALA B CA 1
ATOM 2785 C C . ALA B 1 143 ? 6.941 23.675 77.472 1.00 21.81 141 ALA B C 1
ATOM 2786 O O . ALA B 1 143 ? 6.930 23.371 76.276 1.00 23.31 141 ALA B O 1
ATOM 2788 N N . LEU B 1 144 ? 7.137 22.778 78.425 1.00 22.19 142 LEU B N 1
ATOM 2789 C CA . LEU B 1 144 ? 7.359 21.400 78.080 1.00 22.07 142 LEU B CA 1
ATOM 2790 C C . LEU B 1 144 ? 6.158 20.786 77.416 1.00 23.78 142 LEU B C 1
ATOM 2791 O O . LEU B 1 144 ? 6.271 20.123 76.405 1.00 23.35 142 LEU B O 1
ATOM 2796 N N . MET B 1 145 ? 4.972 21.004 77.997 1.00 25.70 143 MET B N 1
ATOM 2797 C CA . MET B 1 145 ? 3.722 20.525 77.421 1.00 26.79 143 MET B CA 1
ATOM 2798 C C . MET B 1 145 ? 3.516 21.128 76.044 1.00 23.59 143 MET B C 1
ATOM 2799 O O . MET B 1 145 ? 3.108 20.504 75.092 1.00 24.31 143 MET B O 1
ATOM 2804 N N . ARG B 1 146 ? 3.811 22.393 75.911 1.00 24.73 144 ARG B N 1
ATOM 2805 C CA . ARG B 1 146 ? 3.677 22.999 74.637 1.00 21.85 144 ARG B CA 1
ATOM 2806 C C . ARG B 1 146 ? 4.674 22.463 73.589 1.00 21.17 144 ARG B C 1
ATOM 2807 O O . ARG B 1 146 ? 4.280 22.229 72.401 1.00 18.96 144 ARG B O 1
ATOM 2815 N N . ALA B 1 147 ? 5.939 22.222 73.987 1.00 21.60 145 ALA B N 1
ATOM 2816 C CA . ALA B 1 147 ? 6.907 21.622 72.992 1.00 21.01 145 ALA B CA 1
ATOM 2817 C C . ALA B 1 147 ? 6.340 20.281 72.536 1.00 21.35 145 ALA B C 1
ATOM 2818 O O . ALA B 1 147 ? 6.340 19.977 71.365 1.00 21.28 145 ALA B O 1
ATOM 2820 N N . GLN B 1 148 ? 5.862 19.462 73.488 1.00 21.76 146 GLN B N 1
ATOM 2821 C CA . GLN B 1 148 ? 5.435 18.115 73.116 1.00 23.43 146 GLN B CA 1
ATOM 2822 C C . GLN B 1 148 ? 4.189 18.169 72.177 1.00 23.65 146 GLN B C 1
ATOM 2823 O O . GLN B 1 148 ? 4.078 17.378 71.228 1.00 24.15 146 GLN B O 1
ATOM 2829 N N . LYS B 1 149 ? 3.279 19.137 72.421 1.00 23.99 147 LYS B N 1
ATOM 2830 C CA . LYS B 1 149 ? 2.102 19.334 71.550 1.00 25.49 147 LYS B CA 1
ATOM 2831 C C . LYS B 1 149 ? 2.448 19.713 70.129 1.00 24.08 147 LYS B C 1
ATOM 2832 O O . LYS B 1 149 ? 1.881 19.150 69.175 1.00 24.22 147 LYS B O 1
ATOM 2838 N N . ILE B 1 150 ? 3.334 20.688 69.983 1.00 23.68 148 ILE B N 1
ATOM 2839 C CA . ILE B 1 150 ? 3.919 21.101 68.669 1.00 23.27 148 ILE B CA 1
ATOM 2840 C C . ILE B 1 150 ? 4.500 19.940 67.887 1.00 23.38 148 ILE B C 1
ATOM 2841 O O . ILE B 1 150 ? 4.225 19.782 66.685 1.00 23.02 148 ILE B O 1
ATOM 2846 N N . GLN B 1 151 ? 5.289 19.115 68.566 1.00 24.02 149 GLN B N 1
ATOM 2847 C CA . GLN B 1 151 ? 5.998 18.007 67.913 1.00 22.74 149 GLN B CA 1
ATOM 2848 C C . GLN B 1 151 ? 4.951 17.000 67.431 1.00 23.36 149 GLN B C 1
ATOM 2849 O O . GLN B 1 151 ? 5.129 16.373 66.426 1.00 23.95 149 GLN B O 1
ATOM 2855 N N . LYS B 1 152 ? 3.919 16.721 68.233 1.00 23.85 150 LYS B N 1
ATOM 2856 C CA . LYS B 1 152 ? 2.878 15.821 67.742 1.00 25.09 150 LYS B CA 1
ATOM 2857 C C . LYS B 1 152 ? 2.079 16.298 66.525 1.00 25.32 150 LYS B C 1
ATOM 2858 O O . LYS B 1 152 ? 1.749 15.460 65.700 1.00 24.29 150 LYS B O 1
ATOM 2864 N N . ARG B 1 153 ? 1.843 17.618 66.398 1.00 23.09 151 ARG B N 1
ATOM 2865 C CA . ARG B 1 153 ? 1.156 18.162 65.279 1.00 23.77 151 ARG B CA 1
ATOM 2866 C C . ARG B 1 153 ? 2.033 17.868 64.078 1.00 25.41 151 ARG B C 1
ATOM 2867 O O . ARG B 1 153 ? 1.523 17.473 63.019 1.00 25.62 151 ARG B O 1
ATOM 2875 N N . CYS B 1 154 ? 3.346 18.151 64.179 1.00 23.48 152 CYS B N 1
ATOM 2876 C CA . CYS B 1 154 ? 4.292 17.827 63.064 1.00 22.42 152 CYS B CA 1
ATOM 2877 C C . CYS B 1 154 ? 4.304 16.332 62.710 1.00 22.57 152 CYS B C 1
ATOM 2878 O O . CYS B 1 154 ? 4.362 15.955 61.529 1.00 24.18 152 CYS B O 1
ATOM 2881 N N . ALA B 1 155 ? 4.348 15.472 63.703 1.00 22.59 153 ALA B N 1
ATOM 2882 C CA . ALA B 1 155 ? 4.211 14.064 63.445 1.00 23.01 153 ALA B CA 1
ATOM 2883 C C . ALA B 1 155 ? 2.939 13.674 62.704 1.00 25.24 153 ALA B C 1
ATOM 2884 O O . ALA B 1 155 ? 2.992 12.866 61.781 1.00 25.63 153 ALA B O 1
ATOM 2886 N N . ASN B 1 156 ? 1.791 14.210 63.125 1.00 25.67 154 ASN B N 1
ATOM 2887 C CA . ASN B 1 156 ? 0.484 13.978 62.429 1.00 26.68 154 ASN B CA 1
ATOM 2888 C C . ASN B 1 156 ? 0.576 14.121 60.931 1.00 26.31 154 ASN B C 1
ATOM 2889 O O . ASN B 1 156 ? -0.013 13.402 60.209 1.00 27.59 154 ASN B O 1
ATOM 2894 N N . VAL B 1 157 ? 1.343 15.102 60.503 1.00 28.45 155 VAL B N 1
ATOM 2895 C CA . VAL B 1 157 ? 1.471 15.590 59.149 1.00 29.34 155 VAL B CA 1
ATOM 2896 C C . VAL B 1 157 ? 2.762 15.040 58.446 1.00 30.82 155 VAL B C 1
ATOM 2897 O O . VAL B 1 157 ? 3.097 15.434 57.330 1.00 30.84 155 VAL B O 1
ATOM 2901 N N . GLY B 1 158 ? 3.447 14.074 59.079 1.00 30.95 156 GLY B N 1
ATOM 2902 C CA . GLY B 1 158 ? 4.596 13.377 58.399 1.00 31.50 156 GLY B CA 1
ATOM 2903 C C . GLY B 1 158 ? 5.989 13.885 58.707 1.00 33.36 156 GLY B C 1
ATOM 2904 O O . GLY B 1 158 ? 6.995 13.365 58.139 1.00 32.80 156 GLY B O 1
ATOM 2905 N N . PHE B 1 159 ? 6.064 14.907 59.570 1.00 31.89 157 PHE B N 1
ATOM 2906 C CA . PHE B 1 159 ? 7.309 15.552 59.877 1.00 33.18 157 PHE B CA 1
ATOM 2907 C C . PHE B 1 159 ? 7.850 15.135 61.248 1.00 33.98 157 PHE B C 1
ATOM 2908 O O . PHE B 1 159 ? 7.542 15.742 62.299 1.00 34.92 157 PHE B O 1
ATOM 2916 N N . ASP B 1 160 ? 8.605 14.048 61.247 1.00 34.90 158 ASP B N 1
ATOM 2917 C CA . ASP B 1 160 ? 9.103 13.449 62.485 1.00 35.05 158 ASP B CA 1
ATOM 2918 C C . ASP B 1 160 ? 10.183 12.478 62.056 1.00 37.23 158 ASP B C 1
ATOM 2919 O O . ASP B 1 160 ? 10.089 11.910 60.969 1.00 36.29 158 ASP B O 1
ATOM 2924 N N . TRP B 1 161 ? 11.188 12.255 62.915 1.00 36.71 159 TRP B N 1
ATOM 2925 C CA . TRP B 1 161 ? 12.055 11.099 62.778 1.00 36.94 159 TRP B CA 1
ATOM 2926 C C . TRP B 1 161 ? 11.352 9.765 62.837 1.00 36.14 159 TRP B C 1
ATOM 2927 O O . TRP B 1 161 ? 10.550 9.527 63.695 1.00 35.27 159 TRP B O 1
ATOM 2938 N N . THR B 1 162 ? 11.746 8.854 61.962 1.00 38.42 160 THR B N 1
ATOM 2939 C CA . THR B 1 162 ? 11.158 7.496 61.903 1.00 41.51 160 THR B CA 1
ATOM 2940 C C . THR B 1 162 ? 11.751 6.465 62.885 1.00 40.63 160 THR B C 1
ATOM 2941 O O . THR B 1 162 ? 11.089 5.437 63.186 1.00 39.24 160 THR B O 1
ATOM 2945 N N . THR B 1 163 ? 12.957 6.758 63.409 1.00 38.34 161 THR B N 1
ATOM 2946 C CA . THR B 1 163 ? 13.667 5.869 64.343 1.00 37.26 161 THR B CA 1
ATOM 2947 C C . THR B 1 163 ? 14.166 6.668 65.592 1.00 35.83 161 THR B C 1
ATOM 2948 O O . THR B 1 163 ? 14.269 7.877 65.573 1.00 33.55 161 THR B O 1
ATOM 2952 N N . LEU B 1 164 ? 14.459 5.978 66.669 1.00 35.02 162 LEU B N 1
ATOM 2953 C CA . LEU B 1 164 ? 14.905 6.629 67.886 1.00 36.43 162 LEU B CA 1
ATOM 2954 C C . LEU B 1 164 ? 16.347 7.178 67.847 1.00 36.22 162 LEU B C 1
ATOM 2955 O O . LEU B 1 164 ? 16.663 8.156 68.516 1.00 37.13 162 LEU B O 1
ATOM 2960 N N . GLY B 1 165 ? 17.195 6.602 66.986 1.00 35.24 163 GLY B N 1
ATOM 2961 C CA . GLY B 1 165 ? 18.598 7.001 66.885 1.00 32.23 163 GLY B CA 1
ATOM 2962 C C . GLY B 1 165 ? 18.812 8.476 66.705 1.00 31.28 163 GLY B C 1
ATOM 2963 O O . GLY B 1 165 ? 19.526 9.078 67.511 1.00 30.89 163 GLY B O 1
ATOM 2964 N N . PRO B 1 166 ? 18.285 9.092 65.617 1.00 30.09 164 PRO B N 1
ATOM 2965 C CA . PRO B 1 166 ? 18.586 10.514 65.537 1.00 28.60 164 PRO B CA 1
ATOM 2966 C C . PRO B 1 166 ? 17.965 11.405 66.636 1.00 27.05 164 PRO B C 1
ATOM 2967 O O . PRO B 1 166 ? 18.328 12.579 66.748 1.00 27.91 164 PRO B O 1
ATOM 2971 N N . VAL B 1 167 ? 16.971 10.904 67.364 1.00 25.75 165 VAL B N 1
ATOM 2972 C CA . VAL B 1 167 ? 16.369 11.689 68.458 1.00 24.74 165 VAL B CA 1
ATOM 2973 C C . VAL B 1 167 ? 17.390 11.789 69.583 1.00 24.17 165 VAL B C 1
ATOM 2974 O O . VAL B 1 167 ? 17.630 12.856 70.196 1.00 25.19 165 VAL B O 1
ATOM 2978 N N . VAL B 1 168 ? 17.893 10.643 69.956 1.00 24.82 166 VAL B N 1
ATOM 2979 C CA . VAL B 1 168 ? 19.001 10.568 70.919 1.00 25.38 166 VAL B CA 1
ATOM 2980 C C . VAL B 1 168 ? 20.160 11.463 70.468 1.00 24.65 166 VAL B C 1
ATOM 2981 O O . VAL B 1 168 ? 20.619 12.295 71.278 1.00 26.04 166 VAL B O 1
ATOM 2985 N N . ASP B 1 169 ? 20.608 11.324 69.197 1.00 25.48 167 ASP B N 1
ATOM 2986 C CA . ASP B 1 169 ? 21.732 12.154 68.652 1.00 25.48 167 ASP B CA 1
ATOM 2987 C C . ASP B 1 169 ? 21.500 13.600 68.819 1.00 25.48 167 ASP B C 1
ATOM 2988 O O . ASP B 1 169 ? 22.410 14.341 69.163 1.00 23.95 167 ASP B O 1
ATOM 2993 N N . LYS B 1 170 ? 20.277 14.051 68.552 1.00 25.04 168 LYS B N 1
ATOM 2994 C CA . LYS B 1 170 ? 19.993 15.505 68.620 1.00 23.26 168 LYS B CA 1
ATOM 2995 C C . LYS B 1 170 ? 20.212 16.033 70.062 1.00 23.33 168 LYS B C 1
ATOM 2996 O O . LYS B 1 170 ? 20.678 17.144 70.240 1.00 24.57 168 LYS B O 1
ATOM 3002 N N . VAL B 1 171 ? 19.841 15.263 71.092 1.00 22.59 169 VAL B N 1
ATOM 3003 C CA . VAL B 1 171 ? 20.111 15.677 72.511 1.00 22.60 169 VAL B CA 1
ATOM 3004 C C . VAL B 1 171 ? 21.660 15.875 72.758 1.00 23.04 169 VAL B C 1
ATOM 3005 O O . VAL B 1 171 ? 22.111 16.883 73.240 1.00 22.82 169 VAL B O 1
ATOM 3009 N N . TYR B 1 172 ? 22.423 14.833 72.497 1.00 22.92 170 TYR B N 1
ATOM 3010 C CA . TYR B 1 172 ? 23.877 14.883 72.704 1.00 23.18 170 TYR B CA 1
ATOM 3011 C C . TYR B 1 172 ? 24.450 16.040 71.859 1.00 24.02 170 TYR B C 1
ATOM 3012 O O . TYR B 1 172 ? 25.322 16.737 72.307 1.00 23.74 170 TYR B O 1
ATOM 3021 N N . GLU B 1 173 ? 23.960 16.243 70.631 1.00 23.96 171 GLU B N 1
ATOM 3022 C CA . GLU B 1 173 ? 24.486 17.370 69.826 1.00 26.17 171 GLU B CA 1
ATOM 3023 C C . GLU B 1 173 ? 24.155 18.750 70.398 1.00 24.30 171 GLU B C 1
ATOM 3024 O O . GLU B 1 173 ? 24.919 19.714 70.333 1.00 24.13 171 GLU B O 1
ATOM 3030 N N . GLU B 1 174 ? 22.963 18.884 70.988 1.00 23.27 172 GLU B N 1
ATOM 3031 C CA . GLU B 1 174 ? 22.625 20.148 71.579 1.00 21.27 172 GLU B CA 1
ATOM 3032 C C . GLU B 1 174 ? 23.467 20.375 72.813 1.00 20.42 172 GLU B C 1
ATOM 3033 O O . GLU B 1 174 ? 23.734 21.511 73.212 1.00 20.29 172 GLU B O 1
ATOM 3039 N N . ILE B 1 175 ? 23.806 19.325 73.507 1.00 21.94 173 ILE B N 1
ATOM 3040 C CA . ILE B 1 175 ? 24.579 19.590 74.741 1.00 23.10 173 ILE B CA 1
ATOM 3041 C C . ILE B 1 175 ? 25.945 20.135 74.270 1.00 23.95 173 ILE B C 1
ATOM 3042 O O . ILE B 1 175 ? 26.486 20.995 74.884 1.00 26.27 173 ILE B O 1
ATOM 3047 N N . ASP B 1 176 ? 26.500 19.607 73.174 1.00 26.15 174 ASP B N 1
ATOM 3048 C CA . ASP B 1 176 ? 27.762 20.154 72.605 1.00 26.04 174 ASP B CA 1
ATOM 3049 C C . ASP B 1 176 ? 27.620 21.597 72.246 1.00 25.02 174 ASP B C 1
ATOM 3050 O O . ASP B 1 176 ? 28.493 22.365 72.565 1.00 26.25 174 ASP B O 1
ATOM 3055 N N . GLU B 1 177 ? 26.511 21.990 71.649 1.00 27.14 175 GLU B N 1
ATOM 3056 C CA . GLU B 1 177 ? 26.349 23.380 71.204 1.00 28.89 175 GLU B CA 1
ATOM 3057 C C . GLU B 1 177 ? 26.165 24.289 72.368 1.00 28.35 175 GLU B C 1
ATOM 3058 O O . GLU B 1 177 ? 26.704 25.385 72.386 1.00 27.47 175 GLU B O 1
ATOM 3064 N N . VAL B 1 178 ? 25.377 23.859 73.378 1.00 28.05 176 VAL B N 1
ATOM 3065 C CA . VAL B 1 178 ? 25.275 24.660 74.614 1.00 27.18 176 VAL B CA 1
ATOM 3066 C C . VAL B 1 178 ? 26.645 24.881 75.318 1.00 26.21 176 VAL B C 1
ATOM 3067 O O . VAL B 1 178 ? 26.982 25.983 75.760 1.00 24.66 176 VAL B O 1
ATOM 3071 N N . MET B 1 179 ? 27.353 23.803 75.558 1.00 25.94 177 MET B N 1
ATOM 3072 C CA . MET B 1 179 ? 28.599 23.858 76.308 1.00 25.73 177 MET B CA 1
ATOM 3073 C C . MET B 1 179 ? 29.669 24.630 75.537 1.00 28.91 177 MET B C 1
ATOM 3074 O O . MET B 1 179 ? 30.446 25.403 76.153 1.00 30.11 177 MET B O 1
ATOM 3079 N N . TYR B 1 180 ? 29.641 24.506 74.212 1.00 32.56 178 TYR B N 1
ATOM 3080 C CA . TYR B 1 180 ? 30.482 25.351 73.274 1.00 34.04 178 TYR B CA 1
ATOM 3081 C C . TYR B 1 180 ? 30.262 26.842 73.499 1.00 34.00 178 TYR B C 1
ATOM 3082 O O . TYR B 1 180 ? 31.202 27.567 73.685 1.00 34.05 178 TYR B O 1
ATOM 3091 N N . GLU B 1 181 ? 29.012 27.292 73.568 1.00 33.74 179 GLU B N 1
ATOM 3092 C CA . GLU B 1 181 ? 28.746 28.700 73.868 1.00 33.33 179 GLU B CA 1
ATOM 3093 C C . GLU B 1 181 ? 29.201 29.083 75.280 1.00 34.46 179 GLU B C 1
ATOM 3094 O O . GLU B 1 181 ? 29.562 30.254 75.500 1.00 32.52 179 GLU B O 1
ATOM 3100 N N . ALA B 1 182 ? 29.147 28.111 76.208 1.00 33.65 180 ALA B N 1
ATOM 3101 C CA . ALA B 1 182 ? 29.354 28.370 77.636 1.00 36.15 180 ALA B CA 1
ATOM 3102 C C . ALA B 1 182 ? 30.825 28.655 77.942 1.00 36.88 180 ALA B C 1
ATOM 3103 O O . ALA B 1 182 ? 31.140 29.272 78.942 1.00 38.64 180 ALA B O 1
ATOM 3105 N N . ARG B 1 183 ? 31.704 28.056 77.170 1.00 38.80 181 ARG B N 1
ATOM 3106 C CA . ARG B 1 183 ? 33.145 28.072 77.476 1.00 39.40 181 ARG B CA 1
ATOM 3107 C C . ARG B 1 183 ? 33.940 29.050 76.570 1.00 40.80 181 ARG B C 1
ATOM 3108 O O . ARG B 1 183 ? 35.155 29.155 76.690 1.00 42.47 181 ARG B O 1
ATOM 3116 N N . GLN B 1 184 ? 33.232 29.749 75.702 1.00 42.35 182 GLN B N 1
ATOM 3117 C CA . GLN B 1 184 ? 33.759 30.799 74.863 1.00 45.13 182 GLN B CA 1
ATOM 3118 C C . GLN B 1 184 ? 34.282 31.941 75.722 1.00 46.26 182 GLN B C 1
ATOM 3119 O O . GLN B 1 184 ? 33.655 32.272 76.730 1.00 46.47 182 GLN B O 1
ATOM 3125 N N . ALA B 1 185 ? 35.422 32.556 75.304 1.00 47.40 183 ALA B N 1
ATOM 3126 C CA . ALA B 1 185 ? 36.067 33.674 76.047 1.00 46.02 183 ALA B CA 1
ATOM 3127 C C . ALA B 1 185 ? 35.069 34.774 76.373 1.00 45.60 183 ALA B C 1
ATOM 3128 O O . ALA B 1 185 ? 34.955 35.204 77.517 1.00 45.71 183 ALA B O 1
ATOM 3130 N N . VAL B 1 186 ? 34.328 35.252 75.385 1.00 46.14 184 VAL B N 1
ATOM 3131 C CA . VAL B 1 186 ? 33.129 36.012 75.757 1.00 46.73 184 VAL B CA 1
ATOM 3132 C C . VAL B 1 186 ? 31.835 35.313 75.321 1.00 45.56 184 VAL B C 1
ATOM 3133 O O . VAL B 1 186 ? 31.637 34.989 74.159 1.00 46.58 184 VAL B O 1
ATOM 3137 N N . VAL B 1 187 ? 31.006 35.036 76.315 1.00 45.39 185 VAL B N 1
ATOM 3138 C CA . VAL B 1 187 ? 29.789 34.260 76.149 1.00 44.68 185 VAL B CA 1
ATOM 3139 C C . VAL B 1 187 ? 28.733 35.163 75.520 1.00 43.82 185 VAL B C 1
ATOM 3140 O O . VAL B 1 187 ? 28.399 36.209 76.074 1.00 43.65 185 VAL B O 1
ATOM 3144 N N . ASP B 1 188 ? 28.245 34.755 74.344 1.00 42.90 186 ASP B N 1
ATOM 3145 C CA . ASP B 1 188 ? 27.043 35.311 73.755 1.00 42.20 186 ASP B CA 1
ATOM 3146 C C . ASP B 1 188 ? 25.820 34.746 74.581 1.00 42.34 186 ASP B C 1
ATOM 3147 O O . ASP B 1 188 ? 25.496 33.572 74.519 1.00 39.32 186 ASP B O 1
ATOM 3152 N N . GLN B 1 189 ? 25.200 35.590 75.381 1.00 42.11 187 GLN B N 1
ATOM 3153 C CA . GLN B 1 189 ? 24.158 35.153 76.281 1.00 43.01 187 GLN B CA 1
ATOM 3154 C C . GLN B 1 189 ? 22.920 34.777 75.523 1.00 41.61 187 GLN B C 1
ATOM 3155 O O . GLN B 1 189 ? 22.274 33.794 75.869 1.00 42.83 187 GLN B O 1
ATOM 3161 N N . ALA B 1 190 ? 22.619 35.523 74.466 1.00 40.24 188 ALA B N 1
ATOM 3162 C CA . ALA B 1 190 ? 21.473 35.218 73.622 1.00 39.10 188 ALA B CA 1
ATOM 3163 C C . ALA B 1 190 ? 21.587 33.844 72.921 1.00 37.97 188 ALA B C 1
ATOM 3164 O O . ALA B 1 190 ? 20.620 33.085 72.885 1.00 37.27 188 ALA B O 1
ATOM 3166 N N . LYS B 1 191 ? 22.775 33.502 72.444 1.00 35.28 189 LYS B N 1
ATOM 3167 C CA . LYS B 1 191 ? 23.012 32.242 71.768 1.00 34.96 189 LYS B CA 1
ATOM 3168 C C . LYS B 1 191 ? 23.060 31.061 72.722 1.00 33.29 189 LYS B C 1
ATOM 3169 O O . LYS B 1 191 ? 22.661 29.967 72.366 1.00 33.25 189 LYS B O 1
ATOM 3175 N N . LEU B 1 192 ? 23.617 31.270 73.900 1.00 31.55 190 LEU B N 1
ATOM 3176 C CA . LEU B 1 192 ? 23.595 30.262 74.948 1.00 32.21 190 LEU B CA 1
ATOM 3177 C C . LEU B 1 192 ? 22.126 29.878 75.324 1.00 29.47 190 LEU B C 1
ATOM 3178 O O . LEU B 1 192 ? 21.798 28.728 75.385 1.00 28.66 190 LEU B O 1
ATOM 3183 N N . GLU B 1 193 ? 21.301 30.855 75.598 1.00 28.06 191 GLU B N 1
ATOM 3184 C CA . GLU B 1 193 ? 19.904 30.627 75.889 1.00 29.30 191 GLU B CA 1
ATOM 3185 C C . GLU B 1 193 ? 19.146 29.962 74.724 1.00 29.54 191 GLU B C 1
ATOM 3186 O O . GLU B 1 193 ? 18.306 29.079 74.953 1.00 30.83 191 GLU B O 1
ATOM 3192 N N . GLU B 1 194 ? 19.491 30.334 73.491 1.00 29.76 192 GLU B N 1
ATOM 3193 C CA . GLU B 1 194 ? 18.914 29.762 72.285 1.00 29.94 192 GLU B CA 1
ATOM 3194 C C . GLU B 1 194 ? 19.243 28.309 72.240 1.00 29.97 192 GLU B C 1
ATOM 3195 O O . GLU B 1 194 ? 18.324 27.507 72.088 1.00 29.82 192 GLU B O 1
ATOM 3201 N N . GLU B 1 195 ? 20.525 27.959 72.407 1.00 26.55 193 GLU B N 1
ATOM 3202 C CA . GLU B 1 195 ? 20.892 26.584 72.385 1.00 25.54 193 GLU B CA 1
ATOM 3203 C C . GLU B 1 195 ? 20.343 25.772 73.634 1.00 22.97 193 GLU B C 1
ATOM 3204 O O . GLU B 1 195 ? 20.002 24.621 73.498 1.00 21.56 193 GLU B O 1
ATOM 3210 N N . MET B 1 196 ? 20.370 26.369 74.836 1.00 23.12 194 MET B N 1
ATOM 3211 C CA . MET B 1 196 ? 19.747 25.775 76.002 1.00 23.23 194 MET B CA 1
ATOM 3212 C C . MET B 1 196 ? 18.235 25.453 75.710 1.00 22.97 194 MET B C 1
ATOM 3213 O O . MET B 1 196 ? 17.735 24.412 76.064 1.00 27.16 194 MET B O 1
ATOM 3218 N N . GLY B 1 197 ? 17.542 26.327 75.024 1.00 24.45 195 GLY B N 1
ATOM 3219 C CA . GLY B 1 197 ? 16.139 26.117 74.660 1.00 23.34 195 GLY B CA 1
ATOM 3220 C C . GLY B 1 197 ? 16.015 24.950 73.763 1.00 24.23 195 GLY B C 1
ATOM 3221 O O . GLY B 1 197 ? 15.044 24.191 73.884 1.00 23.63 195 GLY B O 1
ATOM 3222 N N . ASP B 1 198 ? 16.993 24.775 72.843 1.00 22.66 196 ASP B N 1
ATOM 3223 C CA . ASP B 1 198 ? 16.822 23.857 71.774 1.00 21.68 196 ASP B CA 1
ATOM 3224 C C . ASP B 1 198 ? 17.137 22.515 72.394 1.00 20.07 196 ASP B C 1
ATOM 3225 O O . ASP B 1 198 ? 16.649 21.492 71.933 1.00 20.43 196 ASP B O 1
ATOM 3230 N N . LEU B 1 199 ? 18.034 22.485 73.361 1.00 17.95 197 LEU B N 1
ATOM 3231 C CA . LEU B 1 199 ? 18.370 21.224 74.050 1.00 18.78 197 LEU B CA 1
ATOM 3232 C C . LEU B 1 199 ? 17.112 20.734 74.817 1.00 18.20 197 LEU B C 1
ATOM 3233 O O . LEU B 1 199 ? 16.816 19.512 74.922 1.00 19.97 197 LEU B O 1
ATOM 3238 N N . LEU B 1 200 ? 16.508 21.653 75.523 1.00 17.82 198 LEU B N 1
ATOM 3239 C CA . LEU B 1 200 ? 15.181 21.345 76.169 1.00 19.39 198 LEU B CA 1
ATOM 3240 C C . LEU B 1 200 ? 14.095 20.831 75.205 1.00 17.90 198 LEU B C 1
ATOM 3241 O O . LEU B 1 200 ? 13.434 19.889 75.477 1.00 20.86 198 LEU B O 1
ATOM 3246 N N . PHE B 1 201 ? 13.987 21.416 74.044 1.00 19.60 199 PHE B N 1
ATOM 3247 C CA . PHE B 1 201 ? 13.033 20.989 73.025 1.00 19.10 199 PHE B CA 1
ATOM 3248 C C . PHE B 1 201 ? 13.446 19.541 72.514 1.00 21.27 199 PHE B C 1
ATOM 3249 O O . PHE B 1 201 ? 12.587 18.641 72.302 1.00 20.14 199 PHE B O 1
ATOM 3257 N N . ALA B 1 202 ? 14.759 19.320 72.299 1.00 19.77 200 ALA B N 1
ATOM 3258 C CA . ALA B 1 202 ? 15.281 17.983 71.947 1.00 18.92 200 ALA B CA 1
ATOM 3259 C C . ALA B 1 202 ? 15.006 16.921 72.963 1.00 18.69 200 ALA B C 1
ATOM 3260 O O . ALA B 1 202 ? 14.770 15.763 72.601 1.00 21.13 200 ALA B O 1
ATOM 3262 N N . THR B 1 203 ? 15.085 17.261 74.229 1.00 19.72 201 THR B N 1
ATOM 3263 C CA . THR B 1 203 ? 14.850 16.317 75.326 1.00 22.14 201 THR B CA 1
ATOM 3264 C C . THR B 1 203 ? 13.353 15.982 75.465 1.00 20.72 201 THR B C 1
ATOM 3265 O O . THR B 1 203 ? 13.024 14.863 75.791 1.00 20.52 201 THR B O 1
ATOM 3269 N N . VAL B 1 204 ? 12.485 16.946 75.218 1.00 19.71 202 VAL B N 1
ATOM 3270 C CA . VAL B 1 204 ? 11.013 16.656 75.024 1.00 19.94 202 VAL B CA 1
ATOM 3271 C C . VAL B 1 204 ? 10.770 15.690 73.878 1.00 22.64 202 VAL B C 1
ATOM 3272 O O . VAL B 1 204 ? 9.990 14.727 74.015 1.00 24.06 202 VAL B O 1
ATOM 3276 N N . ASN B 1 205 ? 11.423 15.894 72.736 1.00 23.94 203 ASN B N 1
ATOM 3277 C CA . ASN B 1 205 ? 11.304 14.935 71.653 1.00 24.88 203 ASN B CA 1
ATOM 3278 C C . ASN B 1 205 ? 11.729 13.525 72.060 1.00 24.79 203 ASN B C 1
ATOM 3279 O O . ASN B 1 205 ? 11.078 12.545 71.702 1.00 25.19 203 ASN B O 1
ATOM 3284 N N . LEU B 1 206 ? 12.871 13.391 72.718 1.00 22.80 204 LEU B N 1
ATOM 3285 C CA . LEU B 1 206 ? 13.219 12.096 73.317 1.00 23.14 204 LEU B CA 1
ATOM 3286 C C . LEU B 1 206 ? 12.066 11.539 74.194 1.00 22.34 204 LEU B C 1
ATOM 3287 O O . LEU B 1 206 ? 11.732 10.363 74.094 1.00 22.37 204 LEU B O 1
ATOM 3292 N N . ALA B 1 207 ? 11.631 12.304 75.187 1.00 22.12 205 ALA B N 1
ATOM 3293 C CA . ALA B 1 207 ? 10.548 11.899 76.116 1.00 22.28 205 ALA B CA 1
ATOM 3294 C C . ALA B 1 207 ? 9.389 11.362 75.290 1.00 22.19 205 ALA B C 1
ATOM 3295 O O . ALA B 1 207 ? 8.970 10.222 75.502 1.00 25.03 205 ALA B O 1
ATOM 3297 N N . ARG B 1 208 ? 8.983 12.095 74.264 1.00 22.32 206 ARG B N 1
ATOM 3298 C CA . ARG B 1 208 ? 7.790 11.743 73.406 1.00 24.70 206 ARG B CA 1
ATOM 3299 C C . ARG B 1 208 ? 7.969 10.452 72.621 1.00 25.75 206 ARG B C 1
ATOM 3300 O O . ARG B 1 208 ? 7.146 9.531 72.668 1.00 25.83 206 ARG B O 1
ATOM 3308 N N . HIS B 1 209 ? 9.134 10.304 71.977 1.00 27.76 207 HIS B N 1
ATOM 3309 C CA . HIS B 1 209 ? 9.460 9.069 71.253 1.00 28.11 207 HIS B CA 1
ATOM 3310 C C . HIS B 1 209 ? 9.603 7.846 72.156 1.00 29.31 207 HIS B C 1
ATOM 3311 O O . HIS B 1 209 ? 9.468 6.694 71.697 1.00 29.62 207 HIS B O 1
ATOM 3318 N N . LEU B 1 210 ? 9.926 8.093 73.421 1.00 28.27 208 LEU B N 1
ATOM 3319 C CA . LEU B 1 210 ? 9.929 7.062 74.402 1.00 30.15 208 LEU B CA 1
ATOM 3320 C C . LEU B 1 210 ? 8.585 6.854 75.103 1.00 29.47 208 LEU B C 1
ATOM 3321 O O . LEU B 1 210 ? 8.520 6.148 76.070 1.00 31.93 208 LEU B O 1
ATOM 3326 N N . GLY B 1 211 ? 7.503 7.442 74.644 1.00 29.09 209 GLY B N 1
ATOM 3327 C CA . GLY B 1 211 ? 6.206 7.116 75.240 1.00 27.13 209 GLY B CA 1
ATOM 3328 C C . GLY B 1 211 ? 5.915 7.835 76.521 1.00 28.00 209 GLY B C 1
ATOM 3329 O O . GLY B 1 211 ? 5.069 7.362 77.314 1.00 27.12 209 GLY B O 1
ATOM 3330 N N . THR B 1 212 ? 6.579 8.982 76.799 1.00 26.37 210 THR B N 1
ATOM 3331 C CA . THR B 1 212 ? 6.368 9.621 78.105 1.00 26.21 210 THR B CA 1
ATOM 3332 C C . THR B 1 212 ? 5.897 11.077 77.867 1.00 26.75 210 THR B C 1
ATOM 3333 O O . THR B 1 212 ? 6.122 11.640 76.791 1.00 26.42 210 THR B O 1
ATOM 3337 N N . LYS B 1 213 ? 5.224 11.678 78.846 1.00 26.01 211 LYS B N 1
ATOM 3338 C CA . LYS B 1 213 ? 4.860 13.085 78.738 1.00 28.03 211 LYS B CA 1
ATOM 3339 C C . LYS B 1 213 ? 5.851 13.849 79.578 1.00 25.13 211 LYS B C 1
ATOM 3340 O O . LYS B 1 213 ? 5.937 13.624 80.764 1.00 23.88 211 LYS B O 1
ATOM 3346 N N . ALA B 1 214 ? 6.592 14.765 78.949 1.00 27.54 212 ALA B N 1
ATOM 3347 C CA . ALA B 1 214 ? 7.724 15.506 79.577 1.00 24.58 212 ALA B CA 1
ATOM 3348 C C . ALA B 1 214 ? 7.293 16.329 80.772 1.00 24.25 212 ALA B C 1
ATOM 3349 O O . ALA B 1 214 ? 7.938 16.338 81.838 1.00 22.30 212 ALA B O 1
ATOM 3351 N N . GLU B 1 215 ? 6.204 17.080 80.620 1.00 24.69 213 GLU B N 1
ATOM 3352 C CA . GLU B 1 215 ? 5.717 17.919 81.740 1.00 24.30 213 GLU B CA 1
ATOM 3353 C C . GLU B 1 215 ? 5.322 17.116 82.961 1.00 25.24 213 GLU B C 1
ATOM 3354 O O . GLU B 1 215 ? 5.734 17.386 84.054 1.00 25.27 213 GLU B O 1
ATOM 3360 N N . ILE B 1 216 ? 4.560 16.068 82.774 1.00 27.06 214 ILE B N 1
ATOM 3361 C CA . ILE B 1 216 ? 4.242 15.158 83.895 1.00 28.66 214 ILE B CA 1
ATOM 3362 C C . ILE B 1 216 ? 5.490 14.445 84.463 1.00 26.55 214 ILE B C 1
ATOM 3363 O O . ILE B 1 216 ? 5.625 14.267 85.681 1.00 22.13 214 ILE B O 1
ATOM 3368 N N . ALA B 1 217 ? 6.361 13.956 83.586 1.00 23.42 215 ALA B N 1
ATOM 3369 C CA . ALA B 1 217 ? 7.587 13.322 84.086 1.00 22.36 215 ALA B CA 1
ATOM 3370 C C . ALA B 1 217 ? 8.414 14.274 85.010 1.00 23.84 215 ALA B C 1
ATOM 3371 O O . ALA B 1 217 ? 8.891 13.888 86.101 1.00 24.58 215 ALA B O 1
ATOM 3373 N N . LEU B 1 218 ? 8.578 15.543 84.609 1.00 21.71 216 LEU B N 1
ATOM 3374 C CA . LEU B 1 218 ? 9.356 16.420 85.447 1.00 20.96 216 LEU B CA 1
ATOM 3375 C C . LEU B 1 218 ? 8.595 16.785 86.715 1.00 22.01 216 LEU B C 1
ATOM 3376 O O . LEU B 1 218 ? 9.184 16.972 87.742 1.00 24.55 216 LEU B O 1
ATOM 3381 N N . GLN B 1 219 ? 7.280 16.942 86.659 1.00 23.66 217 GLN B N 1
ATOM 3382 C CA . GLN B 1 219 ? 6.500 17.121 87.915 1.00 24.18 217 GLN B CA 1
ATOM 3383 C C . GLN B 1 219 ? 6.725 16.038 88.900 1.00 23.01 217 GLN B C 1
ATOM 3384 O O . GLN B 1 219 ? 6.971 16.319 90.074 1.00 24.65 217 GLN B O 1
ATOM 3390 N N . LYS B 1 220 ? 6.779 14.787 88.445 1.00 24.39 218 LYS B N 1
ATOM 3391 C CA . LYS B 1 220 ? 7.020 13.725 89.348 1.00 26.26 218 LYS B CA 1
ATOM 3392 C C . LYS B 1 220 ? 8.495 13.701 89.835 1.00 26.71 218 LY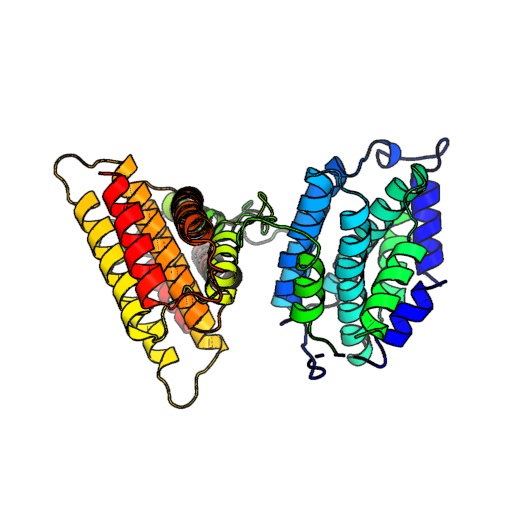S B C 1
ATOM 3393 O O . LYS B 1 220 ? 8.760 13.308 90.951 1.00 26.41 218 LYS B O 1
ATOM 3399 N N . ALA B 1 221 ? 9.468 14.116 88.995 1.00 25.38 219 ALA B N 1
ATOM 3400 C CA . ALA B 1 221 ? 10.823 14.343 89.500 1.00 22.33 219 ALA B CA 1
ATOM 3401 C C . ALA B 1 221 ? 10.885 15.514 90.482 1.00 23.28 219 ALA B C 1
ATOM 3402 O O . ALA B 1 221 ? 11.640 15.485 91.467 1.00 25.51 219 ALA B O 1
ATOM 3404 N N . ASN B 1 222 ? 10.131 16.578 90.235 1.00 23.52 220 ASN B N 1
ATOM 3405 C CA . ASN B 1 222 ? 10.142 17.666 91.200 1.00 25.80 220 ASN B CA 1
ATOM 3406 C C . ASN B 1 222 ? 9.693 17.165 92.600 1.00 26.48 220 ASN B C 1
ATOM 3407 O O . ASN B 1 222 ? 10.274 17.525 93.620 1.00 25.39 220 ASN B O 1
ATOM 3412 N N . GLU B 1 223 ? 8.679 16.295 92.612 1.00 27.91 221 GLU B N 1
ATOM 3413 C CA . GLU B 1 223 ? 8.102 15.784 93.885 1.00 30.37 221 GLU B CA 1
ATOM 3414 C C . GLU B 1 223 ? 9.030 14.829 94.564 1.00 30.56 221 GLU B C 1
ATOM 3415 O O . GLU B 1 223 ? 9.227 14.937 95.736 1.00 29.87 221 GLU B O 1
ATOM 3421 N N . LYS B 1 224 ? 9.650 13.921 93.806 1.00 33.13 222 LYS B N 1
ATOM 3422 C CA . LYS B 1 224 ? 10.696 13.065 94.392 1.00 33.55 222 LYS B CA 1
ATOM 3423 C C . LYS B 1 224 ? 11.843 13.893 95.022 1.00 34.89 222 LYS B C 1
ATOM 3424 O O . LYS B 1 224 ? 12.264 13.657 96.194 1.00 34.52 222 LYS B O 1
ATOM 3430 N N . PHE B 1 225 ? 12.359 14.878 94.271 1.00 32.59 223 PHE B N 1
ATOM 3431 C CA . PHE B 1 225 ? 13.452 15.668 94.796 1.00 30.99 223 PHE B CA 1
ATOM 3432 C C . PHE B 1 225 ? 13.004 16.366 96.072 1.00 32.13 223 PHE B C 1
ATOM 3433 O O . PHE B 1 225 ? 13.680 16.333 97.084 1.00 31.05 223 PHE B O 1
ATOM 3441 N N . GLU B 1 226 ? 11.876 17.036 96.006 1.00 33.21 224 GLU B N 1
ATOM 3442 C CA . GLU B 1 226 ? 11.394 17.817 97.153 1.00 35.36 224 GLU B CA 1
ATOM 3443 C C . GLU B 1 226 ? 11.145 16.953 98.402 1.00 35.67 224 GLU B C 1
ATOM 3444 O O . GLU B 1 226 ? 11.522 17.344 99.488 1.00 34.45 224 GLU B O 1
ATOM 3450 N N . ARG B 1 227 ? 10.550 15.769 98.213 1.00 36.27 225 ARG B N 1
ATOM 3451 C CA . ARG B 1 227 ? 10.426 14.755 99.277 1.00 37.71 225 ARG B CA 1
ATOM 3452 C C . ARG B 1 227 ? 11.744 14.492 99.984 1.00 36.76 225 ARG B C 1
ATOM 3453 O O . ARG B 1 227 ? 11.813 14.529 101.204 1.00 35.44 225 ARG B O 1
ATOM 3461 N N . ARG B 1 228 ? 12.771 14.157 99.198 1.00 35.59 226 ARG B N 1
ATOM 3462 C CA . ARG B 1 228 ? 14.066 13.791 99.735 1.00 34.75 226 ARG B CA 1
ATOM 3463 C C . ARG B 1 228 ? 14.814 14.972 100.392 1.00 34.45 226 ARG B C 1
ATOM 3464 O O . ARG B 1 228 ? 15.437 14.813 101.448 1.00 35.16 226 ARG B O 1
ATOM 3472 N N . PHE B 1 229 ? 14.744 16.162 99.788 1.00 34.14 227 PHE B N 1
ATOM 3473 C CA . PHE B 1 229 ? 15.360 17.316 100.418 1.00 33.10 227 PHE B CA 1
ATOM 3474 C C . PHE B 1 229 ? 14.694 17.600 101.788 1.00 33.87 227 PHE B C 1
ATOM 3475 O O . PHE B 1 229 ? 15.362 17.948 102.778 1.00 33.77 227 PHE B O 1
ATOM 3483 N N . ARG B 1 230 ? 13.362 17.498 101.827 1.00 33.43 228 ARG B N 1
ATOM 3484 C CA . ARG B 1 230 ? 12.612 17.624 103.080 1.00 34.56 228 ARG B CA 1
ATOM 3485 C C . ARG B 1 230 ? 13.043 16.676 104.180 1.00 34.56 228 ARG B C 1
ATOM 3486 O O . ARG B 1 230 ? 13.086 17.099 105.353 1.00 35.23 228 ARG B O 1
ATOM 3494 N N . GLU B 1 231 ? 13.337 15.426 103.823 1.00 34.30 229 GLU B N 1
ATOM 3495 C CA . GLU B 1 231 ? 13.963 14.459 104.764 1.00 36.25 229 GLU B CA 1
ATOM 3496 C C . GLU B 1 231 ? 15.340 14.832 105.286 1.00 35.69 229 GLU B C 1
ATOM 3497 O O . GLU B 1 231 ? 15.673 14.605 106.463 1.00 35.89 229 GLU B O 1
ATOM 3503 N N . VAL B 1 232 ? 16.182 15.304 104.375 1.00 35.56 230 VAL B N 1
ATOM 3504 C CA . VAL B 1 232 ? 17.491 15.883 104.732 1.00 35.24 230 VAL B CA 1
ATOM 3505 C C . VAL B 1 232 ? 17.365 17.053 105.659 1.00 34.08 230 VAL B C 1
ATOM 3506 O O . VAL B 1 232 ? 18.111 17.114 106.634 1.00 36.23 230 VAL B O 1
ATOM 3510 N N . GLU B 1 233 ? 16.421 17.938 105.405 1.00 34.98 231 GLU B N 1
ATOM 3511 C CA . GLU B 1 233 ? 16.088 19.052 106.306 1.00 37.24 231 GLU B CA 1
ATOM 3512 C C . GLU B 1 233 ? 15.700 18.546 107.719 1.00 39.41 231 GLU B C 1
ATOM 3513 O O . GLU B 1 233 ? 16.194 19.065 108.736 1.00 39.59 231 GLU B O 1
ATOM 3519 N N . ARG B 1 234 ? 14.826 17.528 107.777 1.00 40.21 232 ARG B N 1
ATOM 3520 C CA . ARG B 1 234 ? 14.398 16.924 109.050 1.00 40.59 232 ARG B CA 1
ATOM 3521 C C . ARG B 1 234 ? 15.580 16.339 109.860 1.00 41.45 232 ARG B C 1
ATOM 3522 O O . ARG B 1 234 ? 15.760 16.718 111.006 1.00 41.83 232 ARG B O 1
ATOM 3530 N N . ILE B 1 235 ? 16.378 15.465 109.231 1.00 41.28 233 ILE B N 1
ATOM 3531 C CA . ILE B 1 235 ? 17.564 14.834 109.803 1.00 40.99 233 ILE B CA 1
ATOM 3532 C C . ILE B 1 235 ? 18.603 15.778 110.421 1.00 43.08 233 ILE B C 1
ATOM 3533 O O . ILE B 1 235 ? 19.109 15.555 111.539 1.00 42.87 233 ILE B O 1
ATOM 3538 N N . VAL B 1 236 ? 18.902 16.851 109.693 1.00 44.04 234 VAL B N 1
ATOM 3539 C CA . VAL B 1 236 ? 19.723 17.932 110.184 1.00 44.18 234 VAL B CA 1
ATOM 3540 C C . VAL B 1 236 ? 19.039 18.672 111.308 1.00 44.83 234 VAL B C 1
ATOM 3541 O O . VAL B 1 236 ? 19.669 18.916 112.323 1.00 45.71 234 VAL B O 1
ATOM 3545 N N . ALA B 1 237 ? 17.790 19.073 111.153 1.00 44.44 235 ALA B N 1
ATOM 3546 C CA . ALA B 1 237 ? 17.120 19.702 112.280 1.00 45.26 235 ALA B CA 1
ATOM 3547 C C . ALA B 1 237 ? 17.158 18.816 113.569 1.00 46.66 235 ALA B C 1
ATOM 3548 O O . ALA B 1 237 ? 17.164 19.350 114.683 1.00 46.84 235 ALA B O 1
ATOM 3550 N N . ALA B 1 238 ? 17.185 17.485 113.394 1.00 47.38 236 ALA B N 1
ATOM 3551 C CA . ALA B 1 238 ? 17.126 16.519 114.497 1.00 48.82 236 ALA B CA 1
ATOM 3552 C C . ALA B 1 238 ? 18.446 16.442 115.287 1.00 50.74 236 ALA B C 1
ATOM 3553 O O . ALA B 1 238 ? 18.528 15.831 116.371 1.00 50.02 236 ALA B O 1
ATOM 3555 N N . ARG B 1 239 ? 19.472 17.060 114.707 1.00 52.59 237 ARG B N 1
ATOM 3556 C CA . ARG B 1 239 ? 20.808 17.124 115.264 1.00 53.25 237 ARG B CA 1
ATOM 3557 C C . ARG B 1 239 ? 20.818 18.503 115.903 1.00 54.23 237 ARG B C 1
ATOM 3558 O O . ARG B 1 239 ? 21.739 18.863 116.614 1.00 54.30 237 ARG B O 1
ATOM 3566 N N . GLY B 1 240 ? 19.743 19.255 115.658 1.00 55.32 238 GLY B N 1
ATOM 3567 C CA . GLY B 1 240 ? 19.584 20.624 116.152 1.00 56.81 238 GLY B CA 1
ATOM 3568 C C . GLY B 1 240 ? 20.384 21.671 115.398 1.00 58.05 238 GLY B C 1
ATOM 3569 O O . GLY B 1 240 ? 20.587 22.812 115.892 1.00 58.29 238 GLY B O 1
ATOM 3570 N N . LEU B 1 241 ? 20.826 21.297 114.196 1.00 58.29 239 LEU B N 1
ATOM 3571 C CA . LEU B 1 241 ? 21.633 22.167 113.331 1.00 57.86 239 LEU B CA 1
ATOM 3572 C C . LEU B 1 241 ? 20.780 22.950 112.356 1.00 58.28 239 LEU B C 1
ATOM 3573 O O . LEU B 1 241 ? 19.608 22.658 112.110 1.00 58.51 239 LEU B O 1
ATOM 3578 N N . GLU B 1 242 ? 21.392 23.973 111.787 1.00 59.76 240 GLU B N 1
ATOM 3579 C CA . GLU B 1 242 ? 20.789 24.738 110.702 1.00 60.60 240 GLU B CA 1
ATOM 3580 C C . GLU B 1 242 ? 21.317 24.155 109.388 1.00 59.27 240 GLU B C 1
ATOM 3581 O O . GLU B 1 242 ? 22.465 23.692 109.324 1.00 58.25 240 GLU B O 1
ATOM 3587 N N . MET B 1 243 ? 20.487 24.146 108.353 1.00 58.35 241 MET B N 1
ATOM 3588 C CA . MET B 1 243 ? 20.990 23.715 107.050 1.00 58.56 241 MET B CA 1
ATOM 3589 C C . MET B 1 243 ? 22.102 24.656 106.574 1.00 58.81 241 MET B C 1
ATOM 3590 O O . MET B 1 243 ? 23.117 24.202 106.020 1.00 57.38 241 MET B O 1
ATOM 3595 N N . THR B 1 244 ? 21.915 25.945 106.857 1.00 59.16 242 THR B N 1
ATOM 3596 C CA . THR B 1 244 ? 22.906 26.963 106.548 1.00 61.05 242 THR B CA 1
ATOM 3597 C C . THR B 1 244 ? 24.054 26.925 107.547 1.00 61.76 242 THR B C 1
ATOM 3598 O O . THR B 1 244 ? 24.807 27.887 107.674 1.00 63.47 242 THR B O 1
ATOM 3602 N N . GLY B 1 245 ? 24.208 25.812 108.251 1.00 61.91 243 GLY B N 1
ATOM 3603 C CA . GLY B 1 245 ? 25.265 25.711 109.237 1.00 61.38 243 GLY B CA 1
ATOM 3604 C C . GLY B 1 245 ? 25.798 24.305 109.192 1.00 60.89 243 GLY B C 1
ATOM 3605 O O . GLY B 1 245 ? 26.337 23.797 110.192 1.00 61.46 243 GLY B O 1
ATOM 3606 N N . VAL B 1 246 ? 25.615 23.686 108.025 1.00 58.93 244 VAL B N 1
ATOM 3607 C CA . VAL B 1 246 ? 26.102 22.341 107.717 1.00 57.17 244 VAL B CA 1
ATOM 3608 C C . VAL B 1 246 ? 26.961 22.471 106.466 1.00 55.55 244 VAL B C 1
ATOM 3609 O O . VAL B 1 246 ? 26.611 23.217 105.555 1.00 54.82 244 VAL B O 1
ATOM 3613 N N . ASP B 1 247 ? 28.059 21.738 106.392 1.00 54.07 245 ASP B N 1
ATOM 3614 C CA . ASP B 1 247 ? 28.892 21.838 105.188 1.00 53.58 245 ASP B CA 1
ATOM 3615 C C . ASP B 1 247 ? 28.265 21.014 104.038 1.00 52.22 245 ASP B C 1
ATOM 3616 O O . ASP B 1 247 ? 27.402 20.161 104.299 1.00 52.03 245 ASP B O 1
ATOM 3621 N N . LEU B 1 248 ? 28.661 21.264 102.787 1.00 50.80 246 LEU B N 1
ATOM 3622 C CA . LEU B 1 248 ? 28.059 20.553 101.621 1.00 49.08 246 LEU B CA 1
ATOM 3623 C C . LEU B 1 248 ? 28.281 19.043 101.694 1.00 49.27 246 LEU B C 1
ATOM 3624 O O . LEU B 1 248 ? 27.392 18.272 101.307 1.00 49.03 246 LEU B O 1
ATOM 3629 N N . GLU B 1 249 ? 29.437 18.628 102.227 1.00 48.58 247 GLU B N 1
ATOM 3630 C CA . GLU B 1 249 ? 29.791 17.219 102.323 1.00 48.58 247 GLU B CA 1
ATOM 3631 C C . GLU B 1 249 ? 28.849 16.447 103.245 1.00 47.66 247 GLU B C 1
ATOM 3632 O O . GLU B 1 249 ? 28.666 15.220 103.061 1.00 45.46 247 GLU B O 1
ATOM 3638 N N . THR B 1 250 ? 28.328 17.161 104.266 1.00 46.91 248 THR B N 1
ATOM 3639 C CA . THR B 1 250 ? 27.440 16.598 105.273 1.00 46.91 248 THR B CA 1
ATOM 3640 C C . THR B 1 250 ? 26.070 16.431 104.643 1.00 46.21 248 THR B C 1
ATOM 3641 O O . THR B 1 250 ? 25.460 15.365 104.741 1.00 45.26 248 THR B O 1
ATOM 3645 N N . MET B 1 251 ? 25.598 17.517 104.024 1.00 46.51 249 MET B N 1
ATOM 3646 C CA . MET B 1 251 ? 24.407 17.516 103.151 1.00 47.25 249 MET B CA 1
ATOM 3647 C C . MET B 1 251 ? 24.402 16.364 102.152 1.00 46.57 249 MET B C 1
ATOM 3648 O O . MET B 1 251 ? 23.442 15.617 102.083 1.00 46.55 249 MET B O 1
ATOM 3653 N N . GLU B 1 252 ? 25.492 16.173 101.427 1.00 47.30 250 GLU B N 1
ATOM 3654 C CA . GLU B 1 252 ? 25.565 15.064 100.496 1.00 48.89 250 GLU B CA 1
ATOM 3655 C C . GLU B 1 252 ? 25.524 13.708 101.167 1.00 48.69 250 GLU B C 1
ATOM 3656 O O . GLU B 1 252 ? 24.939 12.818 100.630 1.00 48.12 250 GLU B O 1
ATOM 3662 N N . GLU B 1 253 ? 26.186 13.531 102.306 1.00 49.27 251 GLU B N 1
ATOM 3663 C CA . GLU B 1 253 ? 26.123 12.244 102.991 1.00 51.43 251 GLU B CA 1
ATOM 3664 C C . GLU B 1 253 ? 24.688 11.937 103.526 1.00 49.32 251 GLU B C 1
ATOM 3665 O O . GLU B 1 253 ? 24.151 10.861 103.255 1.00 48.36 251 GLU B O 1
ATOM 3671 N N . VAL B 1 254 ? 24.048 12.905 104.184 1.00 47.76 252 VAL B N 1
ATOM 3672 C CA . VAL B 1 254 ? 22.629 12.766 104.506 1.00 47.24 252 VAL B CA 1
ATOM 3673 C C . VAL B 1 254 ? 21.835 12.388 103.249 1.00 48.16 252 VAL B C 1
ATOM 3674 O O . VAL B 1 254 ? 21.260 11.298 103.207 1.00 47.62 252 VAL B O 1
ATOM 3678 N N . TRP B 1 255 ? 21.851 13.255 102.220 1.00 48.53 253 TRP B N 1
ATOM 3679 C CA . TRP B 1 255 ? 21.182 13.008 100.932 1.00 47.76 253 TRP B CA 1
ATOM 3680 C C . TRP B 1 255 ? 21.318 11.577 100.486 1.00 49.64 253 TRP B C 1
ATOM 3681 O O . TRP B 1 255 ? 20.319 10.952 100.139 1.00 50.01 253 TRP B O 1
ATOM 3692 N N . GLN B 1 256 ? 22.547 11.057 100.505 1.00 51.62 254 GLN B N 1
ATOM 3693 C CA . GLN B 1 256 ? 22.797 9.652 100.193 1.00 54.76 254 GLN B CA 1
ATOM 3694 C C . GLN B 1 256 ? 22.130 8.665 101.185 1.00 55.74 254 GLN B C 1
ATOM 3695 O O . GLN B 1 256 ? 21.539 7.673 100.754 1.00 56.68 254 GLN B O 1
ATOM 3701 N N . GLN B 1 257 ? 22.220 8.915 102.491 1.00 56.91 255 GLN B N 1
ATOM 3702 C CA . GLN B 1 257 ? 21.505 8.064 103.463 1.00 57.99 255 GLN B CA 1
ATOM 3703 C C . GLN B 1 257 ? 20.001 8.052 103.126 1.00 58.80 255 GLN B C 1
ATOM 3704 O O . GLN B 1 257 ? 19.373 6.993 103.026 1.00 57.70 255 GLN B O 1
ATOM 3710 N N . VAL B 1 258 ? 19.420 9.231 102.950 1.00 59.78 256 VAL B N 1
ATOM 3711 C CA . VAL B 1 258 ? 18.031 9.271 102.570 1.00 62.02 256 VAL B CA 1
ATOM 3712 C C . VAL B 1 258 ? 17.744 8.364 101.357 1.00 64.92 256 VAL B C 1
ATOM 3713 O O . VAL B 1 258 ? 16.829 7.553 101.400 1.00 64.86 256 VAL B O 1
ATOM 3717 N N . LYS B 1 259 ? 18.542 8.479 100.303 1.00 68.41 257 LYS B N 1
ATOM 3718 C CA . LYS B 1 259 ? 18.316 7.692 99.090 1.00 72.15 257 LYS B CA 1
ATOM 3719 C C . LYS B 1 259 ? 18.586 6.183 99.295 1.00 74.01 257 LYS B C 1
ATOM 3720 O O . LYS B 1 259 ? 17.965 5.340 98.631 1.00 74.46 257 LYS B O 1
ATOM 3726 N N . ARG B 1 260 ? 19.471 5.844 100.235 1.00 76.15 258 ARG B N 1
ATOM 3727 C CA . ARG B 1 260 ? 19.697 4.438 100.585 1.00 78.05 258 ARG B CA 1
ATOM 3728 C C . ARG B 1 260 ? 18.549 3.888 101.427 1.00 79.16 258 ARG B C 1
ATOM 3729 O O . ARG B 1 260 ? 18.309 2.681 101.430 1.00 79.22 258 ARG B O 1
ATOM 3737 N N . GLN B 1 261 ? 17.853 4.792 102.123 1.00 80.88 259 GLN B N 1
ATOM 3738 C CA . GLN B 1 261 ? 16.678 4.487 102.952 1.00 82.61 259 GLN B CA 1
ATOM 3739 C C . GLN B 1 261 ? 15.397 4.318 102.139 1.00 83.97 259 GLN B C 1
ATOM 3740 O O . GLN B 1 261 ? 14.307 4.284 102.708 1.00 84.46 259 GLN B O 1
ATOM 3746 N N . GLU B 1 262 ? 15.512 4.228 100.818 1.00 85.50 260 GLU B N 1
ATOM 3747 C CA . GLU B 1 262 ? 14.345 3.924 99.994 1.00 86.97 260 GLU B CA 1
ATOM 3748 C C . GLU B 1 262 ? 14.354 2.484 99.486 1.00 87.34 260 GLU B C 1
ATOM 3749 O O . GLU B 1 262 ? 13.294 1.880 99.343 1.00 87.63 260 GLU B O 1
ATOM 3755 N N . ILE B 1 263 ? 15.550 1.942 99.238 1.00 88.04 261 ILE B N 1
ATOM 3756 C CA . ILE B 1 263 ? 15.720 0.531 98.834 1.00 88.27 261 ILE B CA 1
ATOM 3757 C C . ILE B 1 263 ? 16.329 -0.355 99.942 1.00 88.52 261 ILE B C 1
ATOM 3758 O O . ILE B 1 263 ? 15.960 -0.262 101.126 1.00 88.36 261 ILE B O 1
#

Nearest PDB structures (foldseek):
  3cra-assembly1_B  TM=1.005E+00  e=7.472E-30  Escherichia coli K-12
  3crc-assembly1_B  TM=9.932E-01  e=1.973E-24  Escherichia coli K-12
  3cra-assembly1_A  TM=5.698E-01  e=5.453E-23  Escherichia coli K-12
  3crc-assembly1_A  TM=5.684E-01  e=4.165E-20  Escherichia coli K-12
  5ie9-assembly1_C  TM=8.008E-01  e=1.463E-01  Bacillus cereus

Sequence (461 aa):
NQIDRLLTIMQRLRDPENGCPWDKEQTFATIAPYTLEETYEVLDAIAREDFDDLRGELGDLLFQVVFYAQMAQEEGRFDFNDICAAISDKLERRLARWEQIKTEERAQKAQHSALDDIPRSLPALMRAQKIQKRCANVGFDWTTLGPVVDKVYEEIDEVMYEARQAVVDQAKLEEEMGDLLFATVNLARHLGTKAEIALQKANEKFERRFREVERIVAARGLEMTETMEEVWQQVKRQENQIDRLLTIMQRLWDKEQTFATIAPYTLEETYEVLDAIAREDFDDLRGELGDLLFQVVFYAQMAQEEGRFDFNDICAAISDKLERQKAQHSALDDIPRSLPALMRAQKIQKRCANVGFDWTTLGPVVDKVYEEIDEVMYEARQAVVDQAKLEEEMGDLLFATVNLARHLGTKAEIALQKANEKFERRFREVERIVAARGLEMTGVDLETMEEVWQQVKRQEI

Solvent-accessible surface area: 22773 Å² total; per-residue (Å²): 139,62,5,71,96,0,44,62,8,1,98,137,29,31,54,105,141,106,29,33,92,119,8,85,122,13,67,23,70,57,7,15,72,96,0,37,93,21,0,8,57,0,21,16,1,19,82,126,127,38,28,95,57,4,90,26,42,3,0,24,0,0,33,16,0,2,5,0,3,23,6,0,88,90,102,69,116,9,42,9,51,56,0,0,23,38,8,0,80,41,4,82,163,83,47,15,124,5,75,73,4,13,63,46,44,70,74,127,182,54,151,143,14,20,2,39,100,16,4,160,55,4,2,0,0,29,7,0,25,37,0,6,94,18,1,24,82,30,39,31,36,93,124,83,65,47,62,1,19,82,57,0,69,85,12,0,92,59,0,10,132,20,25,173,68,116,131,57,72,94,74,75,4,30,57,13,0,0,22,0,0,20,4,0,0,15,0,0,38,52,15,64,10,81,0,4,28,1,0,36,112,6,1,71,30,29,16,132,24,2,77,47,3,29,115,18,56,45,73,153,24,186,111,208,139,143,68,30,75,96,7,25,59,72,1,90,176,104,103,118,49,15,72,64,1,37,78,4,12,103,152,55,43,88,154,76,13,92,30,37,57,3,10,18,15,0,1,31,0,0,5,28,0,22,16,1,18,80,121,137,48,36,102,59,1,68,30,22,0,1,4,0,1,12,3,0,4,14,0,1,26,9,11,54,108,111,57,97,160,46,2,44,36,5,0,21,27,4,0,91,118,41,102,251,236,183,78,91,115,17,25,2,65,128,13,74,92,19,37,30,2,0,56,18,0,20,81,0,7,96,65,3,34,117,77,48,29,56,102,142,83,60,41,48,0,20,90,59,0,79,94,3,1,91,59,0,27,120,23,22,169,57,119,136,52,76,94,74,76,4,30,55,11,0,0,21,0,0,25,4,0,0,11,0,0,42,55,19,60,9,124,0,16,81,1,0,52,117,6,0,66,30,30,16,127,22,0,52,49,0,25,130,35,0,65,90,133,68,80,126,20,99,56,20,84,47,131,27,3,77,100,2,40,95,54,1,82,155,121,76,194

CATH classification: 1.10.287.1080 (+1 more: 1.10.287.1080)

Radius of gyration: 24.18 Å; Cα contacts (8 Å, |Δi|>4): 498; chains: 2; bounding box: 64×68×72 Å

GO terms:
  GO:0005515 protein binding (F, IPI)
  GO:0047429 nucleoside triphosphate diphosphatase activity (F, IDA)
  GO:0009267 cellular response to starvation (P, IMP)